Protein AF-A0A8S2RB67-F1 (afdb_monomer)

Structure (mmCIF, N/CA/C/O backbone):
data_AF-A0A8S2RB67-F1
#
_entry.id   AF-A0A8S2RB67-F1
#
loop_
_atom_site.group_PDB
_atom_site.id
_atom_site.type_symbol
_atom_site.label_atom_id
_atom_site.label_alt_id
_atom_site.label_comp_id
_atom_site.label_asym_id
_atom_site.label_entity_id
_atom_site.label_seq_id
_atom_site.pdbx_PDB_ins_code
_atom_site.Cartn_x
_atom_site.Cartn_y
_atom_site.Cartn_z
_atom_site.occupancy
_atom_site.B_iso_or_equiv
_atom_site.auth_seq_id
_atom_site.auth_comp_id
_atom_site.auth_asym_id
_atom_site.auth_atom_id
_atom_site.pdbx_PDB_model_num
ATOM 1 N N . MET A 1 1 ? 11.464 -2.357 -117.710 1.00 31.70 1 MET A N 1
ATOM 2 C CA . MET A 1 1 ? 11.184 -1.605 -118.956 1.00 31.70 1 MET A CA 1
ATOM 3 C C . MET A 1 1 ? 11.336 -0.130 -118.627 1.00 31.70 1 MET A C 1
ATOM 5 O O . MET A 1 1 ? 10.652 0.289 -117.709 1.00 31.70 1 MET A O 1
ATOM 9 N N . PHE A 1 2 ? 12.208 0.683 -119.222 1.00 30.41 2 PHE A N 1
ATOM 10 C CA . PHE A 1 2 ? 13.316 0.507 -120.185 1.00 30.41 2 PHE A CA 1
ATOM 11 C C . PHE A 1 2 ? 14.522 1.262 -119.562 1.00 30.41 2 PHE A C 1
ATOM 13 O O . PHE A 1 2 ? 14.290 2.252 -118.882 1.00 30.41 2 PHE A O 1
ATOM 20 N N . ASN A 1 3 ? 15.787 0.836 -119.548 1.00 23.91 3 ASN A N 1
ATOM 21 C CA . ASN A 1 3 ? 16.669 0.182 -120.520 1.00 23.91 3 ASN A CA 1
ATOM 22 C C . ASN A 1 3 ? 17.126 1.084 -121.692 1.00 23.91 3 ASN A C 1
ATOM 24 O O . ASN A 1 3 ? 16.297 1.525 -122.476 1.00 23.91 3 ASN A O 1
ATOM 28 N N . VAL A 1 4 ? 18.460 1.167 -121.848 1.00 27.50 4 VAL A N 1
ATOM 29 C CA . VAL A 1 4 ? 19.220 1.217 -123.123 1.00 27.50 4 VAL A CA 1
ATOM 30 C C . VAL A 1 4 ? 19.595 2.573 -123.779 1.00 27.50 4 VAL A C 1
ATOM 32 O O . VAL A 1 4 ? 18.775 3.260 -124.368 1.00 27.50 4 VAL A O 1
ATOM 35 N N . MET A 1 5 ? 20.919 2.821 -123.731 1.00 27.09 5 MET A N 1
ATOM 36 C CA . MET A 1 5 ? 21.874 3.219 -124.799 1.00 27.09 5 MET A CA 1
ATOM 37 C C . MET A 1 5 ? 21.747 4.595 -125.499 1.00 27.09 5 MET A C 1
ATOM 39 O O . MET A 1 5 ? 20.723 4.928 -126.069 1.00 27.09 5 MET A O 1
ATOM 43 N N . ILE A 1 6 ? 22.784 5.444 -125.372 1.00 29.19 6 ILE A N 1
ATOM 44 C CA . ILE A 1 6 ? 23.923 5.692 -126.312 1.00 29.19 6 ILE A CA 1
ATOM 45 C C . ILE A 1 6 ? 23.594 6.717 -127.408 1.00 29.19 6 ILE A C 1
ATOM 47 O O . ILE A 1 6 ? 22.618 6.549 -128.122 1.00 29.19 6 ILE A O 1
ATOM 51 N N . ILE A 1 7 ? 24.489 7.704 -127.582 1.00 29.69 7 ILE A N 1
ATOM 52 C CA . ILE A 1 7 ? 25.116 8.127 -128.857 1.00 29.69 7 ILE A CA 1
ATOM 53 C C . ILE A 1 7 ? 26.232 9.148 -128.529 1.00 29.69 7 ILE A C 1
ATOM 55 O O . ILE A 1 7 ? 25.972 10.230 -128.015 1.00 29.69 7 ILE A O 1
ATOM 59 N N . PHE A 1 8 ? 27.485 8.776 -128.813 1.00 27.72 8 PHE A N 1
ATOM 60 C CA . PHE A 1 8 ? 28.576 9.695 -129.198 1.00 27.72 8 PHE A CA 1
ATOM 61 C C . PHE A 1 8 ? 28.420 9.947 -130.712 1.00 27.72 8 PHE A C 1
ATOM 63 O O . PHE A 1 8 ? 27.950 9.012 -131.375 1.00 27.72 8 PHE A O 1
ATOM 70 N N . PRO A 1 9 ? 28.805 11.108 -131.304 1.00 40.84 9 PRO A N 1
ATOM 71 C CA . PRO A 1 9 ? 30.239 11.332 -131.627 1.00 40.84 9 PRO A CA 1
ATOM 72 C C . PRO A 1 9 ? 30.676 12.847 -131.738 1.00 40.84 9 PRO A C 1
ATOM 74 O O . PRO A 1 9 ? 29.836 13.718 -131.916 1.00 40.84 9 PRO A O 1
ATOM 77 N N . PHE A 1 10 ? 31.941 13.223 -131.449 1.00 28.34 10 PHE A N 1
ATOM 78 C CA . PHE A 1 10 ? 33.062 13.598 -132.377 1.00 28.34 10 PHE A CA 1
ATOM 79 C C . PHE A 1 10 ? 33.272 15.101 -132.736 1.00 28.34 10 PHE A C 1
ATOM 81 O O . PHE A 1 10 ? 32.314 15.863 -132.714 1.00 28.34 10 PHE A O 1
ATOM 88 N N . ILE A 1 11 ? 34.509 15.423 -133.201 1.00 33.38 11 ILE A N 1
ATOM 89 C CA . ILE A 1 11 ? 34.978 16.622 -133.976 1.00 33.38 11 ILE A CA 1
ATOM 90 C C . ILE A 1 11 ? 35.171 17.922 -133.148 1.00 33.38 11 ILE A C 1
ATOM 92 O O . ILE A 1 11 ? 34.278 18.271 -132.384 1.00 33.38 11 ILE A O 1
ATOM 96 N N . HIS A 1 12 ? 36.251 18.732 -133.227 1.00 34.56 12 HIS A N 1
ATOM 97 C CA . HIS A 1 12 ? 37.593 18.752 -133.893 1.00 34.56 12 HIS A CA 1
ATOM 98 C C . HIS A 1 12 ? 38.579 19.426 -132.884 1.00 34.56 12 HIS A C 1
ATOM 100 O O . HIS A 1 12 ? 38.122 20.218 -132.062 1.00 34.56 12 HIS A O 1
ATOM 106 N N . ASP A 1 13 ? 39.860 19.064 -132.728 1.00 29.03 13 ASP A N 1
ATOM 107 C CA . ASP A 1 13 ? 41.067 19.245 -133.580 1.00 29.03 13 ASP A CA 1
ATOM 108 C C . ASP A 1 13 ? 41.524 20.695 -133.871 1.00 29.03 13 ASP A C 1
ATOM 110 O O . ASP A 1 13 ? 40.898 21.395 -134.663 1.00 29.03 13 ASP A O 1
ATOM 114 N N . SER A 1 14 ? 42.665 21.077 -133.266 1.00 34.28 14 SER A N 1
ATOM 115 C CA . SER A 1 14 ? 43.804 21.870 -133.808 1.00 34.28 14 SER A CA 1
ATOM 116 C C . SER A 1 14 ? 44.770 22.173 -132.634 1.00 34.28 14 SER A C 1
ATOM 118 O O . SER A 1 14 ? 44.352 22.838 -131.686 1.00 34.28 14 SER A O 1
ATOM 120 N N . GLU A 1 15 ? 45.952 21.554 -132.504 1.00 33.31 15 GLU A N 1
ATOM 121 C CA . GLU A 1 15 ? 47.220 21.868 -133.217 1.00 33.31 15 GLU A CA 1
ATOM 122 C C . GLU A 1 15 ? 47.671 23.345 -133.057 1.00 33.31 15 GLU A C 1
ATOM 124 O O . GLU A 1 15 ? 46.872 24.248 -133.292 1.00 33.31 15 GLU A O 1
ATOM 129 N N . ASP A 1 16 ? 48.923 23.704 -132.731 1.00 31.27 16 ASP A N 1
ATOM 130 C CA . ASP A 1 16 ? 50.054 22.960 -132.133 1.00 31.27 16 ASP A CA 1
ATOM 131 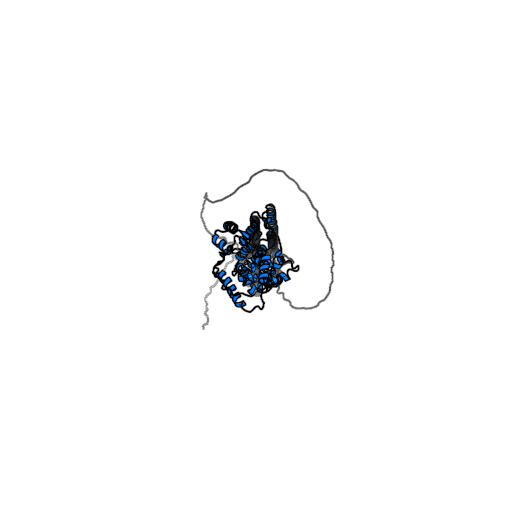C C . ASP A 1 16 ? 51.155 23.955 -131.660 1.00 31.27 16 ASP A C 1
ATOM 133 O O . ASP A 1 16 ? 51.400 24.932 -132.360 1.00 31.27 16 ASP A O 1
ATOM 137 N N . GLU A 1 17 ? 51.822 23.674 -130.523 1.00 27.84 17 GLU A N 1
ATOM 138 C CA . GLU A 1 17 ? 53.170 24.142 -130.065 1.00 27.84 17 GLU A CA 1
ATOM 139 C C . GLU A 1 17 ? 53.623 25.647 -130.145 1.00 27.84 17 GLU A C 1
ATOM 141 O O . GLU A 1 17 ? 52.953 26.499 -130.722 1.00 27.84 17 GLU A O 1
ATOM 146 N N . PRO A 1 18 ? 54.798 26.055 -129.583 1.00 44.41 18 PRO A N 1
ATOM 147 C CA . PRO A 1 18 ? 55.637 25.453 -128.530 1.00 44.41 18 PRO A CA 1
ATOM 148 C C . PRO A 1 18 ? 55.914 26.383 -127.315 1.00 44.41 18 PRO A C 1
ATOM 150 O O . PRO A 1 18 ? 55.760 27.604 -127.345 1.00 44.41 18 PRO A O 1
ATOM 153 N N . THR A 1 19 ? 56.442 25.800 -126.233 1.00 31.42 19 THR A N 1
ATOM 154 C CA . THR A 1 19 ? 56.999 26.507 -125.057 1.00 31.42 19 THR A CA 1
ATOM 155 C C . THR A 1 19 ? 58.304 27.268 -125.335 1.00 31.42 19 THR A C 1
ATOM 157 O O . THR A 1 19 ? 59.099 26.828 -126.167 1.00 31.42 19 THR A O 1
ATOM 160 N N . PRO A 1 20 ? 58.647 28.256 -124.480 1.00 38.00 20 PRO A N 1
ATOM 161 C CA . PRO A 1 20 ? 60.001 28.245 -123.915 1.00 38.00 20 PRO A CA 1
ATOM 162 C C . PRO A 1 20 ? 60.069 28.395 -122.378 1.00 38.00 20 PRO A C 1
ATOM 164 O O . PRO A 1 20 ? 59.795 29.442 -121.803 1.00 38.00 20 PRO A O 1
ATOM 167 N N . THR A 1 21 ? 60.572 27.331 -121.750 1.00 32.97 21 THR A N 1
ATOM 168 C CA . THR A 1 21 ? 61.733 27.365 -120.837 1.00 32.97 21 THR A CA 1
ATOM 169 C C . THR A 1 21 ? 61.678 28.174 -119.522 1.00 32.97 21 THR A C 1
ATOM 171 O O . THR A 1 21 ? 62.122 29.313 -119.440 1.00 32.97 21 THR A O 1
ATOM 174 N N . ILE A 1 22 ? 61.349 27.441 -118.449 1.00 36.72 22 ILE A N 1
ATOM 175 C CA . ILE A 1 22 ? 61.966 27.490 -117.102 1.00 36.72 22 ILE A CA 1
ATOM 176 C C . ILE A 1 22 ? 61.932 28.839 -116.348 1.00 36.72 22 ILE A C 1
ATOM 178 O O . ILE A 1 22 ? 62.907 29.586 -116.298 1.00 36.72 22 ILE A O 1
ATOM 182 N N . GLY A 1 23 ? 60.864 29.020 -115.567 1.00 37.56 23 GLY A N 1
ATOM 183 C CA . GLY A 1 23 ? 60.929 29.662 -114.250 1.00 37.56 23 GLY A CA 1
ATOM 184 C C . GLY A 1 23 ? 60.653 28.612 -113.170 1.00 37.56 23 GLY A C 1
ATOM 185 O O . GLY A 1 23 ? 59.645 27.912 -113.242 1.00 37.56 23 GLY A O 1
ATOM 186 N N . THR A 1 24 ? 61.550 28.449 -112.196 1.00 39.75 24 THR A N 1
ATOM 187 C CA . THR A 1 24 ? 61.399 27.452 -111.121 1.00 39.75 24 THR A CA 1
ATOM 188 C C . THR A 1 24 ? 60.183 27.736 -110.242 1.00 39.75 24 THR A C 1
ATOM 190 O O . THR A 1 24 ? 60.035 28.839 -109.720 1.00 39.75 24 THR A O 1
ATOM 193 N N . VAL A 1 25 ? 59.366 26.702 -110.037 1.00 37.22 25 VAL A N 1
ATOM 194 C CA . VAL A 1 25 ? 58.195 26.675 -109.149 1.00 37.22 25 VAL A CA 1
ATOM 195 C C . VAL A 1 25 ? 58.567 27.138 -107.729 1.00 37.22 25 VAL A C 1
ATOM 197 O O . VAL A 1 25 ? 59.415 26.500 -107.100 1.00 37.22 25 VAL A O 1
ATOM 200 N N . PRO A 1 26 ? 57.920 28.179 -107.169 1.00 48.41 26 PRO A N 1
ATOM 201 C CA . PRO A 1 26 ? 57.776 28.295 -105.723 1.00 48.41 26 PRO A CA 1
ATOM 202 C C . PRO A 1 26 ? 56.832 27.165 -105.289 1.00 48.41 26 PRO A C 1
ATOM 204 O O . PRO A 1 26 ? 55.724 27.101 -105.826 1.00 48.41 26 PRO A O 1
ATOM 207 N N . PRO A 1 27 ? 57.229 26.252 -104.385 1.00 50.00 27 PRO A N 1
ATOM 208 C CA . PRO A 1 27 ? 56.337 25.180 -103.969 1.00 50.00 27 PRO A CA 1
ATOM 209 C C . PRO A 1 27 ? 55.069 25.784 -103.364 1.00 50.00 27 PRO A C 1
ATOM 211 O O . PRO A 1 27 ? 55.153 26.679 -102.516 1.00 50.00 27 PRO A O 1
ATOM 214 N N . GLU A 1 28 ? 53.904 25.284 -103.783 1.00 41.97 28 GLU A N 1
ATOM 215 C CA . GLU A 1 28 ? 52.668 25.525 -103.042 1.00 41.97 28 GLU A CA 1
ATOM 216 C C . GLU A 1 28 ? 52.925 25.181 -101.569 1.00 41.97 28 GLU A C 1
ATOM 218 O O . GLU A 1 28 ? 53.561 24.154 -101.291 1.00 41.97 28 GLU A O 1
ATOM 223 N N . PRO A 1 29 ? 52.473 26.011 -100.612 1.00 42.84 29 PRO A N 1
ATOM 224 C CA . PRO A 1 29 ? 52.587 25.665 -99.211 1.00 42.84 29 PRO A CA 1
ATOM 225 C C . PRO A 1 29 ? 51.744 24.414 -98.975 1.00 42.84 29 PRO A C 1
ATOM 227 O O . PRO A 1 29 ? 50.521 24.489 -98.854 1.00 42.84 29 PRO A O 1
ATOM 230 N N . GLN A 1 30 ? 52.415 23.261 -98.910 1.00 45.59 30 GLN A N 1
ATOM 231 C CA . GLN A 1 30 ? 51.824 22.043 -98.384 1.00 45.59 30 GLN A CA 1
ATOM 232 C C . GLN A 1 30 ? 51.227 22.413 -97.028 1.00 45.59 30 GLN A C 1
ATOM 234 O O . GLN A 1 30 ? 51.946 22.865 -96.131 1.00 45.59 30 GLN A O 1
ATOM 239 N N . GLY A 1 31 ? 49.905 22.267 -96.902 1.00 51.28 31 GLY A N 1
ATOM 240 C CA . GLY A 1 31 ? 49.258 22.344 -95.599 1.00 51.28 31 GLY A CA 1
ATOM 241 C C . GLY A 1 31 ? 49.975 21.393 -94.636 1.00 51.28 31 GLY A C 1
ATOM 242 O O . GLY A 1 31 ? 50.545 20.397 -95.099 1.00 51.28 31 GLY A O 1
ATOM 243 N N . PRO A 1 32 ? 50.000 21.696 -93.324 1.00 51.31 32 PRO A N 1
ATOM 244 C CA . PRO A 1 32 ? 50.697 20.854 -92.360 1.00 51.31 32 PRO A CA 1
ATOM 245 C C . PRO A 1 32 ? 50.290 19.389 -92.574 1.00 51.31 32 PRO A C 1
ATOM 247 O O . PRO A 1 32 ? 49.105 19.129 -92.820 1.00 51.31 32 PRO A O 1
ATOM 250 N N . PRO A 1 33 ? 51.254 18.446 -92.556 1.00 58.56 33 PRO A N 1
ATOM 251 C CA . PRO A 1 33 ? 50.960 17.046 -92.827 1.00 58.56 33 PRO A CA 1
ATOM 252 C C . PRO A 1 33 ? 49.833 16.579 -91.901 1.00 58.56 33 PRO A C 1
ATOM 254 O O . PRO A 1 33 ? 49.784 17.041 -90.756 1.00 58.56 33 PRO A O 1
ATOM 257 N N . PRO A 1 34 ? 48.938 15.680 -92.360 1.00 56.91 34 PRO A N 1
ATOM 258 C CA . PRO A 1 34 ? 47.902 15.146 -91.489 1.00 56.91 34 PRO A CA 1
ATOM 259 C C . PRO A 1 34 ? 48.573 14.637 -90.205 1.00 56.91 34 PRO A C 1
ATOM 261 O O . PRO A 1 34 ? 49.627 13.990 -90.303 1.00 56.91 34 PRO A O 1
ATOM 264 N N . PRO A 1 35 ? 48.033 14.978 -89.017 1.00 51.88 35 PRO A N 1
ATOM 265 C CA . PRO A 1 35 ? 48.687 14.624 -87.771 1.00 51.88 35 PRO A CA 1
ATOM 266 C C . PRO A 1 35 ? 48.913 13.110 -87.711 1.00 51.88 35 PRO A C 1
ATOM 268 O O . PRO A 1 35 ? 48.230 12.335 -88.375 1.00 51.88 35 PRO A O 1
ATOM 271 N N . LYS A 1 36 ? 49.915 12.658 -86.962 1.00 48.44 36 LYS A N 1
ATOM 272 C CA . LYS A 1 36 ? 50.143 11.214 -86.800 1.00 48.44 36 LYS A CA 1
ATOM 273 C C . LYS A 1 36 ? 49.308 10.698 -85.627 1.00 48.44 36 LYS A C 1
ATOM 275 O O . LYS A 1 36 ? 49.151 11.460 -84.662 1.00 48.44 36 LYS A O 1
ATOM 280 N N . PRO A 1 37 ? 48.838 9.435 -85.650 1.00 45.31 37 PRO A N 1
ATOM 281 C CA . PRO A 1 37 ? 48.276 8.790 -84.468 1.00 45.31 37 PRO A CA 1
ATOM 282 C C . PRO A 1 37 ? 49.207 9.003 -83.265 1.00 45.31 37 PRO A C 1
ATOM 284 O O . PRO A 1 37 ? 50.396 8.690 -83.325 1.00 45.31 37 PRO A O 1
ATOM 287 N N . GLY A 1 38 ? 48.683 9.638 -82.215 1.00 52.88 38 GLY A N 1
ATOM 288 C CA . GLY A 1 38 ? 49.421 9.994 -80.996 1.00 52.88 38 GLY A CA 1
ATOM 289 C C . GLY A 1 38 ? 49.965 11.430 -80.910 1.00 52.88 38 GLY A C 1
ATOM 290 O O . GLY A 1 38 ? 50.557 11.772 -79.891 1.00 52.88 38 GLY A O 1
ATOM 291 N N . SER A 1 39 ? 49.778 12.285 -81.921 1.00 47.00 39 SER A N 1
ATOM 292 C CA . SER A 1 39 ? 50.159 13.713 -81.847 1.00 47.00 39 SER A CA 1
ATOM 293 C C . SER A 1 39 ? 49.063 14.594 -81.220 1.00 47.00 39 SER A C 1
ATOM 295 O O . SER A 1 39 ? 47.881 14.284 -81.343 1.00 47.00 39 SER A O 1
ATOM 297 N N . GLU A 1 40 ? 49.437 15.712 -80.575 1.00 48.53 40 GLU A N 1
ATOM 298 C CA . GLU A 1 40 ? 48.502 16.624 -79.868 1.00 48.53 40 GLU A CA 1
ATOM 299 C C . GLU A 1 40 ? 47.403 17.226 -80.773 1.00 48.53 40 GLU A C 1
ATOM 301 O O . GLU A 1 40 ? 46.378 17.698 -80.282 1.00 48.53 40 GLU A O 1
ATOM 306 N N . GLU A 1 41 ? 47.600 17.195 -82.094 1.00 42.16 41 GLU A N 1
ATOM 307 C CA . GLU A 1 41 ? 46.658 17.696 -83.101 1.00 42.16 41 GLU A CA 1
ATOM 308 C C . GLU A 1 41 ? 45.736 16.602 -83.689 1.00 42.16 41 GLU A C 1
ATOM 310 O O . GLU A 1 41 ? 44.844 16.918 -84.479 1.00 42.16 41 GLU A O 1
ATOM 315 N N . TRP A 1 42 ? 45.915 15.323 -83.323 1.00 52.16 42 TRP A N 1
ATOM 316 C CA . TRP A 1 42 ? 45.122 14.206 -83.855 1.00 52.16 42 TRP A CA 1
ATOM 317 C C . TRP A 1 42 ? 43.752 14.089 -83.172 1.00 52.16 42 TRP A C 1
ATOM 319 O O . TRP A 1 42 ? 43.639 14.002 -81.948 1.00 52.16 42 TRP A O 1
ATOM 329 N N . ILE A 1 43 ? 42.689 14.057 -83.978 1.00 49.34 43 ILE A N 1
ATOM 330 C CA . ILE A 1 43 ? 41.303 13.974 -83.509 1.00 49.34 43 ILE A CA 1
ATOM 331 C C . ILE A 1 43 ? 40.830 12.519 -83.628 1.00 49.34 43 ILE A C 1
ATOM 333 O O . ILE A 1 43 ? 40.434 12.085 -84.705 1.00 49.34 43 ILE A O 1
ATOM 337 N N . TYR A 1 44 ? 40.838 11.774 -82.516 1.00 54.12 44 TYR A N 1
ATOM 338 C CA . TYR A 1 44 ? 40.319 10.398 -82.448 1.00 54.12 44 TYR A CA 1
ATOM 339 C C . TYR A 1 44 ? 38.787 10.360 -82.537 1.00 54.12 44 TYR A C 1
ATOM 341 O O . TYR A 1 44 ? 38.083 10.266 -81.531 1.00 54.12 44 TYR A O 1
ATOM 349 N N . ILE A 1 45 ? 38.262 10.460 -83.757 1.00 51.53 45 ILE A N 1
ATOM 350 C CA . ILE A 1 45 ? 36.844 10.288 -84.077 1.00 51.53 45 ILE A CA 1
ATOM 351 C C . ILE A 1 45 ? 36.783 9.511 -85.407 1.00 51.53 45 ILE A C 1
ATOM 353 O O . ILE A 1 45 ? 37.123 10.083 -86.434 1.00 51.53 45 ILE A O 1
ATOM 357 N N . GLN A 1 46 ? 36.306 8.251 -85.374 1.00 53.44 46 GLN A N 1
ATOM 358 C CA . GLN A 1 46 ? 36.077 7.312 -86.510 1.00 53.44 46 GLN A CA 1
ATOM 359 C C . GLN A 1 46 ? 37.161 6.264 -86.874 1.00 53.44 46 GLN A C 1
ATOM 361 O O . GLN A 1 46 ? 37.117 5.738 -87.984 1.00 53.44 46 GLN A O 1
ATOM 366 N N . GLU A 1 47 ? 38.056 5.851 -85.970 1.00 58.81 47 GLU A N 1
ATOM 367 C CA . GLU A 1 47 ? 38.771 4.570 -86.174 1.00 58.81 47 GLU A CA 1
ATOM 368 C C . GLU A 1 47 ? 37.918 3.376 -85.707 1.00 58.81 47 GLU A C 1
ATOM 370 O O . GLU A 1 47 ? 37.192 3.464 -84.712 1.00 58.81 47 GLU A O 1
ATOM 375 N N . VAL A 1 48 ? 37.954 2.274 -86.466 1.00 61.72 48 VAL A N 1
ATOM 376 C CA . VAL A 1 48 ? 37.149 1.071 -86.204 1.00 61.72 48 VAL A CA 1
ATOM 377 C C . VAL A 1 48 ? 37.834 0.245 -85.121 1.00 61.72 48 VAL A C 1
ATOM 379 O O . VAL A 1 48 ? 38.877 -0.355 -85.366 1.00 61.72 48 VAL A O 1
ATOM 382 N N . ILE A 1 49 ? 37.236 0.206 -83.930 1.00 69.81 49 ILE A N 1
ATOM 383 C CA . ILE A 1 49 ? 37.647 -0.716 -82.865 1.00 69.81 49 ILE A CA 1
ATOM 384 C C . ILE A 1 49 ? 37.301 -2.144 -83.299 1.00 69.81 49 ILE A C 1
ATOM 386 O O . ILE A 1 49 ? 36.243 -2.373 -83.891 1.00 69.81 49 ILE A O 1
ATOM 390 N N . ASP A 1 50 ? 38.172 -3.097 -82.972 1.00 79.88 50 ASP A N 1
ATOM 391 C CA . ASP A 1 50 ? 37.889 -4.522 -83.126 1.00 79.88 50 ASP A CA 1
ATOM 392 C C . ASP A 1 50 ? 36.574 -4.897 -82.417 1.00 79.88 50 ASP A C 1
ATOM 394 O O . ASP A 1 50 ? 36.327 -4.515 -81.267 1.00 79.88 50 ASP A O 1
ATOM 398 N N . LEU A 1 51 ? 35.721 -5.657 -83.105 1.00 81.75 51 LEU A N 1
ATOM 399 C CA . LEU A 1 51 ? 34.432 -6.091 -82.583 1.00 81.75 51 LEU A CA 1
ATOM 400 C C . LEU A 1 51 ? 34.596 -6.959 -81.324 1.00 81.75 51 LEU A C 1
ATOM 402 O O . LEU A 1 51 ? 33.746 -6.904 -80.436 1.00 81.75 51 LEU A O 1
ATOM 406 N N . GLU A 1 52 ? 35.700 -7.707 -81.215 1.00 81.00 52 GLU A N 1
ATOM 407 C CA . GLU A 1 52 ? 36.022 -8.505 -80.027 1.00 81.00 52 GLU A CA 1
ATOM 408 C C . GLU A 1 52 ? 36.347 -7.608 -78.821 1.00 81.00 52 GLU A C 1
ATOM 410 O O . GLU A 1 52 ? 35.780 -7.787 -77.740 1.00 81.00 52 GLU A O 1
ATOM 415 N N . ILE A 1 53 ? 37.175 -6.573 -79.012 1.00 80.50 53 ILE A N 1
ATOM 416 C CA . ILE A 1 53 ? 37.509 -5.595 -77.962 1.00 80.50 53 ILE A CA 1
ATOM 417 C C . ILE A 1 53 ? 36.260 -4.804 -77.545 1.00 80.50 53 ILE A C 1
ATOM 419 O O . ILE A 1 53 ? 36.026 -4.595 -76.353 1.00 80.50 53 ILE A O 1
ATOM 423 N N . ALA A 1 54 ? 35.416 -4.408 -78.501 1.00 82.75 54 ALA A N 1
ATOM 424 C CA . ALA A 1 54 ? 34.154 -3.729 -78.217 1.00 82.75 54 ALA A CA 1
ATOM 425 C C . ALA A 1 54 ? 33.190 -4.610 -77.395 1.00 82.75 54 ALA A C 1
ATOM 427 O O . ALA A 1 54 ? 32.574 -4.121 -76.445 1.00 82.75 54 ALA A O 1
ATOM 428 N N . ALA A 1 55 ? 33.098 -5.910 -77.701 1.00 85.50 55 ALA A N 1
ATOM 429 C CA . ALA A 1 55 ? 32.300 -6.862 -76.928 1.00 85.50 55 ALA A CA 1
ATOM 430 C C . ALA A 1 55 ? 32.845 -7.053 -75.500 1.00 85.50 55 ALA A C 1
ATOM 432 O O . ALA A 1 55 ? 32.068 -7.048 -74.543 1.00 85.50 55 ALA A O 1
ATOM 433 N N . ILE A 1 56 ? 34.170 -7.150 -75.333 1.00 86.00 56 ILE A N 1
ATOM 434 C CA . ILE A 1 56 ? 34.824 -7.228 -74.016 1.00 86.00 56 ILE A CA 1
ATOM 435 C C . ILE A 1 56 ? 34.519 -5.976 -73.177 1.00 86.00 56 ILE A C 1
ATOM 437 O O . ILE A 1 56 ? 34.106 -6.100 -72.024 1.00 86.00 56 ILE A O 1
ATOM 441 N N . LEU A 1 57 ? 34.662 -4.774 -73.750 1.00 84.19 57 LEU A N 1
ATOM 442 C CA . LEU A 1 57 ? 34.387 -3.512 -73.050 1.00 84.19 57 LEU A CA 1
ATOM 443 C C . LEU A 1 57 ? 32.898 -3.332 -72.706 1.00 84.19 57 LEU A C 1
ATOM 445 O O . LEU A 1 57 ? 32.591 -2.786 -71.645 1.00 84.19 57 LEU A O 1
ATOM 449 N N . SER A 1 58 ? 31.978 -3.817 -73.550 1.00 87.19 58 SER A N 1
ATOM 450 C CA . SER A 1 58 ? 30.539 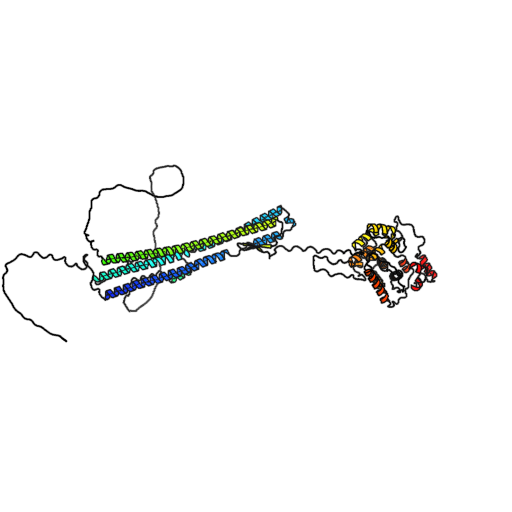-3.825 -73.246 1.00 87.19 58 SER A CA 1
ATOM 451 C C . SER A 1 58 ? 30.231 -4.742 -72.062 1.00 87.19 58 SER A C 1
ATOM 453 O O . SER A 1 58 ? 29.667 -4.286 -71.072 1.00 87.19 58 SER A O 1
ATOM 455 N N . ASN A 1 59 ? 30.690 -5.998 -72.111 1.00 88.50 59 ASN A N 1
ATOM 456 C CA . ASN A 1 59 ? 30.488 -6.967 -71.031 1.00 88.50 59 ASN A CA 1
ATOM 457 C C . ASN A 1 59 ? 31.119 -6.495 -69.706 1.00 88.50 59 ASN A C 1
ATOM 459 O O . ASN A 1 59 ? 30.545 -6.697 -68.637 1.00 88.50 59 ASN A O 1
ATOM 463 N N . TYR A 1 60 ? 32.280 -5.829 -69.767 1.00 86.25 60 TYR A N 1
ATOM 464 C CA . TYR A 1 60 ? 32.902 -5.183 -68.607 1.00 86.25 60 TYR A CA 1
ATOM 465 C C . TYR A 1 60 ? 32.001 -4.092 -68.019 1.00 86.25 60 TYR A C 1
ATOM 467 O O . TYR A 1 60 ? 31.809 -4.039 -66.805 1.00 86.25 60 TYR A O 1
ATOM 475 N N . TYR A 1 61 ? 31.430 -3.225 -68.860 1.00 88.62 61 TYR A N 1
ATOM 476 C CA . TYR A 1 61 ? 30.559 -2.147 -68.398 1.00 88.62 61 TYR A CA 1
ATOM 477 C C . TYR A 1 61 ? 29.253 -2.673 -67.782 1.00 88.62 61 TYR A C 1
ATOM 479 O O . TYR A 1 61 ? 28.862 -2.208 -66.709 1.00 88.62 61 TYR A O 1
ATOM 487 N N . ASP A 1 62 ? 28.635 -3.687 -68.393 1.00 90.81 62 ASP A N 1
ATOM 488 C CA . ASP A 1 62 ? 27.441 -4.348 -67.854 1.00 90.81 62 ASP A CA 1
ATOM 489 C C . ASP A 1 62 ? 27.727 -5.015 -66.495 1.00 90.81 62 ASP A C 1
ATOM 491 O O . ASP A 1 62 ? 26.938 -4.879 -65.556 1.00 90.81 62 ASP A O 1
ATOM 495 N N . ALA A 1 63 ? 28.891 -5.661 -66.344 1.00 89.44 63 ALA A N 1
ATOM 496 C CA . ALA A 1 63 ? 29.332 -6.218 -65.066 1.00 89.44 63 ALA A CA 1
ATOM 497 C C . ALA A 1 63 ? 29.534 -5.128 -63.996 1.00 89.44 63 ALA A C 1
ATOM 499 O O . ALA A 1 63 ? 29.043 -5.272 -62.879 1.00 89.44 63 ALA A O 1
ATOM 500 N N . VAL A 1 64 ? 30.198 -4.014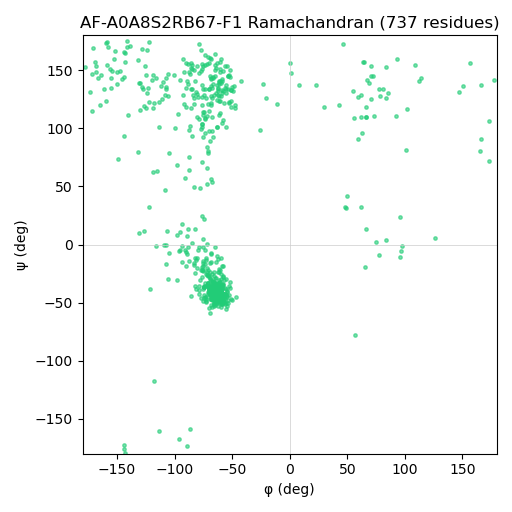 -64.328 1.00 87.81 64 VAL A N 1
ATOM 501 C CA . VAL A 1 64 ? 30.415 -2.878 -63.407 1.00 87.81 64 VAL A CA 1
ATOM 502 C C . VAL A 1 64 ? 29.091 -2.266 -62.939 1.00 87.81 64 VAL A C 1
ATOM 504 O O . VAL A 1 64 ? 28.920 -1.999 -61.748 1.00 87.81 64 VAL A O 1
ATOM 507 N N . GLU A 1 65 ? 28.134 -2.062 -63.846 1.00 92.19 65 GLU A N 1
ATOM 508 C CA . GLU A 1 65 ? 26.815 -1.525 -63.496 1.00 92.19 65 GLU A CA 1
ATOM 509 C C . GLU A 1 65 ? 25.988 -2.522 -62.664 1.00 92.19 65 GLU A C 1
ATOM 511 O O . GLU A 1 65 ? 25.380 -2.106 -61.675 1.00 92.19 65 GLU A O 1
ATOM 516 N N . SER A 1 66 ? 26.013 -3.827 -62.974 1.00 92.44 66 SER A N 1
ATOM 517 C CA . SER A 1 66 ? 25.344 -4.847 -62.147 1.00 92.44 66 SER A CA 1
ATOM 518 C C . SER A 1 66 ? 25.947 -4.920 -60.743 1.00 92.44 66 SER A C 1
ATOM 520 O O . SER A 1 66 ? 25.212 -4.845 -59.760 1.00 92.44 66 SER A O 1
ATOM 522 N N . ASN A 1 67 ? 27.280 -4.970 -60.635 1.00 87.94 67 ASN A N 1
ATOM 523 C CA . ASN A 1 67 ? 27.999 -5.023 -59.360 1.00 87.94 67 ASN A CA 1
ATOM 524 C C . ASN A 1 67 ? 27.670 -3.812 -58.477 1.00 87.94 67 ASN A C 1
ATOM 526 O O . ASN A 1 67 ? 27.387 -3.969 -57.289 1.00 87.94 67 ASN A O 1
ATOM 530 N N . TYR A 1 68 ? 27.645 -2.607 -59.058 1.00 91.88 68 TYR A N 1
ATOM 531 C CA . TYR A 1 68 ? 27.226 -1.390 -58.360 1.00 91.88 68 TYR A CA 1
ATOM 532 C C . TYR A 1 68 ? 25.764 -1.470 -57.889 1.00 91.88 68 TYR A C 1
ATOM 534 O O . TYR A 1 68 ? 25.471 -1.174 -56.730 1.00 91.88 68 TYR A O 1
ATOM 542 N N . ILE A 1 69 ? 24.839 -1.888 -58.761 1.00 93.81 69 ILE A N 1
ATOM 543 C CA . ILE A 1 69 ? 23.413 -2.007 -58.426 1.00 93.81 69 ILE A CA 1
ATOM 544 C C . ILE A 1 69 ? 23.204 -3.007 -57.281 1.00 93.81 69 ILE A C 1
ATOM 546 O O . ILE A 1 69 ? 22.442 -2.725 -56.353 1.00 93.81 69 ILE A O 1
ATOM 550 N N . ASP A 1 70 ? 23.867 -4.160 -57.325 1.00 90.50 70 ASP A N 1
ATOM 551 C CA . ASP A 1 70 ? 23.704 -5.219 -56.331 1.00 90.50 70 ASP A CA 1
ATOM 552 C C . ASP A 1 70 ? 24.388 -4.876 -55.000 1.00 90.50 70 ASP A C 1
ATOM 554 O O . ASP A 1 70 ? 23.789 -5.093 -53.942 1.00 90.50 70 ASP A O 1
ATOM 558 N N . ALA A 1 71 ? 25.544 -4.200 -55.026 1.00 88.38 71 ALA A N 1
ATOM 559 C CA . ALA A 1 71 ? 26.148 -3.598 -53.836 1.00 88.38 71 ALA A CA 1
ATOM 560 C C . ALA A 1 71 ? 25.213 -2.563 -53.181 1.00 88.38 71 ALA A C 1
ATOM 562 O O . ALA A 1 71 ? 24.973 -2.618 -51.972 1.00 88.38 71 ALA A O 1
ATOM 563 N N . CYS A 1 72 ? 24.597 -1.666 -53.964 1.00 93.00 72 CYS A N 1
ATOM 564 C CA . CYS A 1 72 ? 23.606 -0.720 -53.445 1.00 93.00 72 CYS A CA 1
ATOM 565 C C . CYS A 1 72 ? 22.382 -1.431 -52.841 1.00 93.00 72 CYS A C 1
ATOM 567 O O . CYS A 1 72 ? 21.952 -1.069 -51.745 1.00 93.00 72 CYS A O 1
ATOM 569 N N . LYS A 1 73 ? 21.821 -2.454 -53.508 1.00 93.88 73 LYS A N 1
ATOM 570 C CA . LYS A 1 73 ? 20.689 -3.243 -52.977 1.00 93.88 73 LYS A CA 1
ATOM 571 C C . LYS A 1 73 ? 21.032 -3.897 -51.636 1.00 93.88 73 LYS A C 1
ATOM 573 O O . LYS A 1 73 ? 20.209 -3.831 -50.720 1.00 93.88 73 LYS A O 1
ATOM 578 N N . LEU A 1 74 ? 22.219 -4.500 -51.525 1.00 89.25 74 LEU A N 1
ATOM 579 C CA . LEU A 1 74 ? 22.710 -5.148 -50.307 1.00 89.25 74 LEU A CA 1
ATOM 580 C C . LEU A 1 74 ? 22.851 -4.132 -49.167 1.00 89.25 74 LEU A C 1
ATOM 582 O O . LEU A 1 74 ? 22.219 -4.283 -48.125 1.00 89.25 74 LEU A O 1
ATOM 586 N N . VAL A 1 75 ? 23.566 -3.028 -49.393 1.00 92.31 75 VAL A N 1
ATOM 587 C CA . VAL A 1 75 ? 23.733 -1.968 -48.386 1.00 92.31 75 VAL A CA 1
ATOM 588 C C . VAL A 1 75 ? 22.382 -1.368 -47.965 1.00 92.31 75 VAL A C 1
ATOM 590 O O . VAL A 1 75 ? 22.136 -1.161 -46.777 1.00 92.31 75 VAL A O 1
ATOM 593 N N . PHE A 1 76 ? 21.447 -1.150 -48.897 1.00 95.25 76 PHE A N 1
ATOM 594 C CA . PHE A 1 76 ? 20.098 -0.671 -48.567 1.00 95.25 76 PHE A CA 1
ATOM 595 C C . PHE A 1 76 ? 19.221 -1.708 -47.852 1.00 95.25 76 PHE A C 1
ATOM 597 O O . PHE A 1 76 ? 18.230 -1.315 -47.227 1.00 95.25 76 PHE A O 1
ATOM 604 N N . ARG A 1 77 ? 19.509 -3.012 -47.966 1.00 93.06 77 ARG A N 1
ATOM 605 C CA . ARG A 1 77 ? 18.887 -4.064 -47.144 1.00 93.06 77 ARG A CA 1
ATOM 606 C C . ARG A 1 77 ? 19.440 -3.991 -45.725 1.00 93.06 77 ARG A C 1
ATOM 608 O O . ARG A 1 77 ? 18.643 -3.890 -44.798 1.00 93.06 77 ARG A O 1
ATOM 615 N N . ASN A 1 78 ? 20.757 -3.911 -45.568 1.00 88.56 78 ASN A N 1
ATOM 616 C CA . ASN A 1 78 ? 21.406 -3.886 -44.258 1.00 88.56 78 ASN A CA 1
ATOM 617 C C . ASN A 1 78 ? 21.017 -2.622 -43.468 1.00 88.56 78 ASN A C 1
ATOM 619 O O . ASN A 1 78 ? 20.524 -2.733 -42.353 1.00 88.56 78 ASN A O 1
ATOM 623 N N . ILE A 1 79 ? 21.019 -1.434 -44.092 1.00 92.75 79 ILE A N 1
ATOM 624 C CA . ILE A 1 79 ? 20.508 -0.187 -43.475 1.00 92.75 79 ILE A CA 1
ATOM 625 C C . ILE A 1 79 ? 19.029 -0.300 -43.035 1.00 92.75 79 ILE A C 1
ATOM 627 O O . ILE A 1 79 ? 18.609 0.391 -42.106 1.00 92.75 79 ILE A O 1
ATOM 631 N N . ARG A 1 80 ? 18.208 -1.142 -43.681 1.00 94.12 80 ARG A N 1
ATOM 632 C CA . ARG A 1 80 ? 16.823 -1.404 -43.243 1.00 94.12 80 ARG A CA 1
ATOM 633 C C . ARG A 1 80 ? 16.750 -2.374 -42.065 1.00 94.12 80 ARG A C 1
ATOM 635 O O . ARG A 1 80 ? 15.929 -2.134 -41.186 1.00 94.12 80 ARG A O 1
ATOM 642 N N . LEU A 1 81 ? 17.585 -3.412 -42.043 1.00 89.25 81 LEU A N 1
ATOM 643 C CA . LEU A 1 81 ? 17.684 -4.353 -40.921 1.00 89.25 81 LEU A CA 1
ATOM 644 C C . LEU A 1 81 ? 18.162 -3.631 -39.656 1.00 89.25 81 LEU A C 1
ATOM 646 O O . LEU A 1 81 ? 17.463 -3.659 -38.648 1.00 89.25 81 LEU A O 1
ATOM 650 N N . GLU A 1 82 ? 19.246 -2.859 -39.765 1.00 89.88 82 GLU A N 1
ATOM 651 C CA . GLU A 1 82 ? 19.757 -1.984 -38.703 1.00 89.88 82 GLU A CA 1
ATOM 652 C C . GLU A 1 82 ? 18.653 -1.087 -38.126 1.00 89.88 82 GLU A C 1
ATOM 654 O O . GLU A 1 82 ? 18.442 -1.043 -36.919 1.00 89.88 82 GLU A O 1
ATOM 659 N N . ARG A 1 83 ? 17.856 -0.425 -38.976 1.00 91.19 83 ARG A N 1
ATOM 660 C CA . ARG A 1 83 ? 16.724 0.398 -38.509 1.00 91.19 83 ARG A CA 1
ATOM 661 C C . ARG A 1 83 ? 15.671 -0.385 -37.722 1.00 91.19 83 ARG A C 1
ATOM 663 O O . ARG A 1 83 ? 15.067 0.220 -36.842 1.00 91.19 83 ARG A O 1
ATOM 670 N N . SER A 1 84 ? 15.440 -1.663 -38.029 1.00 90.75 84 SER A N 1
ATOM 671 C CA . SER A 1 84 ? 14.528 -2.510 -37.247 1.00 90.75 84 SER A CA 1
ATOM 672 C C . SER A 1 84 ? 15.130 -2.806 -35.877 1.00 90.75 84 SER A C 1
ATOM 674 O O . SER A 1 84 ? 14.540 -2.422 -34.871 1.00 90.75 84 SER A O 1
ATOM 676 N N . TYR A 1 85 ? 16.358 -3.341 -35.840 1.00 89.38 85 TYR A N 1
ATOM 677 C CA . TYR A 1 85 ? 17.063 -3.654 -34.592 1.00 89.38 85 TYR A CA 1
ATOM 678 C C . TYR A 1 85 ? 17.162 -2.439 -33.654 1.00 89.38 85 TYR A C 1
ATOM 680 O O . TYR A 1 85 ? 16.916 -2.562 -32.457 1.00 89.38 85 TYR A O 1
ATOM 688 N N . LEU A 1 86 ? 17.430 -1.245 -34.195 1.00 92.69 86 LEU A N 1
ATOM 689 C CA . LEU A 1 86 ? 17.436 0.018 -33.447 1.00 92.69 86 LEU A CA 1
ATOM 690 C C . LEU A 1 86 ? 16.065 0.379 -32.851 1.00 92.69 86 LEU A C 1
ATOM 692 O O . LEU A 1 86 ? 15.997 0.907 -31.743 1.00 92.69 86 LEU A O 1
ATOM 696 N N . ILE A 1 87 ? 14.961 0.143 -33.567 1.00 92.81 87 ILE A N 1
ATOM 697 C CA . ILE A 1 87 ? 13.611 0.413 -33.048 1.00 92.81 87 ILE A CA 1
ATOM 698 C C . ILE A 1 87 ? 13.283 -0.550 -31.904 1.00 92.81 87 ILE A C 1
ATOM 700 O O . ILE A 1 87 ? 12.846 -0.091 -30.845 1.00 92.81 87 ILE A O 1
ATOM 704 N N . ASP A 1 88 ? 13.544 -1.839 -32.110 1.00 93.44 88 ASP A N 1
ATOM 705 C CA . ASP A 1 88 ? 13.215 -2.903 -31.164 1.00 93.44 88 ASP A CA 1
ATOM 706 C C . ASP A 1 88 ? 14.068 -2.797 -29.890 1.00 93.44 88 ASP A C 1
ATOM 708 O O . ASP A 1 88 ? 13.529 -2.819 -28.783 1.00 93.44 88 ASP A O 1
ATOM 712 N N . HIS A 1 89 ? 15.379 -2.555 -30.016 1.00 93.44 89 HIS A N 1
ATOM 713 C CA . HIS A 1 89 ? 16.276 -2.338 -28.875 1.00 93.44 89 HIS A CA 1
ATOM 714 C C . HIS A 1 89 ? 15.845 -1.138 -28.022 1.00 93.44 89 HIS A C 1
ATOM 716 O O . HIS A 1 89 ? 15.612 -1.299 -26.825 1.00 93.44 89 HIS A O 1
ATOM 722 N N . PHE A 1 90 ? 15.660 0.057 -28.605 1.00 95.75 90 PHE A N 1
ATOM 723 C CA . PHE A 1 90 ? 15.254 1.223 -27.807 1.00 95.75 90 PHE A CA 1
ATOM 724 C C . PHE A 1 90 ? 13.852 1.067 -27.205 1.00 95.75 90 PHE A C 1
ATOM 726 O O . PHE A 1 90 ? 13.567 1.671 -26.171 1.00 95.75 90 PHE A O 1
ATOM 733 N N . TYR A 1 91 ? 12.955 0.293 -27.822 1.00 95.38 91 TYR A N 1
ATOM 734 C CA . TYR A 1 91 ? 11.684 -0.072 -27.197 1.00 95.38 91 TYR A CA 1
ATOM 735 C C . TYR A 1 91 ? 11.912 -0.970 -25.972 1.00 95.38 91 TYR A C 1
ATOM 737 O O . TYR A 1 91 ? 11.482 -0.606 -24.876 1.00 95.38 91 TYR A O 1
ATOM 745 N N . ASN A 1 92 ? 12.651 -2.069 -26.140 1.00 95.25 92 ASN A N 1
ATOM 746 C CA . ASN A 1 92 ? 12.928 -3.046 -25.088 1.00 95.25 92 ASN A CA 1
ATOM 747 C C . ASN A 1 92 ? 13.680 -2.429 -23.902 1.00 95.25 92 ASN A C 1
ATOM 749 O O . ASN A 1 92 ? 13.253 -2.617 -22.770 1.00 95.25 92 ASN A O 1
ATOM 753 N N . VAL A 1 93 ? 14.712 -1.609 -24.138 1.00 95.75 93 VAL A N 1
ATOM 754 C CA . VAL A 1 93 ? 15.430 -0.867 -23.081 1.00 95.75 93 VAL A CA 1
ATOM 755 C C . VAL A 1 93 ? 14.466 -0.043 -22.224 1.00 95.75 93 VAL A C 1
ATOM 757 O O . VAL A 1 93 ? 14.493 -0.127 -20.999 1.00 95.75 93 VAL A O 1
ATOM 760 N N . LYS A 1 94 ? 13.551 0.711 -22.849 1.00 95.75 94 LYS A N 1
ATOM 761 C CA . LYS A 1 94 ? 12.567 1.526 -22.116 1.00 95.75 94 LYS A CA 1
ATOM 762 C C . LYS A 1 94 ? 11.551 0.690 -21.339 1.00 95.75 94 LYS A C 1
ATOM 764 O O . LYS A 1 94 ? 11.106 1.134 -20.285 1.00 95.75 94 LYS A O 1
ATOM 769 N N . VAL A 1 95 ? 11.135 -0.459 -21.871 1.00 96.38 95 VAL A N 1
ATOM 770 C CA . VAL A 1 95 ? 10.173 -1.350 -21.204 1.00 96.38 95 VAL A CA 1
ATOM 771 C C . VAL A 1 95 ? 10.839 -2.064 -20.031 1.00 96.38 95 VAL A C 1
ATOM 773 O O . VAL A 1 95 ? 10.332 -1.985 -18.917 1.00 96.38 95 VAL A O 1
ATOM 776 N N . ASN A 1 96 ? 12.007 -2.667 -20.251 1.00 95.25 96 ASN A N 1
ATOM 777 C CA . ASN A 1 96 ? 12.771 -3.374 -19.227 1.00 95.25 96 ASN A CA 1
ATOM 778 C C . ASN A 1 96 ? 13.157 -2.439 -18.076 1.00 95.25 96 ASN A C 1
ATOM 780 O O . ASN A 1 96 ? 12.952 -2.793 -16.921 1.00 95.25 96 ASN A O 1
ATOM 784 N N . PHE A 1 97 ? 13.614 -1.217 -18.373 1.00 95.94 97 PHE A N 1
ATOM 785 C CA . PHE A 1 97 ? 13.946 -0.241 -17.334 1.00 95.94 97 PHE A CA 1
ATOM 786 C C . PHE A 1 97 ? 12.718 0.194 -16.519 1.00 95.94 97 PHE A C 1
ATOM 788 O O . PHE A 1 97 ? 12.815 0.353 -15.309 1.00 95.94 97 PHE A O 1
ATOM 795 N N . LYS A 1 98 ? 11.531 0.323 -17.131 1.00 94.19 98 LYS A N 1
ATOM 796 C CA . LYS A 1 98 ? 10.292 0.567 -16.366 1.00 94.19 98 LYS A CA 1
ATOM 797 C C . LYS A 1 98 ? 9.933 -0.605 -15.454 1.00 94.19 98 LYS A C 1
ATOM 799 O O . LYS A 1 98 ? 9.653 -0.383 -14.285 1.00 94.19 98 LYS A O 1
ATOM 804 N N . ILE A 1 99 ? 10.000 -1.834 -15.969 1.00 93.75 99 ILE A N 1
ATOM 805 C CA . ILE A 1 99 ? 9.755 -3.052 -15.180 1.00 93.75 99 ILE A CA 1
ATOM 806 C C . ILE A 1 99 ? 10.744 -3.148 -14.007 1.00 93.75 99 ILE A C 1
ATOM 808 O O . ILE A 1 99 ? 10.351 -3.537 -12.912 1.00 93.75 99 ILE A O 1
ATOM 812 N N . PHE A 1 100 ? 12.003 -2.750 -14.214 1.00 93.25 100 PHE A N 1
ATOM 813 C CA . PHE A 1 100 ? 13.017 -2.659 -13.163 1.00 93.25 100 PHE A CA 1
ATOM 814 C C . PHE A 1 100 ? 12.637 -1.633 -12.078 1.00 93.25 100 PHE A C 1
ATOM 816 O O . PHE A 1 100 ? 12.663 -1.962 -10.896 1.00 93.25 100 PHE A O 1
ATOM 823 N N . LEU A 1 101 ? 12.201 -0.424 -12.457 1.00 91.94 101 LEU A N 1
ATOM 824 C CA . LEU A 1 101 ? 11.749 0.602 -11.500 1.00 91.94 101 LEU A CA 1
ATOM 825 C C . LEU A 1 101 ? 10.486 0.201 -10.707 1.00 91.94 101 LEU A C 1
ATOM 827 O O . LEU A 1 101 ? 10.306 0.648 -9.570 1.00 91.94 101 LEU A O 1
ATOM 831 N N . ASP A 1 102 ? 9.614 -0.629 -11.284 1.00 89.25 102 ASP A N 1
ATOM 832 C CA . ASP A 1 102 ? 8.344 -1.055 -10.675 1.00 89.25 102 ASP A CA 1
ATOM 833 C C . ASP A 1 102 ? 8.467 -2.328 -9.797 1.00 89.25 102 ASP A C 1
ATOM 835 O O . ASP A 1 102 ? 7.444 -2.846 -9.329 1.00 89.25 102 ASP A O 1
ATOM 839 N N . GLN A 1 103 ? 9.692 -2.818 -9.544 1.00 88.19 103 GLN A N 1
ATOM 840 C CA . GLN A 1 103 ? 9.981 -3.934 -8.625 1.00 88.19 103 GLN A CA 1
ATOM 841 C C . GLN A 1 103 ? 9.481 -3.666 -7.187 1.00 88.19 103 GLN A C 1
ATOM 843 O O . GLN A 1 103 ? 9.460 -2.507 -6.763 1.00 88.19 103 GLN A O 1
ATOM 848 N N . PRO A 1 104 ? 9.087 -4.715 -6.432 1.00 87.38 104 PRO A N 1
ATOM 849 C CA . PRO A 1 104 ? 8.648 -4.585 -5.043 1.00 87.38 104 PRO A CA 1
ATOM 850 C C . PRO A 1 104 ? 9.805 -4.217 -4.104 1.00 87.38 104 PRO A C 1
ATOM 852 O O . PRO A 1 104 ? 10.974 -4.434 -4.420 1.00 87.38 104 PRO A O 1
ATOM 855 N N . ASP A 1 105 ? 9.462 -3.697 -2.928 1.00 89.31 105 ASP A N 1
ATOM 856 C CA . ASP A 1 105 ? 10.402 -3.307 -1.879 1.00 89.31 105 ASP A CA 1
ATOM 857 C C . ASP A 1 105 ? 9.863 -3.664 -0.479 1.00 89.31 105 ASP A C 1
ATOM 859 O O . ASP A 1 105 ? 8.741 -4.149 -0.343 1.00 89.31 105 ASP A O 1
ATOM 863 N N . ILE A 1 106 ? 10.685 -3.450 0.553 1.00 92.38 106 ILE A N 1
ATOM 864 C CA . ILE A 1 106 ? 10.393 -3.807 1.954 1.00 92.38 106 ILE A CA 1
ATOM 865 C C . ILE A 1 106 ? 9.872 -2.630 2.800 1.00 92.38 106 ILE A C 1
ATOM 867 O O . ILE A 1 106 ? 9.748 -2.758 4.016 1.00 92.38 106 ILE A O 1
ATOM 871 N N . LYS A 1 107 ? 9.560 -1.467 2.201 1.00 93.25 107 LYS A N 1
ATOM 872 C CA . LYS A 1 107 ? 9.137 -0.271 2.956 1.00 93.25 107 LYS A CA 1
ATOM 873 C C . LYS A 1 107 ? 7.868 -0.520 3.773 1.00 93.25 107 LYS A C 1
ATOM 875 O O . LYS A 1 107 ? 7.777 -0.064 4.913 1.00 93.25 107 LYS A O 1
ATOM 880 N N . GLN A 1 108 ? 6.916 -1.269 3.213 1.00 94.50 108 GLN A N 1
ATOM 881 C CA . GLN A 1 108 ? 5.655 -1.580 3.887 1.00 94.50 108 GLN A CA 1
ATOM 882 C C . GLN A 1 108 ? 5.865 -2.367 5.187 1.00 94.50 108 GLN A C 1
ATOM 884 O O . GLN A 1 108 ? 5.214 -2.066 6.181 1.00 94.50 108 GLN A O 1
ATOM 889 N N . GLU A 1 109 ? 6.810 -3.314 5.219 1.00 94.56 109 GLU A N 1
ATOM 890 C CA . GLU A 1 109 ? 7.066 -4.150 6.402 1.00 94.56 109 GLU A CA 1
ATOM 891 C C . GLU A 1 109 ? 7.511 -3.309 7.612 1.00 94.56 109 GLU A C 1
ATOM 893 O O . GLU A 1 109 ? 7.107 -3.577 8.745 1.00 94.56 109 GLU A O 1
ATOM 898 N N . HIS A 1 110 ? 8.289 -2.247 7.373 1.00 95.69 110 HIS A N 1
ATOM 899 C CA . HIS A 1 110 ? 8.701 -1.300 8.410 1.00 95.69 110 HIS A CA 1
ATOM 900 C C . HIS A 1 110 ? 7.540 -0.423 8.908 1.00 95.69 110 HIS A C 1
ATOM 902 O O . HIS A 1 110 ? 7.445 -0.172 10.111 1.00 95.69 110 HIS A O 1
ATOM 908 N N . VAL A 1 111 ? 6.640 0.012 8.016 1.00 94.94 111 VAL A N 1
ATOM 909 C CA . VAL A 1 111 ? 5.437 0.777 8.397 1.00 94.94 111 VAL A CA 1
ATOM 910 C C . VAL A 1 111 ? 4.462 -0.097 9.187 1.00 94.94 111 VAL A C 1
ATOM 912 O O . VAL A 1 111 ? 4.026 0.312 10.260 1.00 94.94 111 VAL A O 1
ATOM 915 N N . ASP A 1 112 ? 4.173 -1.313 8.719 1.00 93.38 112 ASP A N 1
ATOM 916 C CA . ASP A 1 112 ? 3.292 -2.263 9.410 1.00 93.38 112 ASP A CA 1
ATOM 917 C C . ASP A 1 112 ? 3.831 -2.608 10.809 1.00 93.38 112 ASP A C 1
ATOM 919 O O . ASP A 1 112 ? 3.066 -2.659 11.776 1.00 93.38 112 ASP A O 1
ATOM 923 N N . LEU A 1 113 ? 5.152 -2.799 10.947 1.00 94.06 113 LEU A N 1
ATOM 924 C CA . LEU A 1 113 ? 5.794 -3.029 12.243 1.00 94.06 113 LEU A CA 1
ATOM 925 C C . LEU A 1 113 ? 5.642 -1.823 13.178 1.00 94.06 113 LEU A C 1
ATOM 927 O O . LEU A 1 113 ? 5.241 -2.004 14.329 1.00 94.06 113 LEU A O 1
ATOM 931 N N . PHE A 1 114 ? 5.908 -0.606 12.690 1.00 95.38 114 PHE A N 1
ATOM 932 C CA . PHE A 1 114 ? 5.743 0.612 13.483 1.00 95.38 114 PHE A CA 1
ATOM 933 C C . PHE A 1 114 ? 4.289 0.794 13.936 1.00 95.38 114 PHE A C 1
ATOM 935 O O . PHE A 1 114 ? 4.041 1.004 15.121 1.00 95.38 114 PHE A O 1
ATOM 942 N N . VAL A 1 115 ? 3.319 0.692 13.019 1.00 94.00 115 VAL A N 1
ATOM 943 C CA . VAL A 1 115 ? 1.890 0.882 13.324 1.00 94.00 115 VAL A CA 1
ATOM 944 C C . VAL A 1 115 ? 1.416 -0.155 14.343 1.00 94.00 115 VAL A C 1
ATOM 946 O O . VAL A 1 115 ? 0.703 0.185 15.287 1.00 94.00 115 VAL A O 1
ATOM 949 N N . LYS A 1 116 ? 1.874 -1.405 14.215 1.00 92.38 116 LYS A N 1
ATOM 950 C CA . LYS A 1 116 ? 1.606 -2.470 15.184 1.00 92.38 116 LYS A CA 1
ATOM 951 C C . LYS A 1 116 ? 2.188 -2.168 16.566 1.00 92.38 116 LYS A C 1
ATOM 953 O O . LYS A 1 116 ? 1.487 -2.365 17.557 1.00 92.38 116 LYS A O 1
ATOM 958 N N . GLU A 1 117 ? 3.437 -1.706 16.653 1.00 92.69 117 GLU A N 1
ATOM 959 C CA . GLU A 1 117 ? 4.037 -1.298 17.930 1.00 92.69 117 GLU A CA 1
ATOM 960 C C . GLU A 1 117 ? 3.295 -0.104 18.539 1.00 92.69 117 GLU A C 1
ATOM 962 O O . GLU A 1 117 ? 2.923 -0.163 19.707 1.00 92.69 117 GLU A O 1
ATOM 967 N N . PHE A 1 118 ? 3.007 0.935 17.749 1.00 92.56 118 PHE A N 1
ATOM 968 C CA . PHE A 1 118 ? 2.294 2.137 18.188 1.00 92.56 118 PHE A CA 1
ATOM 969 C C . PHE A 1 118 ? 0.879 1.832 18.701 1.00 92.56 118 PHE A C 1
ATOM 971 O O . PHE A 1 118 ? 0.481 2.330 19.755 1.00 92.56 118 PHE A O 1
ATOM 978 N N . ASN A 1 119 ? 0.118 0.981 18.008 1.00 92.19 119 ASN A N 1
ATOM 979 C CA . ASN A 1 119 ? -1.235 0.600 18.424 1.00 92.19 119 ASN A CA 1
ATOM 980 C C . ASN A 1 119 ? -1.251 -0.301 19.671 1.00 92.19 119 ASN A C 1
ATOM 982 O O . ASN A 1 119 ? -2.223 -0.263 20.427 1.00 92.19 119 ASN A O 1
ATOM 986 N N . ALA A 1 120 ? -0.188 -1.078 19.914 1.00 90.12 120 ALA A N 1
ATOM 987 C CA . ALA A 1 120 ? -0.065 -1.954 21.082 1.00 90.12 120 ALA A CA 1
ATOM 988 C C . ALA A 1 120 ? 0.193 -1.205 22.406 1.00 90.12 120 ALA A C 1
ATOM 990 O O . ALA A 1 120 ? 0.103 -1.809 23.476 1.00 90.12 120 ALA A O 1
ATOM 991 N N . LEU A 1 121 ? 0.508 0.092 22.352 1.00 89.25 121 LEU A N 1
ATOM 992 C CA . LEU A 1 121 ? 0.765 0.911 23.539 1.00 89.25 121 LEU A CA 1
ATOM 993 C C . LEU A 1 121 ? -0.525 1.123 24.361 1.00 89.25 121 LEU A C 1
ATOM 995 O O . LEU A 1 121 ? -1.595 1.288 23.759 1.00 89.25 121 LEU A O 1
ATOM 999 N N . PRO A 1 122 ? -0.460 1.148 25.708 1.00 86.25 122 PRO A N 1
ATOM 1000 C CA . PRO A 1 122 ? -1.595 1.506 26.562 1.00 86.25 122 PRO A CA 1
ATOM 1001 C C . PRO A 1 122 ? -2.092 2.930 26.299 1.00 86.25 122 PRO A C 1
ATOM 1003 O O . PRO A 1 122 ? -1.306 3.799 25.926 1.00 86.25 122 PRO A O 1
ATOM 1006 N N . ASP A 1 123 ? -3.383 3.180 26.519 1.00 84.06 123 ASP A N 1
ATOM 1007 C CA . ASP A 1 123 ? -3.977 4.506 26.294 1.00 84.06 123 ASP A CA 1
ATOM 1008 C C . ASP A 1 123 ? -3.419 5.551 27.274 1.00 84.06 123 ASP A C 1
ATOM 1010 O O . ASP A 1 123 ? -2.985 6.609 26.829 1.00 84.06 123 ASP A O 1
ATOM 1014 N N . ASP A 1 124 ? -3.256 5.192 28.552 1.00 85.31 124 ASP A N 1
ATOM 1015 C CA . ASP A 1 124 ? -2.637 6.038 29.589 1.00 85.31 124 ASP A CA 1
ATOM 1016 C C . ASP A 1 124 ? -1.220 6.527 29.223 1.00 85.31 124 ASP A C 1
ATOM 1018 O O . ASP A 1 124 ? -0.793 7.598 29.649 1.00 85.31 124 ASP A O 1
ATOM 1022 N N . ALA A 1 125 ? -0.470 5.753 28.427 1.00 84.69 125 ALA A N 1
ATOM 1023 C CA . ALA A 1 125 ? 0.879 6.125 28.002 1.00 84.69 125 ALA A CA 1
ATOM 1024 C C . ALA A 1 125 ? 0.874 7.207 26.908 1.00 84.69 125 ALA A C 1
ATOM 1026 O O . ALA A 1 125 ? 1.851 7.937 26.770 1.00 84.69 125 ALA A O 1
ATOM 1027 N N . ARG A 1 126 ? -0.219 7.354 26.142 1.00 85.12 126 ARG A N 1
ATOM 1028 C CA . ARG A 1 126 ? -0.342 8.378 25.084 1.00 85.12 126 ARG A CA 1
ATOM 1029 C C . ARG A 1 126 ? -0.528 9.793 25.644 1.00 85.12 126 ARG A C 1
ATOM 1031 O O . ARG A 1 126 ? -0.402 10.764 24.899 1.00 85.12 126 ARG A O 1
ATOM 1038 N N . ASP A 1 127 ? -0.822 9.919 26.938 1.00 85.44 127 ASP A N 1
ATOM 1039 C CA . ASP A 1 127 ? -0.948 11.204 27.623 1.00 85.44 127 ASP A CA 1
ATOM 1040 C C . ASP A 1 127 ? 0.389 11.811 28.085 1.00 85.44 127 ASP A C 1
ATOM 1042 O O . ASP A 1 127 ? 0.417 13.011 28.362 1.00 85.44 127 ASP A O 1
ATOM 1046 N N . ASP A 1 128 ? 1.476 11.031 28.139 1.00 91.06 128 ASP A N 1
ATOM 1047 C CA . ASP A 1 128 ? 2.789 11.481 28.620 1.00 91.06 128 ASP A CA 1
ATOM 1048 C C . ASP A 1 128 ? 3.620 12.207 27.541 1.00 91.06 128 ASP A C 1
ATOM 1050 O O . ASP A 1 128 ? 3.889 11.676 26.461 1.00 91.06 128 ASP A O 1
ATOM 1054 N N . ASP A 1 129 ? 4.078 13.421 27.861 1.00 90.44 129 ASP A N 1
ATOM 1055 C CA . ASP A 1 129 ? 4.867 14.277 26.967 1.00 90.44 129 ASP A CA 1
ATOM 1056 C C . ASP A 1 129 ? 6.306 13.769 26.746 1.00 90.44 129 ASP A C 1
ATOM 1058 O O . ASP A 1 129 ? 6.904 14.082 25.711 1.00 90.44 129 ASP A O 1
ATOM 1062 N N . GLU A 1 130 ? 6.890 13.012 27.686 1.00 90.44 130 GLU A N 1
ATOM 1063 C CA . GLU A 1 130 ? 8.230 12.422 27.516 1.00 90.44 130 GLU A CA 1
ATOM 1064 C C . GLU A 1 130 ? 8.161 11.225 26.558 1.00 90.44 130 GLU A C 1
ATOM 1066 O O . GLU A 1 130 ? 8.868 11.187 25.546 1.00 90.44 130 GLU A O 1
ATOM 1071 N N . PHE A 1 131 ? 7.214 10.312 26.782 1.00 89.25 131 PHE A N 1
ATOM 1072 C CA . PHE A 1 131 ? 6.948 9.201 25.871 1.00 89.25 131 PHE A CA 1
ATOM 1073 C C . PHE A 1 131 ? 6.510 9.655 24.465 1.00 89.25 131 PHE A C 1
ATOM 1075 O O . PHE A 1 131 ? 6.931 9.093 23.452 1.00 89.25 131 PHE A O 1
ATOM 1082 N N . LYS A 1 132 ? 5.739 10.742 24.363 1.00 92.12 132 LYS A N 1
ATOM 1083 C CA . LYS A 1 132 ? 5.377 11.363 23.080 1.00 92.12 132 LYS A CA 1
ATOM 1084 C C . LYS A 1 132 ? 6.596 11.862 22.289 1.00 92.12 132 LYS A C 1
ATOM 1086 O O . LYS A 1 132 ? 6.611 11.758 21.061 1.00 92.12 132 LYS A O 1
ATOM 1091 N N . GLN A 1 133 ? 7.635 12.362 22.963 1.00 92.31 133 GLN A N 1
ATOM 1092 C CA . GLN A 1 133 ? 8.903 12.729 22.317 1.00 92.31 133 GLN A CA 1
ATOM 1093 C C . GLN A 1 133 ? 9.674 11.496 21.822 1.00 92.31 133 GLN A C 1
ATOM 1095 O O . GLN A 1 133 ? 10.222 11.539 20.720 1.00 92.31 133 GLN A O 1
ATOM 1100 N N . GLU A 1 134 ? 9.661 10.384 22.569 1.00 94.25 134 GLU A N 1
ATOM 1101 C CA . GLU A 1 134 ? 10.217 9.104 22.100 1.00 94.25 134 GLU A CA 1
ATOM 1102 C C . GLU A 1 134 ? 9.518 8.635 20.814 1.00 94.25 134 GLU A C 1
ATOM 1104 O O . GLU A 1 134 ? 10.179 8.255 19.847 1.00 94.25 134 GLU A O 1
ATOM 1109 N N . LEU A 1 135 ? 8.185 8.720 20.756 1.00 94.44 135 LEU A N 1
ATOM 1110 C CA . LEU A 1 135 ? 7.419 8.342 19.566 1.00 94.44 135 LEU A CA 1
ATOM 1111 C C . LEU A 1 135 ? 7.746 9.219 18.351 1.00 94.44 135 LEU A C 1
ATOM 1113 O O . LEU A 1 135 ? 7.905 8.684 17.254 1.00 94.44 135 LEU A O 1
ATOM 1117 N N . HIS A 1 136 ? 7.917 10.533 18.524 1.00 95.38 136 HIS A N 1
ATOM 1118 C CA . HIS A 1 136 ? 8.382 11.408 17.439 1.00 95.38 136 HIS A CA 1
ATOM 1119 C C . HIS A 1 136 ? 9.785 11.035 16.947 1.00 95.38 136 HIS A C 1
ATOM 1121 O O . HIS A 1 136 ? 10.002 11.005 15.735 1.00 95.38 136 HIS A O 1
ATOM 1127 N N . GLN A 1 137 ? 10.710 10.681 17.847 1.00 96.19 137 GLN A N 1
ATOM 1128 C CA . GLN A 1 137 ? 12.034 10.187 17.455 1.00 96.19 137 GLN A CA 1
ATOM 1129 C C . GLN A 1 137 ? 11.932 8.860 16.688 1.00 96.19 137 GLN A C 1
ATOM 1131 O O . GLN A 1 137 ? 12.523 8.736 15.621 1.00 96.19 137 GLN A O 1
ATOM 1136 N N . ARG A 1 138 ? 11.107 7.908 17.147 1.00 96.00 138 ARG A N 1
ATOM 1137 C CA . ARG A 1 138 ? 10.861 6.635 16.442 1.00 96.00 138 ARG A CA 1
ATOM 1138 C C . ARG A 1 138 ? 10.268 6.842 15.034 1.00 96.00 138 ARG A C 1
ATOM 1140 O O . ARG A 1 138 ? 10.528 6.031 14.148 1.00 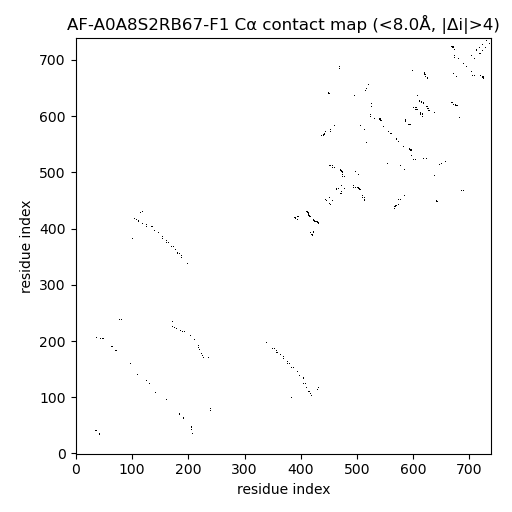96.00 138 ARG A O 1
ATOM 1147 N N . VAL A 1 139 ? 9.499 7.913 14.797 1.00 96.62 139 VAL A N 1
ATOM 1148 C CA . VAL A 1 139 ? 9.016 8.284 13.446 1.00 96.62 139 VAL A CA 1
ATOM 1149 C C . VAL A 1 139 ? 10.119 8.893 12.581 1.00 96.62 139 VAL A C 1
ATOM 1151 O O . VAL A 1 139 ? 10.136 8.648 11.374 1.00 96.62 139 VAL A O 1
ATOM 1154 N N . GLU A 1 140 ? 11.031 9.680 13.154 1.00 96.69 140 GLU A N 1
ATOM 1155 C CA . GLU A 1 140 ? 12.214 10.169 12.433 1.00 96.69 140 GLU A CA 1
ATOM 1156 C C . GLU A 1 140 ? 13.115 8.985 12.036 1.00 96.69 140 GLU A C 1
ATOM 1158 O O . GLU A 1 140 ? 13.422 8.830 10.857 1.00 96.69 140 GLU A O 1
ATOM 1163 N N . ASP A 1 141 ? 13.400 8.070 12.970 1.00 97.25 141 ASP A N 1
ATOM 1164 C CA . ASP A 1 141 ? 14.182 6.848 12.733 1.00 97.25 141 ASP A CA 1
ATOM 1165 C C . ASP A 1 141 ? 13.546 5.959 11.640 1.00 97.25 141 ASP A C 1
ATOM 1167 O O . ASP A 1 141 ? 14.238 5.451 10.754 1.00 97.25 141 ASP A O 1
ATOM 1171 N N . LEU A 1 142 ? 12.213 5.797 11.655 1.00 96.88 142 LEU A N 1
ATOM 1172 C CA . LEU A 1 142 ? 11.468 5.121 10.584 1.00 96.88 142 LEU A CA 1
ATOM 1173 C C . LEU A 1 142 ? 11.638 5.846 9.241 1.00 96.88 142 LEU A C 1
ATOM 1175 O O . LEU A 1 142 ? 11.872 5.201 8.220 1.00 96.88 142 LEU A O 1
ATOM 1179 N N . SER A 1 143 ? 11.523 7.176 9.230 1.00 96.25 143 SER A N 1
ATOM 1180 C CA . SER A 1 143 ? 11.653 7.983 8.010 1.00 96.25 143 SER A CA 1
ATOM 1181 C C . SER A 1 143 ? 13.054 7.841 7.408 1.00 96.25 143 SER A C 1
ATOM 1183 O O . SER A 1 143 ? 13.177 7.619 6.204 1.00 96.25 143 SER A O 1
ATOM 1185 N N . ASP A 1 144 ? 14.098 7.855 8.239 1.00 97.31 144 ASP A N 1
ATOM 1186 C CA . ASP A 1 144 ? 15.483 7.608 7.832 1.00 97.31 144 ASP A CA 1
ATOM 1187 C C . ASP A 1 144 ? 15.671 6.203 7.240 1.00 97.31 144 ASP A C 1
ATOM 1189 O O . ASP A 1 144 ? 16.295 6.057 6.186 1.00 97.31 144 ASP A O 1
ATOM 1193 N N . ILE A 1 145 ? 15.109 5.152 7.850 1.00 96.56 145 ILE A N 1
ATOM 1194 C CA . ILE A 1 145 ? 15.152 3.785 7.294 1.00 96.56 145 ILE A CA 1
ATOM 1195 C C . ILE A 1 145 ? 14.511 3.746 5.897 1.00 96.56 145 ILE A C 1
ATOM 1197 O O . ILE A 1 145 ? 15.101 3.211 4.955 1.00 96.56 145 ILE A O 1
ATOM 1201 N N . LEU A 1 146 ? 13.335 4.355 5.736 1.00 96.12 146 LEU A N 1
ATOM 1202 C CA . LEU A 1 146 ? 12.610 4.379 4.464 1.00 96.12 146 LEU A CA 1
ATOM 1203 C C . LEU A 1 146 ? 13.334 5.207 3.389 1.00 96.12 146 LEU A C 1
ATOM 1205 O O . LEU A 1 146 ? 13.399 4.784 2.232 1.00 96.12 146 LEU A O 1
ATOM 1209 N N . HIS A 1 147 ? 13.932 6.343 3.757 1.00 96.19 147 HIS A N 1
ATOM 1210 C CA . HIS A 1 147 ? 14.758 7.142 2.850 1.00 96.19 147 HIS A CA 1
ATOM 1211 C C . HIS A 1 147 ? 16.056 6.425 2.456 1.00 96.19 147 HIS A C 1
ATOM 1213 O O . HIS A 1 147 ? 16.471 6.527 1.301 1.00 96.19 147 HIS A O 1
ATOM 1219 N N . ASN A 1 148 ? 16.669 5.650 3.357 1.00 96.12 148 ASN A N 1
ATOM 1220 C CA . ASN A 1 148 ? 17.827 4.816 3.031 1.00 96.12 148 ASN A CA 1
ATOM 1221 C C . ASN A 1 148 ? 17.468 3.729 2.003 1.00 96.12 148 ASN A C 1
ATOM 1223 O O . ASN A 1 148 ? 18.175 3.598 1.005 1.00 96.12 148 ASN A O 1
ATOM 1227 N N . ILE A 1 149 ? 16.339 3.027 2.177 1.00 94.38 149 ILE A N 1
ATOM 1228 C CA . ILE A 1 149 ? 15.833 2.039 1.202 1.00 94.38 149 ILE A CA 1
ATOM 1229 C C . ILE A 1 149 ? 15.591 2.698 -0.167 1.00 94.38 149 ILE A C 1
ATOM 1231 O O . ILE A 1 149 ? 16.066 2.200 -1.189 1.00 94.38 149 ILE A O 1
ATOM 1235 N N . ALA A 1 150 ? 14.908 3.848 -0.199 1.00 93.31 150 ALA A N 1
ATOM 1236 C CA . ALA A 1 150 ? 14.653 4.591 -1.436 1.00 93.31 150 ALA A CA 1
ATOM 1237 C C . ALA A 1 150 ? 15.955 5.067 -2.119 1.00 93.31 150 ALA A C 1
ATOM 1239 O O . ALA A 1 150 ? 16.076 5.027 -3.346 1.00 93.31 150 ALA A O 1
ATOM 1240 N N . SER A 1 151 ? 16.948 5.498 -1.333 1.00 94.00 151 SER A N 1
ATOM 1241 C CA . SER A 1 151 ? 18.258 5.947 -1.821 1.00 94.00 151 SER A CA 1
ATOM 1242 C C . SER A 1 151 ? 19.093 4.793 -2.387 1.00 94.00 151 SER A C 1
ATOM 1244 O O . SER A 1 151 ? 19.658 4.924 -3.473 1.00 94.00 151 SER A O 1
ATOM 1246 N N . GLU A 1 152 ? 19.116 3.633 -1.723 1.00 94.19 152 GLU A N 1
ATOM 1247 C CA . GLU A 1 152 ? 19.805 2.443 -2.235 1.00 94.19 152 GLU A CA 1
ATOM 1248 C C . GLU A 1 152 ? 19.163 1.957 -3.544 1.00 94.19 152 GLU A C 1
ATOM 1250 O O . GLU A 1 152 ? 19.859 1.710 -4.532 1.00 94.19 152 GLU A O 1
ATOM 1255 N N . ARG A 1 153 ? 17.825 1.906 -3.602 1.00 92.19 153 ARG A N 1
ATOM 1256 C CA . ARG A 1 153 ? 17.071 1.521 -4.807 1.00 92.19 153 ARG A CA 1
ATOM 1257 C C . ARG A 1 153 ? 17.309 2.491 -5.969 1.00 92.19 153 ARG A C 1
ATOM 1259 O O . ARG A 1 153 ? 17.416 2.073 -7.127 1.00 92.19 153 ARG A O 1
ATOM 1266 N N . LYS A 1 154 ? 17.465 3.785 -5.669 1.00 93.81 154 LYS A N 1
ATOM 1267 C CA . LYS A 1 154 ? 17.905 4.794 -6.638 1.00 93.81 154 LYS A CA 1
ATOM 1268 C C . LYS A 1 154 ? 19.327 4.513 -7.130 1.00 93.81 154 LYS A C 1
ATOM 1270 O O . LYS A 1 154 ? 19.520 4.485 -8.340 1.00 93.81 154 LYS A O 1
ATOM 1275 N N . GLU A 1 155 ? 20.297 4.259 -6.250 1.00 95.00 155 GLU A N 1
ATOM 1276 C CA . GLU A 1 155 ? 21.684 3.952 -6.645 1.00 95.00 155 GLU A CA 1
ATOM 1277 C C . GLU A 1 155 ? 21.761 2.689 -7.525 1.00 95.00 155 GLU A C 1
ATOM 1279 O O . GLU A 1 155 ? 22.456 2.673 -8.542 1.00 95.00 155 GLU A O 1
ATOM 1284 N N . GLN A 1 156 ? 21.002 1.642 -7.187 1.00 93.56 156 GLN A N 1
ATOM 1285 C CA . GLN A 1 156 ? 20.869 0.430 -8.005 1.00 93.56 156 GLN A CA 1
ATOM 1286 C C . GLN A 1 156 ? 20.289 0.742 -9.399 1.00 93.56 156 GLN A C 1
ATOM 1288 O O . GLN A 1 156 ? 20.789 0.243 -10.406 1.00 93.56 156 GLN A O 1
ATOM 1293 N N . SER A 1 157 ? 19.291 1.627 -9.477 1.00 93.69 157 SER A N 1
ATOM 1294 C CA . SER A 1 157 ? 18.694 2.075 -10.744 1.00 93.69 157 SER A CA 1
ATOM 1295 C C . SER A 1 157 ? 19.619 2.983 -11.567 1.00 93.69 157 SER A C 1
ATOM 1297 O O . SER A 1 157 ? 19.596 2.939 -12.799 1.00 93.69 157 SER A O 1
ATOM 1299 N N . GLU A 1 158 ? 20.453 3.802 -10.917 1.00 95.50 158 GLU A N 1
ATOM 1300 C CA . GLU A 1 158 ? 21.493 4.597 -11.582 1.00 95.50 158 GLU A CA 1
ATOM 1301 C C . GLU A 1 158 ? 22.578 3.689 -12.180 1.00 95.50 158 GLU A C 1
ATOM 1303 O O . GLU A 1 158 ? 22.962 3.906 -13.331 1.00 95.50 158 GLU A O 1
ATOM 1308 N N . LYS A 1 159 ? 22.987 2.634 -11.458 1.00 94.62 159 LYS A N 1
ATOM 1309 C CA . LYS A 1 159 ? 23.921 1.597 -11.935 1.00 94.62 159 LYS A CA 1
ATOM 1310 C C . LYS A 1 159 ? 23.372 0.810 -13.123 1.00 94.62 159 LYS A C 1
ATOM 1312 O O . LYS A 1 159 ? 24.068 0.693 -14.125 1.00 94.62 159 LYS A O 1
ATOM 1317 N N . GLU A 1 160 ? 22.128 0.331 -13.062 1.00 94.00 160 GLU A N 1
ATOM 1318 C CA . GLU A 1 160 ? 21.479 -0.356 -14.194 1.00 94.00 160 GLU A CA 1
ATOM 1319 C C . GLU A 1 160 ? 21.424 0.557 -15.431 1.00 94.00 160 GLU A C 1
ATOM 1321 O O . GLU A 1 160 ? 21.763 0.152 -16.545 1.00 94.00 160 GLU A O 1
ATOM 1326 N N . ARG A 1 161 ? 21.084 1.841 -15.241 1.00 94.88 161 ARG A N 1
ATOM 1327 C CA . ARG A 1 161 ? 21.100 2.831 -16.325 1.00 94.88 161 ARG A CA 1
ATOM 1328 C C . ARG A 1 161 ? 22.510 3.035 -16.895 1.00 94.88 161 ARG A C 1
ATOM 1330 O O . ARG A 1 161 ? 22.647 3.156 -18.109 1.00 94.88 161 ARG A O 1
ATOM 1337 N N . GLU A 1 162 ? 23.543 3.091 -16.055 1.00 94.25 162 GLU A N 1
ATOM 1338 C CA . GLU A 1 162 ? 24.942 3.218 -16.486 1.00 94.25 162 GLU A CA 1
ATOM 1339 C C . GLU A 1 162 ? 25.428 1.970 -17.238 1.00 94.25 162 GLU A C 1
ATOM 1341 O O . GLU A 1 162 ? 26.058 2.105 -18.288 1.00 94.25 162 GLU A O 1
ATOM 1346 N N . MET A 1 163 ? 25.061 0.767 -16.785 1.00 92.50 163 MET A N 1
ATOM 1347 C CA . MET A 1 163 ? 25.341 -0.490 -17.487 1.00 92.50 163 MET A CA 1
ATOM 1348 C C . MET A 1 163 ? 24.735 -0.485 -18.897 1.00 92.50 163 MET A C 1
ATOM 1350 O O . MET A 1 163 ? 25.449 -0.720 -19.867 1.00 92.50 163 MET A O 1
ATOM 1354 N N . VAL A 1 164 ? 23.465 -0.095 -19.046 1.00 91.81 164 VAL A N 1
ATOM 1355 C CA . VAL A 1 164 ? 22.796 0.023 -20.360 1.00 91.81 164 VAL A CA 1
ATOM 1356 C C . VAL A 1 164 ? 23.394 1.127 -21.256 1.00 91.81 164 VAL A C 1
ATOM 1358 O O . VAL A 1 164 ? 23.265 1.071 -22.478 1.00 91.81 164 VAL A O 1
ATOM 1361 N N . MET A 1 165 ? 24.061 2.144 -20.698 1.00 90.50 165 MET A N 1
ATOM 1362 C CA . MET A 1 165 ? 24.803 3.132 -21.504 1.00 90.50 165 MET A CA 1
ATOM 1363 C C . MET A 1 165 ? 26.202 2.666 -21.915 1.00 90.50 165 MET A C 1
ATOM 1365 O O . MET A 1 165 ? 26.761 3.190 -22.880 1.00 90.50 165 MET A O 1
ATOM 1369 N N . THR A 1 166 ? 26.793 1.741 -21.159 1.00 89.94 166 THR A N 1
ATOM 1370 C CA . THR A 1 166 ? 28.192 1.311 -21.305 1.00 89.94 166 THR A CA 1
ATOM 1371 C C . THR A 1 166 ? 28.343 -0.087 -21.911 1.00 89.94 166 THR A C 1
ATOM 1373 O O . THR A 1 166 ? 29.469 -0.502 -22.175 1.00 89.94 166 THR A O 1
ATOM 1376 N N . ASP A 1 167 ? 27.231 -0.757 -22.234 1.00 86.94 167 ASP A N 1
ATOM 1377 C CA . ASP A 1 167 ? 27.156 -2.080 -22.880 1.00 86.94 167 ASP A CA 1
ATOM 1378 C C . ASP A 1 167 ? 27.819 -2.169 -24.272 1.00 86.94 167 ASP A C 1
ATOM 1380 O O . ASP A 1 167 ? 27.996 -3.256 -24.818 1.00 86.94 167 ASP A O 1
ATOM 1384 N N . GLY A 1 168 ? 28.179 -1.027 -24.863 1.00 86.56 168 GLY A N 1
ATOM 1385 C CA . GLY A 1 168 ? 28.803 -0.921 -26.181 1.00 86.56 168 GLY A CA 1
ATOM 1386 C C . GLY A 1 168 ? 27.840 -1.080 -27.364 1.00 86.56 168 GLY A C 1
ATOM 1387 O O . GLY A 1 168 ? 28.224 -0.755 -28.489 1.00 86.56 168 GLY A O 1
ATOM 1388 N N . TRP A 1 169 ? 26.582 -1.476 -27.144 1.00 91.00 169 TRP A N 1
ATOM 1389 C CA . TRP A 1 169 ? 25.620 -1.832 -28.194 1.00 91.00 169 TRP A CA 1
ATOM 1390 C C . TRP A 1 169 ? 25.376 -0.673 -29.166 1.00 91.00 169 TRP A C 1
ATOM 1392 O O . TRP A 1 169 ? 25.487 -0.822 -30.386 1.00 91.00 169 TRP A O 1
ATOM 1402 N N . VAL A 1 170 ? 25.123 0.529 -28.635 1.00 92.00 170 VAL A N 1
ATOM 1403 C CA . VAL A 1 170 ? 24.925 1.737 -29.457 1.00 92.00 170 VAL A CA 1
ATOM 1404 C C . VAL A 1 170 ? 26.205 2.125 -30.209 1.00 92.00 170 VAL A C 1
ATOM 1406 O O . VAL A 1 170 ? 26.121 2.615 -31.336 1.00 92.00 170 VAL A O 1
ATOM 1409 N N . SER A 1 171 ? 27.385 1.885 -29.629 1.00 90.38 171 SER A N 1
ATOM 1410 C CA . SER A 1 171 ? 28.679 2.171 -30.266 1.00 90.38 171 SER A CA 1
ATOM 1411 C C . SER A 1 171 ? 28.924 1.255 -31.470 1.00 90.38 171 SER A C 1
ATOM 1413 O O . SER A 1 171 ? 29.252 1.738 -32.557 1.00 90.38 171 SER A O 1
ATOM 1415 N N . ASP A 1 172 ? 28.675 -0.047 -31.316 1.00 88.75 172 ASP A N 1
ATOM 1416 C CA . ASP A 1 172 ? 28.801 -1.030 -32.396 1.00 88.75 172 ASP A CA 1
ATOM 1417 C C . ASP A 1 172 ? 27.818 -0.741 -33.541 1.00 88.75 172 ASP A C 1
ATOM 1419 O O . ASP A 1 172 ? 28.221 -0.707 -34.707 1.00 88.75 172 ASP A O 1
ATOM 1423 N N . HIS A 1 173 ? 26.553 -0.433 -33.237 1.00 90.94 173 HIS A N 1
ATOM 1424 C CA . HIS A 1 173 ? 25.558 -0.082 -34.258 1.00 90.94 173 HIS A CA 1
ATOM 1425 C C . HIS A 1 173 ? 25.833 1.281 -34.939 1.00 90.94 173 HIS A C 1
ATOM 1427 O O . HIS A 1 173 ? 25.560 1.442 -36.133 1.00 90.94 173 HIS A O 1
ATOM 1433 N N . LEU A 1 174 ? 26.456 2.253 -34.254 1.00 92.44 174 LEU A N 1
ATOM 1434 C CA . LEU A 1 174 ? 26.991 3.468 -34.895 1.00 92.44 174 LEU A CA 1
ATOM 1435 C C . LEU A 1 174 ? 28.145 3.140 -35.863 1.00 92.44 174 LEU A C 1
ATOM 1437 O O . LEU A 1 174 ? 28.214 3.713 -36.958 1.00 92.44 174 LEU A O 1
ATOM 1441 N N . GLY A 1 175 ? 29.024 2.204 -35.493 1.00 89.25 175 GLY A N 1
ATOM 1442 C CA . GLY A 1 175 ? 30.107 1.701 -36.342 1.00 89.25 175 GLY A CA 1
ATOM 1443 C C . GLY A 1 175 ? 29.596 0.957 -37.582 1.00 89.25 175 GLY A C 1
ATOM 1444 O O . GLY A 1 175 ? 30.016 1.266 -38.699 1.00 89.25 175 GLY A O 1
ATOM 1445 N N . LEU A 1 176 ? 28.633 0.041 -37.416 1.00 89.19 176 LEU A N 1
ATOM 1446 C CA . LEU A 1 176 ? 27.971 -0.687 -38.509 1.00 89.19 176 LEU A CA 1
ATOM 1447 C C . LEU A 1 176 ? 27.320 0.273 -39.507 1.00 89.19 176 LEU A C 1
ATOM 1449 O O . LEU A 1 176 ? 27.585 0.203 -40.710 1.00 89.19 176 LEU A O 1
ATOM 1453 N N . LEU A 1 177 ? 26.534 1.232 -39.010 1.00 92.56 177 LEU A N 1
ATOM 1454 C CA . LEU A 1 177 ? 25.876 2.230 -39.846 1.00 92.56 177 LEU A CA 1
ATOM 1455 C C . LEU A 1 177 ? 26.894 3.089 -40.614 1.00 92.56 177 LEU A C 1
ATOM 1457 O O . LEU A 1 177 ? 26.713 3.340 -41.807 1.00 92.56 177 LEU A O 1
ATOM 1461 N N . THR A 1 178 ? 27.993 3.485 -39.964 1.00 92.25 178 THR A N 1
ATOM 1462 C CA . THR A 1 178 ? 29.113 4.190 -40.610 1.00 92.25 178 THR A CA 1
ATOM 1463 C C . THR A 1 178 ? 29.714 3.348 -41.736 1.00 92.25 178 THR A C 1
ATOM 1465 O O . THR A 1 178 ? 29.833 3.827 -42.865 1.00 92.25 178 THR A O 1
ATOM 1468 N N . ASN A 1 179 ? 30.002 2.073 -41.473 1.00 91.38 179 ASN A N 1
ATOM 1469 C CA . ASN A 1 179 ? 30.560 1.131 -42.443 1.00 91.38 179 ASN A CA 1
ATOM 1470 C C . ASN A 1 179 ? 29.644 0.891 -43.649 1.00 91.38 179 ASN A C 1
ATOM 1472 O O . ASN A 1 179 ? 30.123 0.837 -44.783 1.00 91.38 179 ASN A O 1
ATOM 1476 N N . HIS A 1 180 ? 28.326 0.833 -43.451 1.00 91.38 180 HIS A N 1
ATOM 1477 C CA . HIS A 1 180 ? 27.362 0.746 -44.548 1.00 91.38 180 HIS A CA 1
ATOM 1478 C C . HIS A 1 180 ? 27.412 1.979 -45.467 1.00 91.38 180 HIS A C 1
ATOM 1480 O O . HIS A 1 180 ? 27.461 1.835 -46.690 1.00 91.38 180 HIS A O 1
ATOM 1486 N N . TYR A 1 181 ? 27.463 3.196 -44.911 1.00 94.19 181 TYR A N 1
ATOM 1487 C CA . TYR A 1 181 ? 27.572 4.411 -45.728 1.00 94.19 181 TYR A CA 1
ATOM 1488 C C . TYR A 1 181 ? 28.950 4.565 -46.392 1.00 94.19 181 TYR A C 1
ATOM 1490 O O . TYR A 1 181 ? 29.006 4.979 -47.550 1.00 94.19 181 TYR A O 1
ATOM 1498 N N . VAL A 1 182 ? 30.042 4.159 -45.733 1.00 90.50 182 VAL A N 1
ATOM 1499 C CA . VAL A 1 182 ? 31.382 4.096 -46.352 1.00 90.50 182 VAL A CA 1
ATOM 1500 C C . VAL A 1 182 ? 31.411 3.085 -47.503 1.00 90.50 182 VAL A C 1
ATOM 1502 O O . VAL A 1 182 ? 31.947 3.397 -48.561 1.00 90.50 182 VAL A O 1
ATOM 1505 N N . THR A 1 183 ? 30.762 1.926 -47.364 1.00 90.44 183 THR A N 1
ATOM 1506 C CA . THR A 1 183 ? 30.638 0.924 -48.442 1.00 90.44 183 THR A CA 1
ATOM 1507 C C . THR A 1 183 ? 29.851 1.468 -49.639 1.00 90.44 183 THR A C 1
ATOM 1509 O O . THR A 1 183 ? 30.213 1.228 -50.793 1.00 90.44 183 THR A O 1
ATOM 1512 N N . LEU A 1 184 ? 28.812 2.275 -49.398 1.00 93.19 184 LEU A N 1
ATOM 1513 C CA . LEU A 1 184 ? 28.073 2.949 -50.468 1.00 93.19 184 LEU A CA 1
ATOM 1514 C C . LEU A 1 184 ? 28.923 4.024 -51.171 1.00 93.19 184 LEU A C 1
ATOM 1516 O O . LEU A 1 184 ? 28.869 4.146 -52.393 1.00 93.19 184 LEU A O 1
ATOM 1520 N N . MET A 1 185 ? 29.749 4.766 -50.423 1.00 91.88 185 MET A N 1
ATOM 1521 C CA . MET A 1 185 ? 30.730 5.698 -50.997 1.00 91.88 185 MET A CA 1
ATOM 1522 C C . MET A 1 185 ? 31.803 4.968 -51.814 1.00 91.88 185 MET A C 1
ATOM 1524 O O . MET A 1 185 ? 32.123 5.398 -52.920 1.00 91.88 185 MET A O 1
ATOM 1528 N N . GLN A 1 186 ? 32.316 3.846 -51.309 1.00 90.00 186 GLN A N 1
ATOM 1529 C CA . GLN A 1 186 ? 33.271 2.994 -52.013 1.00 90.00 186 GLN A CA 1
ATOM 1530 C C . GLN A 1 186 ? 32.684 2.492 -53.342 1.00 90.00 186 GLN A C 1
ATOM 1532 O O . GLN A 1 186 ? 33.341 2.595 -54.371 1.00 90.00 186 GLN A O 1
ATOM 1537 N N . SER A 1 187 ? 31.409 2.091 -53.351 1.00 90.19 187 SER A N 1
ATOM 1538 C CA . SER A 1 187 ? 30.701 1.645 -54.562 1.00 90.19 187 SER A CA 1
ATOM 1539 C C . SER A 1 187 ? 30.606 2.734 -55.652 1.00 90.19 187 SER A C 1
ATOM 1541 O O . SER A 1 187 ? 30.724 2.429 -56.837 1.00 90.19 187 SER A O 1
ATOM 1543 N N . GLU A 1 188 ? 30.428 4.014 -55.289 1.00 92.12 188 GLU A N 1
ATOM 1544 C CA . GLU A 1 188 ? 30.493 5.133 -56.254 1.00 92.12 188 GLU A CA 1
ATOM 1545 C C . GLU A 1 188 ? 31.925 5.411 -56.742 1.00 92.12 188 GLU A C 1
ATOM 1547 O O . GLU A 1 188 ? 32.117 5.780 -57.904 1.00 92.12 188 GLU A O 1
ATOM 1552 N N . ILE A 1 189 ? 32.929 5.242 -55.872 1.00 88.38 189 ILE A N 1
ATOM 1553 C CA . ILE A 1 189 ? 34.347 5.390 -56.230 1.00 88.38 189 ILE A CA 1
ATOM 1554 C C . ILE A 1 189 ? 34.746 4.302 -57.227 1.00 88.38 189 ILE A C 1
ATOM 1556 O O . ILE A 1 189 ? 35.263 4.643 -58.287 1.00 88.38 189 ILE A O 1
ATOM 1560 N N . ASP A 1 190 ? 34.449 3.035 -56.939 1.00 87.62 190 ASP A N 1
ATOM 1561 C CA . ASP A 1 190 ? 34.751 1.901 -57.818 1.00 87.62 190 ASP A CA 1
ATOM 1562 C C . ASP A 1 190 ? 34.081 2.071 -59.181 1.00 87.62 190 ASP A C 1
ATOM 1564 O O . ASP A 1 190 ? 34.768 2.119 -60.201 1.00 87.62 190 ASP A O 1
ATOM 1568 N N . ARG A 1 191 ? 32.767 2.338 -59.208 1.00 89.69 191 ARG A N 1
ATOM 1569 C CA . ARG A 1 191 ? 32.044 2.628 -60.455 1.00 89.69 191 ARG A CA 1
ATOM 1570 C C . ARG A 1 191 ? 32.669 3.782 -61.243 1.00 89.69 191 ARG A C 1
ATOM 1572 O O . ARG A 1 191 ? 32.707 3.730 -62.470 1.00 89.69 191 ARG A O 1
ATOM 1579 N N . TYR A 1 192 ? 33.153 4.833 -60.579 1.00 88.06 192 TYR A N 1
ATOM 1580 C CA . TYR A 1 192 ? 33.850 5.933 -61.249 1.00 88.06 192 TYR A CA 1
ATOM 1581 C C . TYR A 1 192 ? 35.220 5.507 -61.796 1.00 88.06 192 TYR A C 1
ATOM 1583 O O . TYR A 1 192 ? 35.521 5.805 -62.953 1.00 88.06 192 TYR A O 1
ATOM 1591 N N . GLN A 1 193 ? 36.035 4.801 -61.007 1.00 85.62 193 GLN A N 1
ATOM 1592 C CA . GLN A 1 193 ? 37.363 4.350 -61.425 1.00 85.62 193 GLN A CA 1
ATOM 1593 C C . GLN A 1 193 ? 37.279 3.338 -62.579 1.00 85.62 193 GLN A C 1
ATOM 1595 O O . GLN A 1 193 ? 38.022 3.465 -63.553 1.00 85.62 193 GLN A O 1
ATOM 1600 N N . ASP A 1 194 ? 36.317 2.418 -62.541 1.00 85.81 194 ASP A N 1
ATOM 1601 C CA . ASP A 1 194 ? 36.047 1.468 -63.620 1.00 85.81 194 ASP A CA 1
ATOM 1602 C C . ASP A 1 194 ? 35.454 2.137 -64.864 1.00 85.81 194 ASP A C 1
ATOM 1604 O O . ASP A 1 194 ? 35.846 1.823 -65.988 1.00 85.81 194 ASP A O 1
ATOM 1608 N N . ALA A 1 195 ? 34.573 3.127 -64.697 1.00 85.25 195 ALA A N 1
ATOM 1609 C CA . ALA A 1 195 ? 34.036 3.893 -65.818 1.00 85.25 195 ALA A CA 1
ATOM 1610 C C . ALA A 1 195 ? 35.063 4.850 -66.456 1.00 85.25 195 ALA A C 1
ATOM 1612 O O . ALA A 1 195 ? 34.839 5.275 -67.594 1.00 85.25 195 ALA A O 1
ATOM 1613 N N . LEU A 1 196 ? 36.140 5.221 -65.753 1.00 82.12 196 LEU A N 1
ATOM 1614 C CA . LEU A 1 196 ? 37.319 5.878 -66.333 1.00 82.12 196 LEU A CA 1
ATOM 1615 C C . LEU A 1 196 ? 38.225 4.874 -67.043 1.00 82.12 196 LEU A C 1
ATOM 1617 O O . LEU A 1 196 ? 38.719 5.160 -68.131 1.00 82.12 196 LEU A O 1
ATOM 1621 N N . ARG A 1 197 ? 38.444 3.704 -66.436 1.00 81.19 197 ARG A N 1
ATOM 1622 C CA . ARG A 1 197 ? 39.252 2.635 -67.020 1.00 81.19 197 ARG A CA 1
ATOM 1623 C C . ARG A 1 197 ? 38.669 2.167 -68.351 1.00 81.19 197 ARG A C 1
ATOM 1625 O O . ARG A 1 197 ? 39.376 2.211 -69.346 1.00 81.19 197 ARG A O 1
ATOM 1632 N N . MET A 1 198 ? 37.372 1.862 -68.401 1.00 83.44 198 MET A N 1
ATOM 1633 C CA . MET A 1 198 ? 36.683 1.492 -69.641 1.00 83.44 198 MET A CA 1
ATOM 1634 C C . MET A 1 198 ? 36.834 2.574 -70.725 1.00 83.44 198 MET A C 1
ATOM 1636 O O . MET A 1 198 ? 37.139 2.245 -71.866 1.00 83.44 198 MET A O 1
ATOM 1640 N N . LEU A 1 199 ? 36.715 3.866 -70.378 1.00 80.44 199 LEU A N 1
ATOM 1641 C CA . LEU A 1 199 ? 36.964 4.957 -71.333 1.00 80.44 199 LEU A CA 1
ATOM 1642 C C . LEU A 1 199 ? 38.423 4.996 -71.807 1.00 80.44 199 LEU A C 1
ATOM 1644 O O . LEU A 1 199 ? 38.675 5.194 -72.993 1.00 80.44 199 LEU A O 1
ATOM 1648 N N . ARG A 1 200 ? 39.389 4.824 -70.900 1.00 78.62 200 ARG A N 1
ATOM 1649 C CA . ARG A 1 200 ? 40.816 4.799 -71.238 1.00 78.62 200 ARG A CA 1
ATOM 1650 C C . ARG A 1 200 ? 41.135 3.638 -72.175 1.00 78.62 200 ARG A C 1
ATOM 1652 O O . ARG A 1 200 ? 41.818 3.856 -73.169 1.00 78.62 200 ARG A O 1
ATOM 1659 N N . ASP A 1 201 ? 40.635 2.449 -71.872 1.00 79.75 201 ASP A N 1
ATOM 1660 C CA . ASP A 1 201 ? 40.899 1.228 -72.631 1.00 79.75 201 ASP A CA 1
ATOM 1661 C C . ASP A 1 201 ? 40.192 1.289 -74.003 1.00 79.75 201 ASP A C 1
ATOM 1663 O O . ASP A 1 201 ? 40.801 0.964 -75.021 1.00 79.75 201 ASP A O 1
ATOM 1667 N N . TYR A 1 202 ? 38.984 1.870 -74.069 1.00 81.06 202 TYR A N 1
ATOM 1668 C CA . TYR A 1 202 ? 38.299 2.242 -75.316 1.00 81.06 202 TYR A CA 1
ATOM 1669 C C . TYR A 1 202 ? 39.159 3.164 -76.199 1.00 81.06 202 TYR A C 1
ATOM 1671 O O . TYR A 1 202 ? 39.459 2.814 -77.339 1.00 81.06 202 TYR A O 1
ATOM 1679 N N . TYR A 1 203 ? 39.627 4.310 -75.688 1.00 76.69 203 TYR A N 1
ATOM 1680 C CA . TYR A 1 203 ? 40.446 5.232 -76.490 1.00 76.69 203 TYR A CA 1
ATOM 1681 C C . TYR A 1 203 ? 41.852 4.689 -76.795 1.00 76.69 203 TYR A C 1
ATOM 1683 O O . TYR A 1 203 ? 42.416 5.048 -77.825 1.00 76.69 203 TYR A O 1
ATOM 1691 N N . LYS A 1 204 ? 42.420 3.819 -75.948 1.00 73.94 204 LYS A N 1
ATOM 1692 C CA . LYS A 1 204 ? 43.703 3.142 -76.214 1.00 73.94 204 LYS A CA 1
ATOM 1693 C C . LYS A 1 204 ? 43.597 2.051 -77.270 1.00 73.94 204 LYS A C 1
ATOM 1695 O O . LYS A 1 204 ? 44.542 1.900 -78.037 1.00 73.94 204 LYS A O 1
ATOM 1700 N N . SER A 1 205 ? 42.464 1.354 -77.367 1.00 73.38 205 SER A N 1
ATOM 1701 C CA . SER A 1 205 ? 42.235 0.358 -78.426 1.00 73.38 205 SER A CA 1
ATOM 1702 C C . SER A 1 205 ? 42.276 0.961 -79.840 1.00 73.38 205 SER A C 1
ATOM 1704 O O . SER A 1 205 ? 42.635 0.275 -80.789 1.00 73.38 205 SER A O 1
ATOM 1706 N N . MET A 1 206 ? 42.017 2.272 -79.969 1.00 72.00 206 MET A N 1
ATOM 1707 C CA . MET A 1 206 ? 42.214 3.052 -81.204 1.00 72.00 206 MET A CA 1
ATOM 1708 C C . MET A 1 206 ? 43.682 3.446 -81.472 1.00 72.00 206 MET A C 1
ATOM 1710 O O . MET A 1 206 ? 43.960 4.141 -82.442 1.00 72.00 206 MET A O 1
ATOM 1714 N N . GLN A 1 207 ? 44.622 3.100 -80.587 1.00 67.31 207 GLN A N 1
ATOM 1715 C CA . GLN A 1 207 ? 46.039 3.493 -80.676 1.00 67.31 207 GLN A CA 1
ATOM 1716 C C . GLN A 1 207 ? 46.971 2.283 -80.723 1.00 67.31 207 GLN A C 1
ATOM 1718 O O . GLN A 1 207 ? 47.978 2.310 -81.429 1.00 67.31 207 GLN A O 1
ATOM 1723 N N . GLN A 1 208 ? 46.657 1.234 -79.957 1.00 62.69 208 GLN A N 1
ATOM 1724 C CA . GLN A 1 208 ? 47.395 -0.027 -79.909 1.00 62.69 208 GLN A CA 1
ATOM 1725 C C . GLN A 1 208 ? 46.421 -1.198 -79.678 1.00 62.69 208 GLN A C 1
ATOM 1727 O O . GLN A 1 208 ? 45.481 -1.055 -78.897 1.00 62.69 208 GLN A O 1
ATOM 1732 N N . PRO A 1 209 ? 46.645 -2.373 -80.300 1.00 57.91 209 PRO A N 1
ATOM 1733 C CA . PRO A 1 209 ? 45.714 -3.505 -80.230 1.00 57.91 209 PRO A CA 1
ATOM 1734 C C . PRO A 1 209 ? 45.734 -4.282 -78.899 1.00 57.91 209 PRO A C 1
ATOM 1736 O O . PRO A 1 209 ? 44.976 -5.235 -78.749 1.00 57.91 209 PRO A O 1
ATOM 1739 N N . ILE A 1 210 ? 46.600 -3.925 -77.943 1.00 57.25 210 ILE A N 1
ATOM 1740 C CA . ILE A 1 210 ? 46.776 -4.645 -76.672 1.00 57.25 210 ILE A CA 1
ATOM 1741 C C . ILE A 1 210 ? 46.578 -3.655 -75.508 1.00 57.25 210 ILE A C 1
ATOM 1743 O O . ILE A 1 210 ? 47.348 -2.697 -75.409 1.00 57.25 210 ILE A O 1
ATOM 1747 N N . PRO A 1 211 ? 45.573 -3.850 -74.631 1.00 57.88 211 PRO A N 1
ATOM 1748 C CA . PRO A 1 211 ? 45.424 -3.076 -73.396 1.00 57.88 211 PRO A CA 1
ATOM 1749 C C . PRO A 1 211 ? 46.583 -3.299 -72.406 1.00 57.88 211 PRO A C 1
ATOM 1751 O O . PRO A 1 211 ? 47.171 -4.378 -72.364 1.00 57.88 211 PRO A O 1
ATOM 1754 N N . ASP A 1 212 ? 46.883 -2.296 -71.574 1.00 57.94 212 ASP A N 1
ATOM 1755 C CA . ASP A 1 212 ? 47.910 -2.405 -70.522 1.00 57.94 212 ASP A CA 1
ATOM 1756 C C . ASP A 1 212 ? 47.537 -3.436 -69.435 1.00 57.94 212 ASP A C 1
ATOM 1758 O O . ASP A 1 212 ? 46.361 -3.653 -69.133 1.00 57.94 212 ASP A O 1
ATOM 1762 N N . GLU A 1 213 ? 48.552 -3.994 -68.762 1.00 56.38 213 GLU A N 1
ATOM 1763 C CA . GLU A 1 213 ? 48.374 -4.832 -67.567 1.00 56.38 213 GLU A CA 1
ATOM 1764 C C . GLU A 1 213 ? 47.544 -4.135 -66.470 1.00 56.38 213 GLU A C 1
ATOM 1766 O O . GLU A 1 213 ? 47.651 -2.925 -66.232 1.00 56.38 213 GLU A O 1
ATOM 1771 N N . MET A 1 214 ? 46.743 -4.923 -65.741 1.00 54.34 214 MET A N 1
ATOM 1772 C CA . MET A 1 214 ? 45.865 -4.428 -64.677 1.00 54.34 214 MET A CA 1
ATOM 1773 C C . MET A 1 214 ? 46.652 -3.885 -63.474 1.00 54.34 214 MET A C 1
ATOM 1775 O O . MET A 1 214 ? 46.938 -4.611 -62.522 1.00 54.34 214 MET A O 1
ATOM 1779 N N . LYS A 1 215 ? 46.940 -2.582 -63.452 1.00 56.69 215 LYS A N 1
ATOM 1780 C CA . LYS A 1 215 ? 47.427 -1.916 -62.234 1.00 56.69 215 LYS A CA 1
ATOM 1781 C C . LYS A 1 215 ? 46.284 -1.751 -61.233 1.00 56.69 215 LYS A C 1
ATOM 1783 O O . LYS A 1 215 ? 45.399 -0.924 -61.431 1.00 56.69 215 LYS A O 1
ATOM 1788 N N . GLN A 1 216 ? 46.329 -2.532 -60.154 1.00 56.59 216 GLN A N 1
ATOM 1789 C CA . GLN A 1 216 ? 45.314 -2.600 -59.092 1.00 56.59 216 GLN A CA 1
ATOM 1790 C C . GLN A 1 216 ? 45.337 -1.408 -58.106 1.00 56.59 216 GLN A C 1
ATOM 1792 O O . GLN A 1 216 ? 44.852 -1.527 -56.983 1.00 56.59 216 GLN A O 1
ATOM 1797 N N . ASP A 1 217 ? 45.851 -0.244 -58.515 1.00 62.41 217 ASP A N 1
ATOM 1798 C CA . ASP A 1 217 ? 45.967 0.965 -57.681 1.00 62.41 217 ASP A CA 1
ATOM 1799 C C . ASP A 1 217 ? 44.616 1.712 -57.546 1.00 62.41 217 ASP A C 1
ATOM 1801 O O . ASP A 1 217 ? 44.506 2.922 -57.772 1.00 62.41 217 ASP A O 1
ATOM 1805 N N . TYR A 1 218 ? 43.547 0.982 -57.215 1.00 77.56 218 TYR A N 1
ATOM 1806 C CA . TYR A 1 218 ? 42.229 1.553 -56.940 1.00 77.56 218 TYR A CA 1
ATOM 1807 C C . TYR A 1 218 ? 42.181 2.204 -55.551 1.00 77.56 218 TYR A C 1
ATOM 1809 O O . TYR A 1 218 ? 42.873 1.806 -54.613 1.00 77.56 218 TYR A O 1
ATOM 1817 N N . ALA A 1 219 ? 41.337 3.225 -55.399 1.00 77.06 219 ALA A N 1
ATOM 1818 C CA . ALA A 1 219 ? 41.195 3.938 -54.140 1.00 77.06 219 ALA A CA 1
ATOM 1819 C C . ALA A 1 219 ? 40.283 3.136 -53.205 1.00 77.06 219 ALA A C 1
ATOM 1821 O O . ALA A 1 219 ? 39.185 2.728 -53.590 1.00 77.06 219 ALA A O 1
ATOM 1822 N N . ARG A 1 220 ? 40.732 2.904 -51.971 1.00 82.50 220 ARG A N 1
ATOM 1823 C CA . ARG A 1 220 ? 39.980 2.168 -50.949 1.00 82.50 220 ARG A CA 1
ATOM 1824 C C . ARG A 1 220 ? 39.789 3.051 -49.723 1.00 82.50 220 ARG A C 1
ATOM 1826 O O . ARG A 1 220 ? 40.760 3.560 -49.167 1.00 82.50 220 ARG A O 1
ATOM 1833 N N . LEU A 1 221 ? 38.536 3.262 -49.335 1.00 81.38 221 LEU A N 1
ATOM 1834 C CA . LEU A 1 221 ? 38.181 3.944 -48.096 1.00 81.38 221 LEU A CA 1
ATOM 1835 C C . LEU A 1 221 ? 38.399 2.994 -46.906 1.00 81.38 221 LEU A C 1
ATOM 1837 O O . LEU A 1 221 ? 38.020 1.825 -46.999 1.00 81.38 221 LEU A O 1
ATOM 1841 N N . PRO A 1 222 ? 38.978 3.464 -45.787 1.00 82.81 222 PRO A N 1
ATOM 1842 C CA . PRO A 1 222 ? 39.076 2.659 -44.578 1.00 82.81 222 PRO A CA 1
ATOM 1843 C C . PRO A 1 222 ? 37.682 2.440 -43.981 1.00 82.81 222 PRO A C 1
ATOM 1845 O O . PRO A 1 222 ? 36.888 3.378 -43.878 1.00 82.81 222 PRO A O 1
ATOM 1848 N N . LEU A 1 223 ? 37.402 1.207 -43.563 1.00 81.44 223 LEU A N 1
ATOM 1849 C CA . LEU A 1 223 ? 36.253 0.899 -42.715 1.00 81.44 223 LEU A CA 1
ATOM 1850 C C . LEU A 1 223 ? 36.581 1.239 -41.254 1.00 81.44 223 LEU A C 1
ATOM 1852 O O . LEU A 1 223 ? 37.739 1.233 -40.841 1.00 81.44 223 LEU A O 1
ATOM 1856 N N . PHE A 1 224 ? 35.547 1.539 -40.479 1.00 77.25 224 PHE A N 1
ATOM 1857 C CA . PHE A 1 224 ? 35.613 1.690 -39.034 1.00 77.25 224 PHE A CA 1
ATOM 1858 C C . PHE A 1 224 ? 35.784 0.313 -38.378 1.00 77.25 224 PHE A C 1
ATOM 1860 O O . PHE A 1 224 ? 34.986 -0.598 -38.620 1.00 77.25 224 PHE A O 1
ATOM 1867 N N . GLU A 1 225 ? 36.813 0.168 -37.546 1.00 76.19 225 GLU A N 1
ATOM 1868 C CA . GLU A 1 225 ? 37.054 -1.042 -36.757 1.00 76.19 225 GLU A CA 1
ATOM 1869 C C . GLU A 1 225 ? 35.991 -1.157 -35.651 1.00 76.19 225 GLU A C 1
ATOM 1871 O O . GLU A 1 225 ? 35.907 -0.314 -34.760 1.00 76.19 225 GLU A O 1
ATOM 1876 N N . LEU A 1 226 ? 35.152 -2.193 -35.732 1.00 73.75 226 LEU A N 1
ATOM 1877 C CA . LEU A 1 226 ? 34.213 -2.560 -34.667 1.00 73.75 226 LEU A CA 1
ATOM 1878 C C . LEU A 1 226 ? 34.977 -3.248 -33.531 1.00 73.75 226 LEU A C 1
ATOM 1880 O O . LEU A 1 226 ? 35.995 -3.894 -33.787 1.00 73.75 226 LEU A O 1
ATOM 1884 N N . MET A 1 227 ? 34.474 -3.185 -32.295 1.00 60.41 227 MET A N 1
ATOM 1885 C CA . MET A 1 227 ? 35.144 -3.870 -31.189 1.00 60.41 227 MET A CA 1
ATOM 1886 C C . MET A 1 227 ? 35.185 -5.392 -31.414 1.00 60.41 227 MET A C 1
ATOM 1888 O O . MET A 1 227 ? 34.188 -6.033 -31.767 1.00 60.41 227 MET A O 1
ATOM 1892 N N . GLU A 1 228 ? 36.354 -5.995 -31.197 1.00 52.94 228 GLU A N 1
ATOM 1893 C CA . GLU A 1 228 ? 36.510 -7.445 -31.077 1.00 52.94 228 GLU A CA 1
ATOM 1894 C C . GLU A 1 228 ? 36.514 -7.825 -29.594 1.00 52.94 228 GLU A C 1
ATOM 1896 O O . GLU A 1 228 ? 37.432 -7.488 -28.848 1.00 52.94 228 GLU A O 1
ATOM 1901 N N . GLY A 1 229 ? 35.465 -8.524 -29.160 1.00 45.19 229 GLY A N 1
ATOM 1902 C CA . GLY A 1 229 ? 35.268 -8.941 -27.775 1.00 45.19 229 GLY A CA 1
ATOM 1903 C C . GLY A 1 229 ? 34.311 -10.127 -27.687 1.00 45.19 229 GLY A C 1
ATOM 1904 O O . GLY A 1 229 ? 33.485 -10.338 -28.575 1.00 45.19 229 GLY A O 1
ATOM 1905 N N . ALA A 1 230 ? 34.436 -10.920 -26.620 1.00 40.78 230 ALA A N 1
ATOM 1906 C CA . ALA A 1 230 ? 33.720 -12.189 -26.451 1.00 40.78 230 ALA A CA 1
ATOM 1907 C C . ALA A 1 230 ? 32.227 -12.044 -26.074 1.00 40.78 230 ALA A C 1
ATOM 1909 O O . ALA A 1 230 ? 31.560 -13.047 -25.839 1.00 40.78 230 ALA A O 1
ATOM 1910 N N . GLU A 1 231 ? 31.710 -10.814 -26.036 1.00 45.09 231 GLU A N 1
ATOM 1911 C CA . GLU A 1 231 ? 30.361 -10.457 -25.574 1.00 45.09 231 GLU A CA 1
ATOM 1912 C C . GLU A 1 231 ? 29.558 -9.721 -26.663 1.00 45.09 231 GLU A C 1
ATOM 1914 O O . GLU A 1 231 ? 28.735 -8.859 -26.371 1.00 45.09 231 GLU A O 1
ATOM 1919 N N . ARG A 1 232 ? 29.780 -10.042 -27.950 1.00 53.41 232 ARG A N 1
ATOM 1920 C CA . ARG A 1 232 ? 28.955 -9.468 -29.028 1.00 53.41 232 ARG A CA 1
ATOM 1921 C C . ARG A 1 232 ? 27.484 -9.884 -28.858 1.00 53.41 232 ARG A C 1
ATOM 1923 O O . ARG A 1 232 ? 27.203 -11.086 -28.866 1.00 53.41 232 ARG A O 1
ATOM 1930 N N . PRO A 1 233 ? 26.537 -8.932 -28.778 1.00 51.12 233 PRO A N 1
ATOM 1931 C CA . PRO A 1 233 ? 25.121 -9.251 -28.673 1.00 51.12 233 PRO A CA 1
ATOM 1932 C C . PRO A 1 233 ? 24.631 -9.944 -29.950 1.00 51.12 233 PRO A C 1
ATOM 1934 O O . PRO A 1 233 ? 25.073 -9.635 -31.059 1.00 51.12 233 PRO A O 1
ATOM 1937 N N . ALA A 1 234 ? 23.695 -10.886 -29.802 1.00 52.16 234 ALA A N 1
ATOM 1938 C CA . ALA A 1 234 ? 23.265 -11.755 -30.900 1.00 52.16 234 ALA A CA 1
ATOM 1939 C C . ALA A 1 234 ? 22.731 -10.985 -32.126 1.00 52.16 234 ALA A C 1
ATOM 1941 O O . ALA A 1 234 ? 22.954 -11.431 -33.245 1.00 52.16 234 ALA A O 1
ATOM 1942 N N . SER A 1 235 ? 22.125 -9.803 -31.945 1.00 50.16 235 SER A N 1
ATOM 1943 C CA . SER A 1 235 ? 21.678 -8.931 -33.047 1.00 50.16 235 SER A CA 1
ATOM 1944 C C . SER A 1 235 ? 22.832 -8.402 -33.907 1.00 50.16 235 SER A C 1
ATOM 1946 O O . SER A 1 235 ? 22.711 -8.324 -35.128 1.00 50.16 235 SER A O 1
ATOM 1948 N N . VAL A 1 236 ? 23.972 -8.072 -33.286 1.00 51.22 236 VAL A N 1
ATOM 1949 C CA . VAL A 1 236 ? 25.196 -7.658 -33.989 1.00 51.22 236 VAL A CA 1
ATOM 1950 C C . VAL A 1 236 ? 25.793 -8.857 -34.717 1.00 51.22 236 VAL A C 1
ATOM 1952 O O . VAL A 1 236 ? 26.172 -8.735 -35.877 1.00 51.22 236 VAL A O 1
ATOM 1955 N N . ALA A 1 237 ? 25.819 -10.035 -34.086 1.00 52.34 237 ALA A N 1
ATOM 1956 C CA . ALA A 1 237 ? 26.262 -11.261 -34.746 1.00 52.34 237 ALA A CA 1
ATOM 1957 C C . ALA A 1 237 ? 25.381 -11.617 -35.960 1.00 52.34 237 ALA A C 1
ATOM 1959 O O . ALA A 1 237 ? 25.923 -11.938 -37.011 1.00 52.34 237 ALA A O 1
ATOM 1960 N N . GLU A 1 238 ? 24.054 -11.499 -35.842 1.00 51.84 238 GLU A N 1
ATOM 1961 C CA . GLU A 1 238 ? 23.074 -11.783 -36.898 1.00 51.84 238 GLU A CA 1
ATOM 1962 C C . GLU A 1 238 ? 23.170 -10.783 -38.067 1.00 51.84 238 GLU A C 1
ATOM 1964 O O . GLU A 1 238 ? 23.189 -11.196 -39.227 1.00 51.84 238 GLU A O 1
ATOM 1969 N N . SER A 1 239 ? 23.350 -9.486 -37.778 1.00 48.00 239 SER A N 1
ATOM 1970 C CA . SER A 1 239 ? 23.669 -8.455 -38.785 1.00 48.00 239 SER A CA 1
ATOM 1971 C C . SER A 1 239 ? 25.022 -8.719 -39.475 1.00 48.00 239 SER A C 1
ATOM 1973 O O . SER A 1 239 ? 25.165 -8.523 -40.684 1.00 48.00 239 SER A O 1
ATOM 1975 N N . LEU A 1 240 ? 26.006 -9.256 -38.738 1.00 48.44 240 LEU A N 1
ATOM 1976 C CA . LEU A 1 240 ? 27.322 -9.624 -39.268 1.00 48.44 240 LEU A CA 1
ATOM 1977 C C . LEU A 1 240 ? 27.341 -10.919 -40.107 1.00 48.44 240 LEU A C 1
ATOM 1979 O O . LEU A 1 240 ? 28.266 -11.074 -40.903 1.00 48.44 240 LEU A O 1
ATOM 1983 N N . VAL A 1 241 ? 26.349 -11.820 -40.022 1.00 50.00 241 VAL A N 1
ATOM 1984 C CA . VAL A 1 241 ? 26.306 -13.023 -40.894 1.00 50.00 241 VAL A CA 1
ATOM 1985 C C . VAL A 1 241 ? 26.104 -12.643 -42.369 1.00 50.00 241 VAL A C 1
ATOM 1987 O O . VAL A 1 241 ? 26.655 -13.293 -43.255 1.00 50.00 241 VAL A O 1
ATOM 1990 N N . ASP A 1 242 ? 25.371 -11.555 -42.632 1.00 42.12 242 ASP A N 1
ATOM 1991 C CA . ASP A 1 242 ? 25.223 -10.937 -43.962 1.00 42.12 242 ASP A CA 1
ATOM 1992 C C . ASP A 1 242 ? 26.323 -9.883 -44.262 1.00 42.12 242 ASP A C 1
ATOM 1994 O O . ASP A 1 242 ? 26.353 -9.313 -45.356 1.00 42.12 242 ASP A O 1
ATOM 1998 N N . TYR A 1 243 ? 27.237 -9.611 -43.318 1.00 42.31 243 TYR A N 1
ATOM 1999 C CA . TYR A 1 243 ? 28.324 -8.626 -43.441 1.00 42.31 243 TYR A CA 1
ATOM 2000 C C . TYR A 1 243 ? 29.709 -9.281 -43.325 1.00 42.31 243 TYR A C 1
ATOM 2002 O O . TYR A 1 243 ? 30.516 -8.987 -42.441 1.00 42.31 243 TYR A O 1
ATOM 2010 N N . ASP A 1 244 ? 30.009 -10.168 -44.271 1.00 40.28 244 ASP A N 1
ATOM 2011 C CA . ASP A 1 244 ? 31.355 -10.710 -44.438 1.00 40.28 244 ASP A CA 1
ATOM 2012 C C . ASP A 1 244 ? 32.303 -9.617 -44.966 1.00 40.28 244 ASP A C 1
ATOM 2014 O O . ASP A 1 244 ? 32.377 -9.353 -46.166 1.00 40.28 244 ASP A O 1
ATOM 2018 N N . ALA A 1 245 ? 33.054 -8.984 -44.061 1.00 38.62 245 ALA A N 1
ATOM 2019 C CA . ALA A 1 245 ? 34.030 -7.947 -44.401 1.00 38.62 245 ALA A CA 1
ATOM 2020 C C . ALA A 1 245 ? 35.154 -8.446 -45.338 1.00 38.62 245 ALA A C 1
ATOM 2022 O O . ALA A 1 245 ? 35.753 -7.645 -46.059 1.00 38.62 245 ALA A O 1
ATOM 2023 N N . THR A 1 246 ? 35.411 -9.762 -45.383 1.00 34.28 246 THR A N 1
ATOM 2024 C CA . THR A 1 246 ? 36.357 -10.375 -46.336 1.00 34.28 246 THR A CA 1
ATOM 2025 C C . THR A 1 246 ? 35.743 -10.595 -47.722 1.00 34.28 246 THR A C 1
ATOM 2027 O O . THR A 1 246 ? 36.474 -10.774 -48.694 1.00 34.28 246 THR A O 1
ATOM 2030 N N . LYS A 1 247 ? 34.412 -10.480 -47.836 1.00 37.41 247 LYS A N 1
ATOM 2031 C CA . LYS A 1 247 ? 33.653 -10.337 -49.086 1.00 37.41 247 LYS A CA 1
ATOM 2032 C C . LYS A 1 247 ? 33.085 -8.925 -49.247 1.00 37.41 247 LYS A C 1
ATOM 2034 O O . LYS A 1 247 ? 31.955 -8.740 -49.701 1.00 37.41 247 LYS A O 1
ATOM 2039 N N . THR A 1 248 ? 33.916 -7.907 -49.017 1.00 31.12 248 THR A N 1
ATOM 2040 C CA . THR A 1 248 ? 33.804 -6.748 -49.912 1.00 31.12 248 THR A CA 1
ATOM 2041 C C . THR A 1 248 ? 33.960 -7.274 -51.343 1.00 31.12 248 THR A C 1
ATOM 2043 O O . THR A 1 248 ? 34.888 -8.050 -51.596 1.00 31.12 248 THR A O 1
ATOM 2046 N N . PRO A 1 249 ? 33.068 -6.936 -52.292 1.00 32.97 249 PRO A N 1
ATOM 2047 C CA . PRO A 1 249 ? 33.254 -7.345 -53.669 1.00 32.97 249 PRO A CA 1
ATOM 2048 C C . PRO A 1 249 ? 34.444 -6.575 -54.243 1.00 32.97 249 PRO A C 1
ATOM 2050 O O . PRO A 1 249 ? 34.294 -5.531 -54.872 1.00 32.97 249 PRO A O 1
ATOM 2053 N N . ALA A 1 250 ? 35.638 -7.148 -54.093 1.00 32.03 250 ALA A N 1
ATOM 2054 C CA . ALA A 1 250 ? 36.773 -6.918 -54.975 1.00 32.03 250 ALA A CA 1
ATOM 2055 C C . ALA A 1 250 ? 36.469 -7.519 -56.363 1.00 32.03 250 ALA A C 1
ATOM 2057 O O . ALA A 1 250 ? 37.229 -8.312 -56.907 1.00 32.03 250 ALA A O 1
ATOM 2058 N N . LEU A 1 251 ? 35.330 -7.126 -56.941 1.00 35.31 251 LEU A N 1
ATOM 2059 C CA . LEU A 1 251 ? 34.926 -7.429 -58.306 1.00 35.31 251 LEU A CA 1
ATOM 2060 C C . LEU A 1 251 ? 35.578 -6.427 -59.262 1.00 35.31 251 LEU A C 1
ATOM 2062 O O . LEU A 1 251 ? 34.930 -5.867 -60.144 1.00 35.31 251 LEU A O 1
ATOM 2066 N N . SER A 1 252 ? 36.895 -6.249 -59.118 1.00 34.00 252 SER A N 1
ATOM 2067 C CA . SER A 1 252 ? 37.712 -5.947 -60.284 1.00 34.00 252 SER A CA 1
ATOM 2068 C C . SER A 1 252 ? 37.554 -7.137 -61.224 1.00 34.00 252 SER A C 1
ATOM 2070 O O . SER A 1 252 ? 37.965 -8.245 -60.875 1.00 34.00 252 SER A O 1
ATOM 2072 N N . VAL A 1 253 ? 36.922 -6.931 -62.381 1.00 33.47 253 VAL A N 1
ATOM 2073 C CA . VAL A 1 253 ? 36.767 -7.976 -63.401 1.00 33.47 253 VAL A CA 1
ATOM 2074 C C . VAL A 1 253 ? 38.166 -8.459 -63.784 1.00 33.47 253 VAL A C 1
ATOM 2076 O O . VAL A 1 253 ? 38.927 -7.722 -64.404 1.00 33.47 253 VAL A O 1
ATOM 2079 N N . GLY A 1 254 ? 38.523 -9.662 -63.337 1.00 31.89 254 GLY A N 1
ATOM 2080 C CA . GLY A 1 254 ? 39.908 -10.122 -63.325 1.00 31.89 254 GLY A CA 1
ATOM 2081 C C . GLY A 1 254 ? 40.056 -11.458 -62.608 1.00 31.89 254 GLY A C 1
ATOM 2082 O O . GLY A 1 254 ? 40.520 -11.492 -61.473 1.00 31.89 254 GLY A O 1
ATOM 2083 N N . ASN A 1 255 ? 39.568 -12.519 -63.260 1.00 28.38 255 ASN A N 1
ATOM 2084 C CA . ASN A 1 255 ? 40.145 -13.872 -63.317 1.00 28.38 255 ASN A CA 1
ATOM 2085 C C . ASN A 1 255 ? 39.093 -14.842 -63.875 1.00 28.38 255 ASN A C 1
ATOM 2087 O O . ASN A 1 255 ? 38.305 -15.434 -63.140 1.00 28.38 255 ASN A O 1
ATOM 2091 N N . ALA A 1 256 ? 39.109 -15.007 -65.195 1.00 25.42 256 ALA A N 1
ATOM 2092 C CA . ALA A 1 256 ? 38.511 -16.149 -65.877 1.00 25.42 256 ALA A CA 1
ATOM 2093 C C . ALA A 1 256 ? 39.650 -16.927 -66.546 1.00 25.42 256 ALA A C 1
ATOM 2095 O O . ALA A 1 256 ? 39.735 -16.988 -67.770 1.00 25.42 256 ALA A O 1
ATOM 2096 N N . ASP A 1 257 ? 40.564 -17.454 -65.726 1.00 26.98 257 ASP A N 1
ATOM 2097 C CA . ASP A 1 257 ? 41.704 -18.210 -66.234 1.00 26.98 257 ASP A CA 1
ATOM 2098 C C . ASP A 1 257 ? 41.276 -19.609 -66.674 1.00 26.98 257 ASP A C 1
ATOM 2100 O O . ASP A 1 257 ? 40.751 -20.434 -65.922 1.00 26.98 257 ASP A O 1
ATOM 2104 N N . PHE A 1 258 ? 41.519 -19.828 -67.955 1.00 26.84 258 PHE A N 1
ATOM 2105 C CA . PHE A 1 258 ? 41.383 -21.068 -68.681 1.00 26.84 258 PHE A CA 1
ATOM 2106 C C . PHE A 1 258 ? 42.550 -21.991 -68.311 1.00 26.84 258 PHE A C 1
ATOM 2108 O O . PHE A 1 258 ? 43.674 -21.713 -68.709 1.00 26.84 258 PHE A O 1
ATOM 2115 N N . ASP A 1 259 ? 42.296 -23.091 -67.595 1.00 26.78 259 ASP A N 1
ATOM 2116 C CA . ASP A 1 259 ? 42.873 -24.387 -67.983 1.00 26.78 259 ASP A CA 1
ATOM 2117 C C . ASP A 1 259 ? 42.271 -25.584 -67.234 1.00 26.78 259 ASP A C 1
ATOM 2119 O O . ASP A 1 259 ? 41.864 -25.508 -66.074 1.00 26.78 259 ASP A O 1
ATOM 2123 N N . SER A 1 260 ? 42.222 -26.726 -67.922 1.00 25.38 260 SER A N 1
ATOM 2124 C CA . SER A 1 260 ? 41.722 -27.995 -67.385 1.00 25.38 260 SER A CA 1
ATOM 2125 C C . SER A 1 260 ? 42.803 -29.071 -67.317 1.00 25.38 260 SER A C 1
ATOM 2127 O O . SER A 1 260 ? 43.572 -29.265 -68.248 1.00 25.38 260 SER A O 1
ATOM 2129 N N . ALA A 1 261 ? 42.711 -29.875 -66.254 1.00 25.47 261 ALA A N 1
ATOM 2130 C CA . ALA A 1 261 ? 43.247 -31.230 -66.123 1.00 25.47 261 ALA A CA 1
ATOM 2131 C C . ALA A 1 261 ? 44.781 -31.436 -66.113 1.00 25.47 261 ALA A C 1
ATOM 2133 O O . ALA A 1 261 ? 45.439 -31.575 -67.138 1.00 25.47 261 ALA A O 1
ATOM 2134 N N . SER A 1 262 ? 45.302 -31.800 -64.938 1.00 28.03 262 SER A N 1
ATOM 2135 C CA . SER A 1 262 ? 45.757 -33.190 -64.728 1.00 28.03 262 SER A CA 1
ATOM 2136 C C . SER A 1 262 ? 45.941 -33.522 -63.241 1.00 28.03 262 SER A C 1
ATOM 2138 O O . SER A 1 262 ? 46.287 -32.676 -62.422 1.00 28.03 262 SER A O 1
ATOM 2140 N N . GLN A 1 263 ? 45.650 -34.772 -62.873 1.00 26.77 263 GLN A N 1
ATOM 2141 C CA . GLN A 1 263 ? 45.878 -35.310 -61.527 1.00 26.77 263 GLN A CA 1
ATOM 2142 C C . GLN A 1 263 ? 47.317 -35.831 -61.385 1.00 26.77 263 GLN A C 1
ATOM 2144 O O . GLN A 1 263 ? 47.879 -36.287 -62.376 1.00 26.77 263 GLN A O 1
ATOM 2149 N N . ILE A 1 264 ? 47.840 -35.900 -60.147 1.00 26.14 264 ILE A N 1
ATOM 2150 C CA . ILE A 1 264 ? 48.327 -37.133 -59.467 1.00 26.14 264 ILE A CA 1
ATOM 2151 C C . ILE A 1 264 ? 49.166 -36.782 -58.212 1.00 26.14 264 ILE A C 1
ATOM 2153 O O . ILE A 1 264 ? 50.067 -35.955 -58.269 1.00 26.14 264 ILE A O 1
ATOM 2157 N N . GLY A 1 265 ? 48.952 -37.513 -57.105 1.00 24.16 265 GLY A N 1
ATOM 2158 C CA . GLY A 1 265 ? 50.068 -37.939 -56.234 1.00 24.16 265 GLY A CA 1
ATOM 2159 C C . GLY A 1 265 ? 50.368 -37.189 -54.922 1.00 24.16 265 GLY A C 1
ATOM 2160 O O . GLY A 1 265 ? 51.360 -36.481 -54.808 1.00 24.16 265 GLY A O 1
ATOM 2161 N N . THR A 1 266 ? 49.631 -37.501 -53.850 1.00 23.69 266 THR A N 1
ATOM 2162 C CA . THR A 1 266 ? 50.145 -37.467 -52.448 1.00 23.69 266 THR A CA 1
ATOM 2163 C C . THR A 1 266 ? 51.257 -38.539 -52.248 1.00 23.69 266 THR A C 1
ATOM 2165 O O . THR A 1 266 ? 51.202 -39.485 -53.040 1.00 23.69 266 THR A O 1
ATOM 2168 N N . PRO A 1 267 ? 52.148 -38.570 -51.200 1.00 30.44 267 PRO A N 1
ATOM 2169 C CA . PRO A 1 267 ? 51.840 -38.174 -49.800 1.00 30.44 267 PRO A CA 1
ATOM 2170 C C . PRO A 1 267 ? 52.974 -37.784 -48.775 1.00 30.44 267 PRO A C 1
ATOM 2172 O O . PRO A 1 267 ? 54.139 -38.135 -48.908 1.00 30.44 267 PRO A O 1
ATOM 2175 N N . LYS A 1 268 ? 52.517 -37.306 -47.591 1.00 23.83 268 LYS A N 1
ATOM 2176 C CA . LYS A 1 268 ? 52.991 -37.598 -46.194 1.00 23.83 268 LYS A CA 1
ATOM 2177 C C . LYS A 1 268 ? 54.228 -36.916 -45.530 1.00 23.83 268 LYS A C 1
ATOM 2179 O O . LYS A 1 268 ? 55.355 -37.074 -45.969 1.00 23.83 268 LYS A O 1
ATOM 2184 N N . LYS A 1 269 ? 53.977 -36.493 -44.263 1.00 22.55 269 LYS A N 1
ATOM 2185 C CA . LYS A 1 269 ? 54.883 -36.240 -43.091 1.00 22.55 269 LYS A CA 1
ATOM 2186 C C . LYS A 1 269 ? 55.823 -35.010 -43.178 1.00 22.55 269 LYS A C 1
ATOM 2188 O O . LYS A 1 269 ? 56.363 -34.741 -44.231 1.00 22.55 269 LYS A O 1
ATOM 2193 N N . GLY A 1 270 ? 56.135 -34.268 -42.099 1.00 22.09 270 GLY A N 1
ATOM 2194 C CA . GLY A 1 270 ? 55.593 -34.233 -40.725 1.00 22.09 270 GLY A CA 1
ATOM 2195 C C . GLY A 1 270 ? 56.577 -33.671 -39.661 1.00 22.09 270 GLY A C 1
ATOM 2196 O O . GLY A 1 270 ? 57.778 -33.836 -39.812 1.00 22.09 270 GLY A O 1
ATOM 2197 N N . LYS A 1 271 ? 56.037 -33.150 -38.537 1.00 22.88 271 LYS A N 1
ATOM 2198 C CA . LYS A 1 271 ? 56.676 -32.808 -37.225 1.00 22.88 271 LYS A CA 1
ATOM 2199 C C . LYS A 1 271 ? 57.515 -31.510 -37.032 1.00 22.88 271 LYS A C 1
ATOM 2201 O O . LYS A 1 271 ? 58.586 -31.355 -37.591 1.00 22.88 271 LYS A O 1
ATOM 2206 N N . ARG A 1 272 ? 57.106 -30.790 -35.964 1.00 21.52 272 ARG A N 1
ATOM 2207 C CA . ARG A 1 272 ? 57.887 -30.142 -34.868 1.00 21.52 272 ARG A CA 1
ATOM 2208 C C . ARG A 1 272 ? 58.718 -28.855 -35.097 1.00 21.52 272 ARG A C 1
ATOM 2210 O O . ARG A 1 272 ? 59.826 -28.887 -35.604 1.00 21.52 272 ARG A O 1
ATOM 2217 N N . ALA A 1 273 ? 58.202 -27.782 -34.488 1.00 22.58 273 ALA A N 1
ATOM 2218 C CA . ALA A 1 273 ? 58.839 -26.816 -33.569 1.00 22.58 273 ALA A CA 1
ATOM 2219 C C . ALA A 1 273 ? 60.368 -26.836 -33.313 1.00 22.58 273 ALA A C 1
ATOM 2221 O O . ALA A 1 273 ? 60.886 -27.863 -32.880 1.00 22.58 273 ALA A O 1
ATOM 2222 N N . SER A 1 274 ? 60.987 -25.638 -33.290 1.00 21.48 274 SER A N 1
ATOM 2223 C CA . SER A 1 274 ? 61.647 -25.084 -32.078 1.00 21.48 274 SER A CA 1
ATOM 2224 C C . SER A 1 274 ? 62.163 -23.631 -32.222 1.00 21.48 274 SER A C 1
ATOM 2226 O O . SER A 1 274 ? 62.890 -23.320 -33.155 1.00 21.48 274 SER A O 1
ATOM 2228 N N . SER A 1 275 ? 61.821 -22.802 -31.228 1.00 21.28 275 SER A N 1
ATOM 2229 C CA . SER A 1 275 ? 62.528 -21.653 -30.603 1.00 21.28 275 SER A CA 1
ATOM 2230 C C . SER A 1 275 ? 63.932 -21.164 -31.047 1.00 21.28 275 SER A C 1
ATOM 2232 O O . SER A 1 275 ? 64.795 -21.984 -31.344 1.00 21.28 275 SER A O 1
ATOM 2234 N N . ALA A 1 276 ? 64.184 -19.866 -30.748 1.00 22.33 276 ALA A N 1
ATOM 2235 C CA . ALA A 1 276 ? 65.460 -19.146 -30.462 1.00 22.33 276 ALA A CA 1
ATOM 2236 C C . ALA A 1 276 ? 65.910 -18.103 -31.525 1.00 22.33 276 ALA A C 1
ATOM 2238 O O . ALA A 1 276 ? 65.810 -18.373 -32.710 1.00 22.33 276 ALA A O 1
ATOM 2239 N N . SER A 1 277 ? 66.472 -16.918 -31.196 1.00 21.69 277 SER A N 1
ATOM 2240 C CA . SER A 1 277 ? 66.565 -16.166 -29.917 1.00 21.69 277 SER A CA 1
ATOM 2241 C C . SER A 1 277 ? 67.123 -14.726 -30.108 1.00 21.69 277 SER A C 1
ATOM 2243 O O . SER A 1 277 ? 67.735 -14.452 -31.131 1.00 21.69 277 SER A O 1
ATOM 2245 N N . LYS A 1 278 ? 67.031 -13.883 -29.053 1.00 23.94 278 LYS A N 1
ATOM 2246 C CA . LYS A 1 278 ? 67.913 -12.725 -28.700 1.00 23.94 278 LYS A CA 1
ATOM 2247 C C . LYS A 1 278 ? 67.938 -11.478 -29.623 1.00 23.94 278 LYS A C 1
ATOM 2249 O O . LYS A 1 278 ? 68.616 -11.454 -30.636 1.00 23.94 278 LYS A O 1
ATOM 2254 N N . SER A 1 279 ? 67.377 -10.344 -29.172 1.00 22.00 279 SER A N 1
ATOM 2255 C CA . SER A 1 279 ? 68.085 -9.234 -28.456 1.00 22.00 279 SER A CA 1
ATOM 2256 C C . SER A 1 279 ? 68.211 -7.969 -29.350 1.00 22.00 279 SER A C 1
ATOM 2258 O O . SER A 1 279 ? 68.152 -8.120 -30.558 1.00 22.00 279 SER A O 1
ATOM 2260 N N . SER A 1 280 ? 68.328 -6.709 -28.892 1.00 25.70 280 SER A N 1
ATOM 2261 C CA . SER A 1 280 ? 68.618 -6.156 -27.555 1.00 25.70 280 SER A CA 1
ATOM 2262 C C . SER A 1 280 ? 68.077 -4.717 -27.324 1.00 25.70 280 SER A C 1
ATOM 2264 O O . SER A 1 280 ? 68.334 -3.824 -28.123 1.00 25.70 280 SER A O 1
ATOM 2266 N N . LYS A 1 281 ? 67.452 -4.484 -26.159 1.00 24.11 281 LYS A N 1
ATOM 2267 C CA . LYS A 1 281 ? 67.694 -3.392 -25.175 1.00 24.11 281 LYS A CA 1
ATOM 2268 C C . LYS A 1 281 ? 68.218 -2.013 -25.667 1.00 24.11 281 LYS A C 1
ATOM 2270 O O . LYS A 1 281 ? 69.397 -1.916 -26.005 1.00 24.11 281 LYS A O 1
ATOM 2275 N N . ARG A 1 282 ? 67.450 -0.916 -25.467 1.00 25.45 282 ARG A N 1
ATOM 2276 C CA . ARG A 1 282 ? 68.019 0.428 -25.160 1.00 25.45 282 ARG A CA 1
ATOM 2277 C C . ARG A 1 282 ? 67.045 1.500 -24.609 1.00 25.45 282 ARG A C 1
ATOM 2279 O O . ARG A 1 282 ? 66.152 1.962 -25.302 1.00 25.45 282 ARG A O 1
ATOM 2286 N N . THR A 1 283 ? 67.353 1.971 -23.402 1.00 27.44 283 THR A N 1
ATOM 2287 C CA . THR A 1 283 ? 67.184 3.337 -22.838 1.00 27.44 283 THR A CA 1
ATOM 2288 C C . THR A 1 283 ? 68.557 3.672 -22.180 1.00 27.44 283 THR A C 1
ATOM 2290 O O . THR A 1 283 ? 69.311 2.708 -21.979 1.00 27.44 283 THR A O 1
ATOM 2293 N N . PRO A 1 284 ? 68.999 4.935 -21.914 1.00 31.78 284 PRO A N 1
ATOM 2294 C CA . PRO A 1 284 ? 68.251 6.042 -21.286 1.00 31.78 284 PRO A CA 1
ATOM 2295 C C . PRO A 1 284 ? 68.540 7.481 -21.822 1.00 31.78 284 PRO A C 1
ATOM 2297 O O . PRO A 1 284 ? 69.231 7.677 -22.817 1.00 31.78 284 PRO A O 1
ATOM 2300 N N . SER A 1 285 ? 67.969 8.480 -21.136 1.00 25.19 285 SER A N 1
ATOM 2301 C CA . SER A 1 285 ? 68.000 9.954 -21.324 1.00 25.19 285 SER A CA 1
ATOM 2302 C C . SER A 1 285 ? 69.071 10.670 -20.450 1.00 25.19 285 SER A C 1
ATOM 2304 O O . SER A 1 285 ? 69.792 9.956 -19.752 1.00 25.19 285 SER A O 1
ATOM 2306 N N . PRO A 1 286 ? 69.116 12.026 -20.274 1.00 40.66 286 PRO A N 1
ATOM 2307 C CA . PRO A 1 286 ? 68.730 13.208 -21.090 1.00 40.66 286 PRO A CA 1
ATOM 2308 C C . PRO A 1 286 ? 70.001 14.089 -21.393 1.00 40.66 286 PRO A C 1
ATOM 2310 O O . PRO A 1 286 ? 70.951 13.511 -21.911 1.00 40.66 286 PRO A O 1
ATOM 2313 N N . PRO A 1 287 ? 70.188 15.380 -20.980 1.00 39.47 287 PRO A N 1
ATOM 2314 C CA . PRO A 1 287 ? 69.441 16.655 -21.168 1.00 39.47 287 PRO A CA 1
ATOM 2315 C C . PRO A 1 287 ? 70.272 17.813 -21.823 1.00 39.47 287 PRO A C 1
ATOM 2317 O O . PRO A 1 287 ? 71.496 17.713 -21.894 1.00 39.47 287 PRO A O 1
ATOM 2320 N N . LYS A 1 288 ? 69.650 18.978 -22.146 1.00 27.77 288 LYS A N 1
ATOM 2321 C CA . LYS A 1 288 ? 70.135 20.360 -21.799 1.00 27.77 288 LYS A CA 1
ATOM 2322 C C . LYS A 1 288 ? 69.271 21.536 -22.330 1.00 27.77 288 LYS A C 1
ATOM 2324 O O . LYS A 1 288 ? 68.827 21.539 -23.469 1.00 27.77 288 LYS A O 1
ATOM 2329 N N . SER A 1 289 ? 69.142 22.569 -21.491 1.00 25.39 289 SER A N 1
ATOM 2330 C CA . SER A 1 289 ? 68.774 23.987 -21.761 1.00 25.39 289 SER A CA 1
ATOM 2331 C C . SER A 1 289 ? 70.026 24.875 -21.449 1.00 25.39 289 SER A C 1
ATOM 2333 O O . SER A 1 289 ? 71.099 24.260 -21.384 1.00 25.39 289 SER A O 1
ATOM 2335 N N . PRO A 1 290 ? 70.039 26.224 -21.199 1.00 39.44 290 PRO A N 1
ATOM 2336 C CA . PRO A 1 290 ? 68.992 27.282 -21.182 1.00 39.44 290 PRO A CA 1
ATOM 2337 C C . PRO A 1 290 ? 69.404 28.703 -21.714 1.00 39.44 290 PRO A C 1
ATOM 2339 O O . PRO A 1 290 ? 70.568 28.940 -22.031 1.00 39.44 290 PRO A O 1
ATOM 2342 N N . LYS A 1 291 ? 68.458 29.676 -21.686 1.00 24.75 291 LYS A N 1
ATOM 2343 C CA . LYS A 1 291 ? 68.544 31.122 -21.259 1.00 24.75 291 LYS A CA 1
ATOM 2344 C C . LYS A 1 291 ? 67.518 31.983 -22.042 1.00 24.75 291 LYS A C 1
ATOM 2346 O O . LYS A 1 291 ? 67.444 31.831 -23.249 1.00 24.75 291 LYS A O 1
ATOM 2351 N N . GLY A 1 292 ? 66.738 32.925 -21.487 1.00 23.52 292 GLY A N 1
ATOM 2352 C CA . GLY A 1 292 ? 66.439 33.304 -20.090 1.00 23.52 292 GLY A CA 1
ATOM 2353 C C . GLY A 1 292 ? 66.188 34.824 -19.917 1.00 23.52 292 GLY A C 1
ATOM 2354 O O . GLY A 1 292 ? 67.029 35.597 -20.358 1.00 23.52 292 GLY A O 1
ATOM 2355 N N . GLY A 1 293 ? 65.107 35.273 -19.237 1.00 25.41 293 GLY A N 1
ATOM 2356 C CA . GLY A 1 293 ? 64.940 36.713 -18.900 1.00 25.41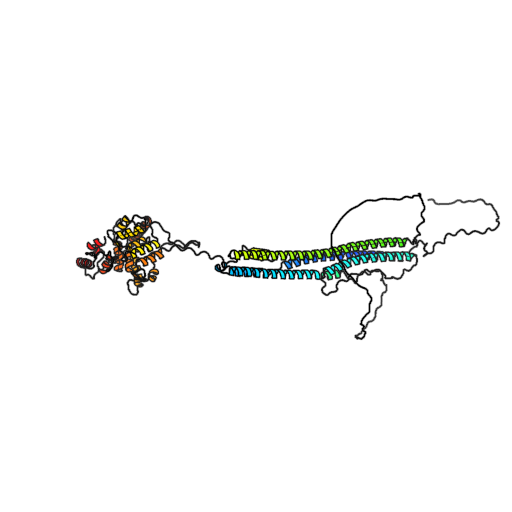 293 GLY A CA 1
ATOM 2357 C C . GLY A 1 293 ? 63.566 37.266 -18.433 1.00 25.41 293 GLY A C 1
ATOM 2358 O O . GLY A 1 293 ? 62.901 37.913 -19.221 1.00 25.41 293 GLY A O 1
ATOM 2359 N N . ARG A 1 294 ? 63.215 37.089 -17.139 1.00 27.66 294 ARG A N 1
ATOM 2360 C CA . ARG A 1 294 ? 62.462 37.999 -16.200 1.00 27.66 294 ARG A CA 1
ATOM 2361 C C . ARG A 1 294 ? 61.191 38.781 -16.669 1.00 27.66 294 ARG A C 1
ATOM 2363 O O . ARG A 1 294 ? 61.266 39.592 -17.572 1.00 27.66 294 ARG A O 1
ATOM 2370 N N . LYS A 1 295 ? 60.011 38.558 -16.041 1.00 26.58 295 LYS A N 1
ATOM 2371 C CA . LYS A 1 295 ? 59.381 39.288 -14.877 1.00 26.58 295 LYS A CA 1
ATOM 2372 C C . LYS A 1 295 ? 58.905 40.743 -15.174 1.00 26.58 295 LYS A C 1
ATOM 2374 O O . LYS A 1 295 ? 59.684 41.488 -15.737 1.00 26.58 295 LYS A O 1
ATOM 2379 N N . ALA A 1 296 ? 57.745 41.257 -14.712 1.00 26.28 296 ALA A N 1
ATOM 2380 C CA . ALA A 1 296 ? 56.597 40.682 -13.973 1.00 26.28 296 ALA A CA 1
ATOM 2381 C C . ALA A 1 296 ? 55.358 41.637 -13.900 1.00 26.28 296 ALA A C 1
ATOM 2383 O O . ALA A 1 296 ? 55.529 42.846 -13.908 1.00 26.28 296 ALA A O 1
ATOM 2384 N N . ALA A 1 297 ? 54.167 41.044 -13.691 1.00 24.86 297 ALA A N 1
ATOM 2385 C CA . ALA A 1 297 ? 53.004 41.480 -12.874 1.00 24.86 297 ALA A CA 1
ATOM 2386 C C . ALA A 1 297 ? 52.210 42.807 -13.091 1.00 24.86 297 ALA A C 1
ATOM 2388 O O . ALA A 1 297 ? 52.715 43.901 -12.866 1.00 24.86 297 ALA A O 1
ATOM 2389 N N . GLY A 1 298 ? 50.875 42.642 -13.222 1.00 24.62 298 GLY A N 1
ATOM 2390 C CA . GLY A 1 298 ? 49.813 43.546 -12.717 1.00 24.62 298 GLY A CA 1
ATOM 2391 C C . GLY A 1 298 ? 48.959 44.271 -13.780 1.00 24.62 298 GLY A C 1
ATOM 2392 O O . GLY A 1 298 ? 49.504 44.687 -14.790 1.00 24.62 298 GLY A O 1
ATOM 2393 N N . LYS A 1 299 ? 47.640 44.505 -13.611 1.00 26.45 299 LYS A N 1
ATOM 2394 C CA . LYS A 1 299 ? 46.613 43.977 -12.670 1.00 26.45 299 LYS A CA 1
ATOM 2395 C C . LYS A 1 299 ? 45.213 44.500 -13.115 1.00 26.45 299 LYS A C 1
ATOM 2397 O O . LYS A 1 299 ? 45.166 45.669 -13.468 1.00 26.45 299 LYS A O 1
ATOM 2402 N N . LYS A 1 300 ? 44.113 43.727 -12.935 1.00 24.19 300 LYS A N 1
ATOM 2403 C CA . LYS A 1 300 ? 42.673 44.168 -12.960 1.00 24.19 300 LYS A CA 1
ATOM 2404 C C . LYS A 1 300 ? 42.128 44.719 -14.317 1.00 24.19 300 LYS A C 1
ATOM 2406 O O . LYS A 1 300 ? 42.917 45.139 -15.146 1.00 24.19 300 LYS A O 1
ATOM 2411 N N . GLU A 1 301 ? 40.823 44.735 -14.644 1.00 24.83 301 GLU A N 1
ATOM 2412 C CA . GLU A 1 301 ? 39.608 44.116 -14.060 1.00 24.83 301 GLU A CA 1
ATOM 2413 C C . GLU A 1 301 ? 38.481 43.927 -15.115 1.00 24.83 301 GLU A C 1
ATOM 2415 O O . GLU A 1 301 ? 38.319 44.765 -15.992 1.00 24.83 301 GLU A O 1
ATOM 2420 N N . LYS A 1 302 ? 37.739 42.813 -14.984 1.00 23.92 302 LYS A N 1
ATOM 2421 C CA . LYS A 1 302 ? 36.281 42.577 -15.168 1.00 23.92 302 LYS A CA 1
ATOM 2422 C C . LYS A 1 302 ? 35.370 43.492 -16.038 1.00 23.92 302 LYS A C 1
ATOM 2424 O O . LYS A 1 302 ? 35.282 44.682 -15.783 1.00 23.92 302 LYS A O 1
ATOM 2429 N N . GLU A 1 303 ? 34.497 42.804 -16.807 1.00 22.69 303 GLU A N 1
ATOM 2430 C CA . GLU A 1 303 ? 33.025 43.038 -16.955 1.00 22.69 303 GLU A CA 1
ATOM 2431 C C . GLU A 1 303 ? 32.554 44.294 -17.756 1.00 22.69 303 GLU A C 1
ATOM 2433 O O . GLU A 1 303 ? 33.197 45.329 -17.712 1.00 22.69 303 GLU A O 1
ATOM 2438 N N . THR A 1 304 ? 31.448 44.315 -18.532 1.00 22.75 304 THR A N 1
ATOM 2439 C CA . THR A 1 304 ? 30.390 43.316 -18.833 1.00 22.75 304 THR A CA 1
ATOM 2440 C C . THR A 1 304 ? 29.491 43.758 -20.026 1.00 22.75 304 THR A C 1
ATOM 2442 O O . THR A 1 304 ? 29.328 44.955 -20.218 1.00 22.75 304 THR A O 1
ATOM 2445 N N . GLN A 1 305 ? 28.876 42.795 -20.753 1.00 25.41 305 GLN A N 1
ATOM 2446 C CA . GLN A 1 305 ? 27.664 42.883 -21.634 1.00 25.41 305 GLN A CA 1
ATOM 2447 C C . GLN A 1 305 ? 27.661 43.811 -22.894 1.00 25.41 305 GLN A C 1
ATOM 2449 O O . GLN A 1 305 ? 28.199 44.905 -22.884 1.00 25.41 305 GLN A O 1
ATOM 2454 N N . GLN A 1 306 ? 27.291 43.279 -24.082 1.00 25.34 306 GLN A N 1
ATOM 2455 C CA . GLN A 1 306 ? 25.992 43.415 -24.817 1.00 25.34 306 GLN A CA 1
ATOM 2456 C C . GLN A 1 306 ? 25.686 44.844 -25.344 1.00 25.34 306 GLN A C 1
ATOM 2458 O O . GLN A 1 306 ? 25.946 45.811 -24.650 1.00 25.34 306 GLN A O 1
ATOM 2463 N N . SER A 1 307 ? 25.099 45.089 -26.528 1.00 24.19 307 SER A N 1
ATOM 2464 C CA . SER A 1 307 ? 24.605 44.248 -27.647 1.00 24.19 307 SER A CA 1
ATOM 2465 C C . SER A 1 307 ? 24.068 45.154 -28.780 1.00 24.19 307 SER A C 1
ATOM 2467 O O . SER A 1 307 ? 23.485 46.171 -28.422 1.00 24.19 307 SER A O 1
ATOM 2469 N N . LEU A 1 308 ? 24.086 44.709 -30.059 1.00 24.03 308 LEU A N 1
ATOM 2470 C CA . LEU A 1 308 ? 23.188 45.169 -31.167 1.00 24.03 308 LEU A CA 1
ATOM 2471 C C . LEU A 1 308 ? 23.332 46.679 -31.582 1.00 24.03 308 LEU A C 1
ATOM 2473 O O . LEU A 1 308 ? 23.826 47.483 -30.807 1.00 24.03 308 LEU A O 1
ATOM 2477 N N . ASP A 1 309 ? 22.991 47.200 -32.774 1.00 24.19 309 ASP A N 1
ATOM 2478 C CA . ASP A 1 309 ? 22.616 46.652 -34.093 1.00 24.19 309 ASP A CA 1
ATOM 2479 C C . ASP A 1 309 ? 22.871 47.696 -35.231 1.00 24.19 309 ASP A C 1
ATOM 2481 O O . ASP A 1 309 ? 23.051 48.879 -34.958 1.00 24.19 309 ASP A O 1
ATOM 2485 N N . ASN A 1 310 ? 22.776 47.267 -36.498 1.00 25.06 310 ASN A N 1
ATOM 2486 C CA . ASN A 1 310 ? 22.302 48.016 -37.692 1.00 25.06 310 ASN A CA 1
ATOM 2487 C C . ASN A 1 310 ? 22.886 49.390 -38.196 1.00 25.06 310 ASN A C 1
ATOM 2489 O O . ASN A 1 310 ? 22.477 50.466 -37.777 1.00 25.06 310 ASN A O 1
ATOM 2493 N N . THR A 1 311 ? 23.603 49.315 -39.340 1.00 24.97 311 THR A N 1
ATOM 2494 C CA . THR A 1 311 ? 23.160 49.796 -40.694 1.00 24.97 311 THR A CA 1
ATOM 2495 C C . THR A 1 311 ? 23.291 51.278 -41.183 1.00 24.97 311 THR A C 1
ATOM 2497 O O . THR A 1 311 ? 22.637 52.189 -40.690 1.00 24.97 311 THR A O 1
ATOM 2500 N N . SER A 1 312 ? 23.942 51.440 -42.365 1.00 25.80 312 SER A N 1
ATOM 2501 C CA . SER A 1 312 ? 23.991 52.607 -43.317 1.00 25.80 312 SER A CA 1
ATOM 2502 C C . SER A 1 312 ? 25.004 53.753 -43.026 1.00 25.80 312 SER A C 1
ATOM 2504 O O . SER A 1 312 ? 25.349 53.952 -41.873 1.00 25.80 312 SER A O 1
ATOM 2506 N N . GLN A 1 313 ? 25.555 54.563 -43.963 1.00 24.41 313 GLN A N 1
ATOM 2507 C CA . GLN A 1 313 ? 25.364 54.819 -45.420 1.00 24.41 313 GLN A CA 1
ATOM 2508 C C . GLN A 1 313 ? 26.714 55.070 -46.172 1.00 24.41 313 GLN A C 1
ATOM 2510 O O . GLN A 1 313 ? 27.761 55.245 -45.556 1.00 24.41 313 GLN A O 1
ATOM 2515 N N . SER A 1 314 ? 26.674 55.108 -47.515 1.00 24.66 314 SER A N 1
ATOM 2516 C CA . SER A 1 314 ? 27.744 55.510 -48.477 1.00 24.66 314 SER A CA 1
ATOM 2517 C C . SER A 1 314 ? 27.735 57.052 -48.738 1.00 24.66 314 SER A C 1
ATOM 2519 O O . SER A 1 314 ? 27.085 57.732 -47.946 1.00 24.66 314 SER A O 1
ATOM 2521 N N . PRO A 1 315 ? 28.285 57.667 -49.832 1.00 37.28 315 PRO A N 1
ATOM 2522 C CA . PRO A 1 315 ? 29.273 57.249 -50.859 1.00 37.28 315 PRO A CA 1
ATOM 2523 C C . PRO A 1 315 ? 30.345 58.316 -51.286 1.00 37.28 315 PRO A C 1
ATOM 2525 O O . PRO A 1 315 ? 30.175 59.512 -51.087 1.00 37.28 315 PRO A O 1
ATOM 2528 N N . GLY A 1 316 ? 31.353 57.891 -52.073 1.00 23.67 316 GLY A N 1
ATOM 2529 C CA . GLY A 1 316 ? 31.677 58.535 -53.371 1.00 23.67 316 GLY A CA 1
ATOM 2530 C C . GLY A 1 316 ? 32.855 59.525 -53.531 1.00 23.67 316 GLY A C 1
ATOM 2531 O O . GLY A 1 316 ? 32.762 60.677 -53.119 1.00 23.67 316 GLY A O 1
ATOM 2532 N N . HIS A 1 317 ? 33.852 59.148 -54.354 1.00 27.88 317 HIS A N 1
ATOM 2533 C CA . HIS A 1 317 ? 34.276 59.962 -55.515 1.00 27.88 317 HIS A CA 1
ATOM 2534 C C . HIS A 1 317 ? 35.088 59.156 -56.556 1.00 27.88 317 HIS A C 1
ATOM 2536 O O . HIS A 1 317 ? 36.025 58.447 -56.207 1.00 27.88 317 HIS A O 1
ATOM 2542 N N . ASP A 1 318 ? 34.733 59.320 -57.830 1.00 31.48 318 ASP A N 1
ATOM 2543 C CA . ASP A 1 318 ? 35.465 58.952 -59.058 1.00 31.48 318 ASP A CA 1
ATOM 2544 C C . ASP A 1 318 ? 35.022 59.992 -60.111 1.00 31.48 318 ASP A C 1
ATOM 2546 O O . ASP A 1 318 ? 33.845 60.380 -60.082 1.00 31.48 318 ASP A O 1
ATOM 2550 N N . PRO A 1 319 ? 35.909 60.548 -60.963 1.00 41.50 319 PRO A N 1
ATOM 2551 C CA . PRO A 1 319 ? 35.924 60.035 -62.342 1.00 41.50 319 PRO A CA 1
ATOM 2552 C C . PRO A 1 319 ? 37.254 60.177 -63.117 1.00 41.50 319 PRO A C 1
ATOM 2554 O O . PRO A 1 319 ? 37.899 61.230 -63.106 1.00 41.50 319 PRO A O 1
ATOM 2557 N N . SER A 1 320 ? 37.517 59.234 -64.031 1.00 27.77 320 SER A N 1
ATOM 2558 C CA . SER A 1 320 ? 37.806 59.594 -65.438 1.00 27.77 320 SER A CA 1
ATOM 2559 C C . SER A 1 320 ? 37.601 58.449 -66.439 1.00 27.77 320 SER A C 1
ATOM 2561 O O . SER A 1 320 ? 38.232 57.400 -66.373 1.00 27.77 320 SER A O 1
ATOM 2563 N N . LEU A 1 321 ? 36.743 58.702 -67.434 1.00 31.66 321 LEU A N 1
ATOM 2564 C CA . LEU A 1 321 ? 36.302 57.768 -68.478 1.00 31.66 321 LEU A CA 1
ATOM 2565 C C . LEU A 1 321 ? 36.860 58.127 -69.864 1.00 31.66 321 LEU A C 1
ATOM 2567 O O . LEU A 1 321 ? 36.757 59.283 -70.272 1.00 31.66 321 LEU A O 1
ATOM 2571 N N . LYS A 1 322 ? 37.268 57.117 -70.655 1.00 33.69 322 LYS A N 1
ATOM 2572 C CA . LYS A 1 322 ? 37.221 57.143 -72.138 1.00 33.69 322 LYS A CA 1
ATOM 2573 C C . LYS A 1 322 ? 36.882 55.762 -72.751 1.00 33.69 322 LYS A C 1
ATOM 2575 O O . LYS A 1 322 ? 37.756 54.938 -72.975 1.00 33.69 322 LYS A O 1
ATOM 2580 N N . ASN A 1 323 ? 35.582 55.548 -72.993 1.00 31.27 323 ASN A N 1
ATOM 2581 C CA . ASN A 1 323 ? 34.910 54.983 -74.196 1.00 31.27 323 ASN A CA 1
ATOM 2582 C C . ASN A 1 323 ? 35.801 54.535 -75.401 1.00 31.27 323 ASN A C 1
ATOM 2584 O O . ASN A 1 323 ? 36.767 55.231 -75.687 1.00 31.27 323 ASN A O 1
ATOM 2588 N N . LEU A 1 324 ? 35.529 53.503 -76.241 1.00 28.36 324 LEU A N 1
ATOM 2589 C CA . LEU A 1 324 ? 34.345 52.651 -76.573 1.00 28.36 324 LEU A CA 1
ATOM 2590 C C . LEU A 1 324 ? 34.778 51.286 -77.242 1.00 28.36 324 LEU A C 1
ATOM 2592 O O . LEU A 1 324 ? 35.957 51.084 -77.506 1.00 28.36 324 LEU A O 1
ATOM 2596 N N . LYS A 1 325 ? 33.837 50.344 -77.497 1.00 30.67 325 LYS A N 1
ATOM 2597 C CA . LYS A 1 325 ? 33.994 48.908 -77.950 1.00 30.67 325 LYS A CA 1
ATOM 2598 C C . LYS A 1 325 ? 34.023 48.740 -79.516 1.00 30.67 325 LYS A C 1
ATOM 2600 O O . LYS A 1 325 ? 33.896 49.792 -80.139 1.00 30.67 325 LYS A O 1
ATOM 2605 N N . PRO A 1 326 ? 34.026 47.540 -80.207 1.00 38.94 326 PRO A N 1
ATOM 2606 C CA . PRO A 1 326 ? 34.084 46.093 -79.809 1.00 38.94 326 PRO A CA 1
ATOM 2607 C C . PRO A 1 326 ? 34.901 45.083 -80.729 1.00 38.94 326 PRO A C 1
ATOM 2609 O O . PRO A 1 326 ? 35.369 45.461 -81.795 1.00 38.94 326 PRO A O 1
ATOM 2612 N N . LYS A 1 327 ? 34.880 43.758 -80.400 1.00 26.48 327 LYS A N 1
ATOM 2613 C CA . LYS A 1 327 ? 35.259 42.531 -81.207 1.00 26.48 327 LYS A CA 1
ATOM 2614 C C . LYS A 1 327 ? 36.771 42.306 -81.509 1.00 26.48 327 LYS A C 1
ATOM 2616 O O . LYS A 1 327 ? 37.518 43.268 -81.527 1.00 26.48 327 LYS A O 1
ATOM 2621 N N . LEU A 1 328 ? 37.324 41.095 -81.742 1.00 25.89 328 LEU A N 1
ATOM 2622 C CA . LEU A 1 328 ? 36.844 39.692 -81.911 1.00 25.89 328 LEU A CA 1
ATOM 2623 C C . LEU A 1 328 ? 37.617 38.703 -80.975 1.00 25.89 328 LEU A C 1
ATOM 2625 O O . LEU A 1 328 ? 38.624 39.103 -80.395 1.00 25.89 328 LEU A O 1
ATOM 2629 N N . PRO A 1 329 ? 37.186 37.429 -80.803 1.00 36.16 329 PRO A N 1
ATOM 2630 C CA . PRO A 1 329 ? 37.789 36.499 -79.843 1.00 36.16 329 PRO A CA 1
ATOM 2631 C C . PRO A 1 329 ? 39.020 35.758 -80.390 1.00 36.16 329 PRO A C 1
ATOM 2633 O O . PRO A 1 329 ? 38.963 35.157 -81.463 1.00 36.16 329 PRO A O 1
ATOM 2636 N N . LEU A 1 330 ? 40.094 35.689 -79.597 1.00 29.98 330 LEU A N 1
ATOM 2637 C CA . LEU A 1 330 ? 41.151 34.697 -79.798 1.00 29.98 330 LEU A CA 1
ATOM 2638 C C . LEU A 1 330 ? 40.786 33.403 -79.063 1.00 29.98 330 LEU A C 1
ATOM 2640 O O . LEU A 1 330 ? 40.873 33.297 -77.842 1.00 29.98 330 LEU A O 1
ATOM 2644 N N . VAL A 1 331 ? 40.323 32.461 -79.884 1.00 30.03 331 VAL A N 1
ATOM 2645 C CA . VAL A 1 331 ? 40.097 31.028 -79.659 1.00 30.03 331 VAL A CA 1
ATOM 2646 C C . VAL A 1 331 ? 40.896 30.450 -78.473 1.00 30.03 331 VAL A C 1
ATOM 2648 O O . VAL A 1 331 ? 42.126 30.545 -78.474 1.00 30.03 331 VAL A O 1
ATOM 2651 N N . PRO A 1 332 ? 40.242 29.784 -77.496 1.00 32.56 332 PRO A N 1
ATOM 2652 C CA . PRO A 1 332 ? 40.943 28.987 -76.494 1.00 32.56 332 PRO A CA 1
ATOM 2653 C C . PRO A 1 332 ? 41.827 27.938 -77.172 1.00 32.56 332 PRO A C 1
ATOM 2655 O O . PRO A 1 332 ? 41.361 27.230 -78.068 1.00 32.56 332 PRO A O 1
ATOM 2658 N N . ARG A 1 333 ? 43.083 27.800 -76.726 1.00 34.81 333 ARG A N 1
ATOM 2659 C CA . ARG A 1 333 ? 43.935 26.667 -77.123 1.00 34.81 333 ARG A CA 1
ATOM 2660 C C . ARG A 1 333 ? 43.154 25.371 -76.882 1.00 34.81 333 ARG A C 1
ATOM 2662 O O . ARG A 1 333 ? 42.679 25.156 -75.767 1.00 34.81 333 ARG A O 1
ATOM 2669 N N . ARG A 1 334 ? 42.979 24.551 -77.924 1.00 35.53 334 ARG A N 1
ATOM 2670 C CA . ARG A 1 334 ? 42.244 23.280 -77.835 1.00 35.53 334 ARG A CA 1
ATOM 2671 C C . ARG A 1 334 ? 42.947 22.346 -76.838 1.00 35.53 334 ARG A C 1
ATOM 2673 O O . ARG A 1 334 ? 44.139 22.114 -77.013 1.00 35.53 334 ARG A O 1
ATOM 2680 N N . PRO A 1 335 ? 42.240 21.786 -75.844 1.00 35.53 335 PRO A N 1
ATOM 2681 C CA . PRO A 1 335 ? 42.705 20.611 -75.111 1.00 35.53 335 PRO A CA 1
ATOM 2682 C C . PRO A 1 335 ? 42.466 19.325 -75.918 1.00 35.53 335 PRO A C 1
ATOM 2684 O O . PRO A 1 335 ? 41.713 19.335 -76.902 1.00 35.53 335 PRO A O 1
ATOM 2687 N N . LEU A 1 336 ? 43.002 18.208 -75.412 1.00 40.44 336 LEU A N 1
ATOM 2688 C CA . LEU A 1 336 ? 42.747 16.815 -75.821 1.00 40.44 336 LEU A CA 1
ATOM 2689 C C . LEU A 1 336 ? 41.301 16.393 -75.442 1.00 40.44 336 LEU A C 1
ATOM 2691 O O . LEU A 1 336 ? 41.026 15.474 -74.674 1.00 40.44 336 LEU A O 1
ATOM 2695 N N . SER A 1 337 ? 40.336 17.166 -75.931 1.00 48.38 337 SER A N 1
ATOM 2696 C CA . SER A 1 337 ? 39.213 17.630 -75.106 1.00 48.38 337 SER A CA 1
ATOM 2697 C C . SER A 1 337 ? 38.043 16.667 -74.913 1.00 48.38 337 SER A C 1
ATOM 2699 O O . SER A 1 337 ? 37.211 16.932 -74.046 1.00 48.38 337 SER A O 1
ATOM 2701 N N . ALA A 1 338 ? 37.948 15.560 -75.653 1.00 46.69 338 ALA A N 1
ATOM 2702 C CA . ALA A 1 338 ? 36.840 14.613 -75.489 1.00 46.69 338 ALA A CA 1
ATOM 2703 C C . ALA A 1 338 ? 36.958 13.793 -74.191 1.00 46.69 338 ALA A C 1
ATOM 2705 O O . ALA A 1 338 ? 35.981 13.675 -73.445 1.00 46.69 338 ALA A O 1
ATOM 2706 N N . PHE A 1 339 ? 38.159 13.282 -73.900 1.00 45.56 339 PHE A N 1
ATOM 2707 C CA . PHE A 1 339 ? 38.459 12.515 -72.689 1.00 45.56 339 PHE A CA 1
ATOM 2708 C C . PHE A 1 339 ? 38.411 13.434 -71.459 1.00 45.56 339 PHE A C 1
ATOM 2710 O O . PHE A 1 339 ? 37.516 13.291 -70.629 1.00 45.56 339 PHE A O 1
ATOM 2717 N N . ASP A 1 340 ? 39.233 14.490 -71.436 1.00 52.31 340 ASP A N 1
ATOM 2718 C CA . ASP A 1 340 ? 39.319 15.441 -70.316 1.00 52.31 340 ASP A CA 1
ATOM 2719 C C . ASP A 1 340 ? 37.962 16.056 -69.922 1.00 52.31 340 ASP A C 1
ATOM 2721 O O . ASP A 1 340 ? 37.667 16.223 -68.736 1.00 52.31 340 ASP A O 1
ATOM 2725 N N . THR A 1 341 ? 37.101 16.399 -70.889 1.00 55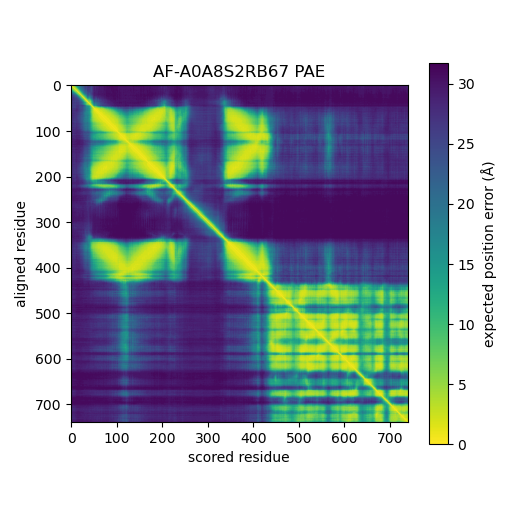.62 341 THR A N 1
ATOM 2726 C CA . THR A 1 341 ? 35.780 16.991 -70.591 1.00 55.62 341 THR A CA 1
ATOM 2727 C C . THR A 1 341 ? 34.795 15.951 -70.052 1.00 55.62 341 THR A C 1
ATOM 2729 O O . THR A 1 341 ? 33.991 16.260 -69.166 1.00 55.62 341 THR A O 1
ATOM 2732 N N . THR A 1 342 ? 34.854 14.715 -70.555 1.00 58.84 342 THR A N 1
ATOM 2733 C CA . THR A 1 342 ? 34.005 13.608 -70.086 1.00 58.84 342 THR A CA 1
ATOM 2734 C C . THR A 1 342 ? 34.403 13.178 -68.677 1.00 58.84 342 THR A C 1
ATOM 2736 O O . THR A 1 342 ? 33.531 13.020 -67.820 1.00 58.84 342 THR A O 1
ATOM 2739 N N . ASP A 1 343 ? 35.703 13.095 -68.410 1.00 65.19 343 ASP A N 1
ATOM 2740 C CA . ASP A 1 343 ? 36.272 12.763 -67.106 1.00 65.19 343 ASP A CA 1
ATOM 2741 C C . ASP A 1 343 ? 35.919 13.829 -66.068 1.00 65.19 343 ASP A C 1
ATOM 2743 O O . ASP A 1 343 ? 35.366 13.506 -65.017 1.00 65.19 343 ASP A O 1
ATOM 2747 N N . ASN A 1 344 ? 36.086 15.117 -66.394 1.00 72.31 344 ASN A N 1
ATOM 2748 C CA . ASN A 1 344 ? 35.648 16.217 -65.527 1.00 72.31 344 ASN A CA 1
ATOM 2749 C C . ASN A 1 344 ? 34.135 16.178 -65.228 1.00 72.31 344 ASN A C 1
ATOM 2751 O O . ASN A 1 344 ? 33.712 16.542 -64.127 1.00 72.31 344 ASN A O 1
ATOM 2755 N N . LYS A 1 345 ? 33.297 15.729 -66.175 1.00 78.75 345 LYS A N 1
ATOM 2756 C CA . LYS A 1 345 ? 31.851 15.562 -65.949 1.00 78.75 345 LYS A CA 1
ATOM 2757 C C . LYS A 1 345 ? 31.551 14.357 -65.051 1.00 78.75 345 LYS A C 1
ATOM 2759 O O . LYS A 1 345 ? 30.776 14.503 -64.106 1.00 78.75 345 LYS A O 1
ATOM 2764 N N . LYS A 1 346 ? 32.163 13.193 -65.308 1.00 78.88 346 LYS A N 1
ATOM 2765 C CA . LYS A 1 346 ? 32.016 11.983 -64.477 1.00 78.88 346 LYS A CA 1
ATOM 2766 C C . LYS A 1 346 ? 32.513 12.225 -63.045 1.00 78.88 346 LYS A C 1
ATOM 2768 O O . LYS A 1 346 ? 31.814 11.864 -62.102 1.00 78.88 346 LYS A O 1
ATOM 2773 N N . LEU A 1 347 ? 33.639 12.925 -62.881 1.00 81.44 347 LEU A N 1
ATOM 2774 C CA . LEU A 1 347 ? 34.209 13.294 -61.583 1.00 81.44 347 LEU A CA 1
ATOM 2775 C C . LEU A 1 347 ? 33.241 14.146 -60.762 1.00 81.44 347 LEU A C 1
ATOM 2777 O O . LEU A 1 347 ? 32.978 13.830 -59.605 1.00 81.44 347 LEU A O 1
ATOM 2781 N N . ARG A 1 348 ? 32.655 15.189 -61.366 1.00 85.88 348 ARG A N 1
ATOM 2782 C CA . ARG A 1 348 ? 31.662 16.048 -60.696 1.00 85.88 348 ARG A CA 1
ATOM 2783 C C . ARG A 1 348 ? 30.413 15.277 -60.265 1.00 85.88 348 ARG A C 1
ATOM 2785 O O . ARG A 1 348 ? 29.878 15.554 -59.197 1.00 85.88 348 ARG A O 1
ATOM 2792 N N . ILE A 1 349 ? 29.956 14.310 -61.067 1.00 88.00 349 ILE A N 1
ATOM 2793 C CA . ILE A 1 349 ? 28.814 13.450 -60.715 1.00 88.00 349 ILE A CA 1
ATOM 2794 C C . ILE A 1 349 ? 29.169 12.544 -59.529 1.00 88.00 349 ILE A C 1
ATOM 2796 O O . ILE A 1 349 ? 28.400 12.486 -58.571 1.00 88.00 349 ILE A O 1
ATOM 2800 N N . CYS A 1 350 ? 30.339 11.896 -59.553 1.00 88.19 350 CYS A N 1
ATOM 2801 C CA . CYS A 1 350 ? 30.830 11.083 -58.438 1.00 88.19 350 CYS A CA 1
ATOM 2802 C C . CYS A 1 350 ? 30.959 11.922 -57.153 1.00 88.19 350 CYS A C 1
ATOM 2804 O O . CYS A 1 350 ? 30.357 11.587 -56.137 1.00 88.19 350 CYS A O 1
ATOM 2806 N N . GLN A 1 351 ? 31.617 13.085 -57.214 1.00 89.25 351 GLN A N 1
ATOM 2807 C CA . GLN A 1 351 ? 31.739 14.016 -56.084 1.00 89.25 351 GLN A CA 1
ATOM 2808 C C . GLN A 1 351 ? 30.377 14.436 -55.509 1.00 89.25 351 GLN A C 1
ATOM 2810 O O . GLN A 1 351 ? 30.196 14.410 -54.292 1.00 89.25 351 GLN A O 1
ATOM 2815 N N . ALA A 1 352 ? 29.403 14.780 -56.359 1.00 92.44 352 ALA A N 1
ATOM 2816 C CA . ALA A 1 352 ? 28.061 15.154 -55.913 1.00 92.44 352 ALA A CA 1
ATOM 2817 C C . ALA A 1 352 ? 27.329 13.995 -55.211 1.00 92.44 352 ALA A C 1
ATOM 2819 O O . ALA A 1 352 ? 26.670 14.210 -54.193 1.00 92.44 352 ALA A O 1
ATOM 2820 N N . ARG A 1 353 ? 27.475 12.758 -55.708 1.00 93.81 353 ARG A N 1
ATOM 2821 C CA . ARG A 1 353 ? 26.906 11.563 -55.065 1.00 93.81 353 ARG A CA 1
ATOM 2822 C C . ARG A 1 353 ? 27.605 11.218 -53.754 1.00 93.81 353 ARG A C 1
ATOM 2824 O O . ARG A 1 353 ? 26.920 10.929 -52.781 1.00 93.81 353 ARG A O 1
ATOM 2831 N N . LEU A 1 354 ? 28.932 11.322 -53.686 1.00 94.12 354 LEU A N 1
ATOM 2832 C CA . LEU A 1 354 ? 29.695 11.125 -52.450 1.00 94.12 354 LEU A CA 1
ATOM 2833 C C . LEU A 1 354 ? 29.294 12.134 -51.366 1.00 94.12 354 LEU A C 1
ATOM 2835 O O . LEU A 1 354 ? 29.108 11.744 -50.215 1.00 94.12 354 LEU A O 1
ATOM 2839 N N . MET A 1 355 ? 29.091 13.407 -51.727 1.00 94.69 355 MET A N 1
ATOM 2840 C CA . MET A 1 355 ? 28.546 14.410 -50.804 1.00 94.69 355 MET A CA 1
ATOM 2841 C C . MET A 1 355 ? 27.126 14.051 -50.351 1.00 94.69 355 MET A C 1
ATOM 2843 O O . MET A 1 355 ? 26.851 14.088 -49.157 1.00 94.69 355 MET A O 1
ATOM 2847 N N . LEU A 1 356 ? 26.246 13.626 -51.265 1.00 96.50 356 LEU A N 1
ATOM 2848 C CA . LEU A 1 356 ? 24.888 13.198 -50.914 1.00 96.50 356 LEU A CA 1
ATOM 2849 C C . LEU A 1 356 ? 24.884 11.987 -49.964 1.00 96.50 356 LEU A C 1
ATOM 2851 O O . LEU A 1 356 ? 24.142 11.991 -48.983 1.00 96.50 356 LEU A O 1
ATOM 2855 N N . ILE A 1 357 ? 25.711 10.970 -50.225 1.00 95.69 357 ILE A N 1
ATOM 2856 C CA . ILE A 1 357 ? 25.827 9.776 -49.376 1.00 95.69 357 ILE A CA 1
ATOM 2857 C C . ILE A 1 357 ? 26.356 10.160 -47.995 1.00 95.69 357 ILE A C 1
ATOM 2859 O O . ILE A 1 357 ? 25.760 9.751 -47.000 1.00 95.69 357 ILE A O 1
ATOM 2863 N N . ARG A 1 358 ? 27.402 10.996 -47.921 1.00 94.56 358 ARG A N 1
ATOM 2864 C CA . ARG A 1 358 ? 27.902 11.557 -46.659 1.00 94.56 358 ARG A CA 1
ATOM 2865 C C . ARG A 1 358 ? 26.786 12.274 -45.900 1.00 94.56 358 ARG A C 1
ATOM 2867 O O . ARG A 1 358 ? 26.557 11.970 -44.738 1.00 94.56 358 ARG A O 1
ATOM 2874 N N . ASP A 1 359 ? 26.051 13.172 -46.548 1.00 96.44 359 ASP A N 1
ATOM 2875 C CA . ASP A 1 359 ? 25.032 14.001 -45.890 1.00 96.44 359 ASP A CA 1
ATOM 2876 C C . ASP A 1 359 ? 23.790 13.194 -45.469 1.00 96.44 359 ASP A C 1
ATOM 2878 O O . ASP A 1 359 ? 23.091 13.556 -44.520 1.00 96.44 359 ASP A O 1
ATOM 2882 N N . VAL A 1 360 ? 23.485 12.083 -46.147 1.00 96.12 360 VAL A N 1
ATOM 2883 C CA . VAL A 1 360 ? 22.489 11.094 -45.695 1.00 96.12 360 VAL A CA 1
ATOM 2884 C C . VAL A 1 360 ? 23.034 10.269 -44.525 1.00 96.12 360 VAL A C 1
ATOM 2886 O O . VAL A 1 360 ? 22.330 10.106 -43.529 1.00 96.12 360 VAL A O 1
ATOM 2889 N N . GLY A 1 361 ? 24.276 9.791 -44.617 1.00 95.19 361 GLY A N 1
ATOM 2890 C CA . GLY A 1 361 ? 24.922 8.961 -43.603 1.00 95.19 361 GLY A CA 1
ATOM 2891 C C . GLY A 1 361 ? 25.128 9.690 -42.282 1.00 95.19 361 GLY A C 1
ATOM 2892 O O . GLY A 1 361 ? 24.680 9.210 -41.245 1.00 95.19 361 GLY A O 1
ATOM 2893 N N . SER A 1 362 ? 25.685 10.902 -42.315 1.00 95.38 362 SER A N 1
ATOM 2894 C CA . SER A 1 362 ? 25.822 11.763 -41.139 1.00 95.38 362 SER A CA 1
ATOM 2895 C C . SER A 1 362 ? 24.472 12.026 -40.471 1.00 95.38 362 SER A C 1
ATOM 2897 O O . SER A 1 362 ? 24.374 11.899 -39.257 1.00 95.38 362 SER A O 1
ATOM 2899 N N . ARG A 1 363 ? 23.400 12.298 -41.233 1.00 96.62 363 ARG A N 1
ATOM 2900 C CA . ARG A 1 363 ? 22.051 12.454 -40.656 1.00 96.62 363 ARG A CA 1
ATOM 2901 C C . ARG A 1 363 ? 21.533 11.174 -40.001 1.00 96.62 363 ARG A C 1
ATOM 2903 O O . ARG A 1 363 ? 20.897 11.264 -38.957 1.00 96.62 363 ARG A O 1
ATOM 2910 N N . ALA A 1 364 ? 21.795 10.003 -40.579 1.00 94.31 364 ALA A N 1
ATOM 2911 C CA . ALA A 1 364 ? 21.395 8.726 -39.989 1.00 94.31 364 ALA A CA 1
ATOM 2912 C C . ALA A 1 364 ? 22.163 8.431 -38.685 1.00 94.31 364 ALA A C 1
ATOM 2914 O O . ALA A 1 364 ? 21.547 8.068 -37.688 1.00 94.31 364 ALA A O 1
ATOM 2915 N N . ILE A 1 365 ? 23.477 8.675 -38.671 1.00 95.12 365 ILE A N 1
ATOM 2916 C CA . ILE A 1 365 ? 24.358 8.527 -37.500 1.00 95.12 365 ILE A CA 1
ATOM 2917 C C . ILE A 1 365 ? 23.946 9.499 -36.382 1.00 95.12 365 ILE A C 1
ATOM 2919 O O . ILE A 1 365 ? 23.730 9.077 -35.248 1.00 95.12 365 ILE A O 1
ATOM 2923 N N . THR A 1 366 ? 23.742 10.784 -36.695 1.00 96.38 366 THR A N 1
ATOM 2924 C CA . THR A 1 366 ? 23.220 11.772 -35.735 1.00 96.38 366 THR A CA 1
ATOM 2925 C C . THR A 1 366 ? 21.829 11.387 -35.232 1.00 96.38 366 THR A C 1
ATOM 2927 O O . THR A 1 366 ? 21.564 11.502 -34.042 1.00 96.38 366 THR A O 1
ATOM 2930 N N . SER A 1 367 ? 20.943 10.878 -36.096 1.00 95.38 367 SER A N 1
ATOM 2931 C CA . SER A 1 367 ? 19.610 10.429 -35.678 1.00 95.38 367 SER A CA 1
ATOM 2932 C C . SER A 1 367 ? 19.648 9.223 -34.738 1.00 95.38 367 SER A C 1
ATOM 2934 O O . SER A 1 367 ? 18.769 9.125 -33.884 1.00 95.38 367 SER A O 1
ATOM 2936 N N . LEU A 1 368 ? 20.614 8.310 -34.891 1.00 95.19 368 LEU A N 1
ATOM 2937 C CA . LEU A 1 368 ? 20.828 7.208 -33.952 1.00 95.19 368 LEU A CA 1
ATOM 2938 C C . LEU A 1 368 ? 21.339 7.747 -32.614 1.00 95.19 368 LEU A C 1
ATOM 2940 O O . LEU A 1 368 ? 20.712 7.492 -31.589 1.00 95.19 368 LEU A O 1
ATOM 2944 N N . LYS A 1 369 ? 22.402 8.563 -32.630 1.00 95.56 369 LYS A N 1
ATOM 2945 C CA . LYS A 1 369 ? 22.956 9.162 -31.410 1.00 95.56 369 LYS A CA 1
ATOM 2946 C C . LYS A 1 369 ? 21.888 9.920 -30.614 1.00 95.56 369 LYS A C 1
ATOM 2948 O O . LYS A 1 369 ? 21.666 9.604 -29.452 1.00 95.56 369 LYS A O 1
ATOM 2953 N N . ASN A 1 370 ? 21.163 10.835 -31.259 1.00 96.25 370 ASN A N 1
ATOM 2954 C CA . ASN A 1 370 ? 20.103 11.602 -30.606 1.00 96.25 370 ASN A CA 1
ATOM 2955 C C . ASN A 1 370 ? 19.017 10.691 -30.008 1.00 96.25 370 ASN A C 1
ATOM 2957 O O . ASN A 1 370 ? 18.456 11.017 -28.973 1.00 96.25 370 ASN A O 1
ATOM 2961 N N . LYS A 1 371 ? 18.714 9.544 -30.633 1.00 95.81 371 LYS A N 1
ATOM 2962 C CA . LYS A 1 371 ? 17.698 8.609 -30.129 1.00 95.81 371 LYS A CA 1
ATOM 2963 C C . LYS A 1 371 ? 18.182 7.773 -28.937 1.00 95.81 371 LYS A C 1
ATOM 2965 O O . LYS A 1 371 ? 17.356 7.401 -28.099 1.00 95.81 371 LYS A O 1
ATOM 2970 N N . ALA A 1 372 ? 19.487 7.518 -28.843 1.00 95.62 372 ALA A N 1
ATOM 2971 C CA . ALA A 1 372 ? 20.116 6.984 -27.639 1.00 95.62 372 ALA A CA 1
ATOM 2972 C C . ALA A 1 372 ? 20.072 8.028 -26.511 1.00 95.62 372 ALA A C 1
ATOM 2974 O O . ALA A 1 372 ? 19.471 7.763 -25.473 1.00 95.62 372 ALA A O 1
ATOM 2975 N N . ASP A 1 373 ? 20.567 9.246 -26.768 1.00 96.06 373 ASP A N 1
ATOM 2976 C CA . ASP A 1 373 ? 20.566 10.372 -25.820 1.00 96.06 373 ASP A CA 1
ATOM 2977 C C . ASP A 1 373 ? 19.142 10.674 -25.285 1.00 96.06 373 ASP A C 1
ATOM 2979 O O . ASP A 1 373 ? 18.937 10.791 -24.075 1.00 96.06 373 ASP A O 1
ATOM 2983 N N . ASP A 1 374 ? 18.126 10.694 -26.158 1.00 96.44 374 ASP A N 1
ATOM 2984 C CA . ASP A 1 374 ? 16.695 10.812 -25.822 1.00 96.44 374 ASP A CA 1
ATOM 2985 C C . ASP A 1 374 ? 16.181 9.673 -24.923 1.00 96.44 374 ASP A C 1
ATOM 2987 O O . ASP A 1 374 ? 15.259 9.855 -24.125 1.00 96.44 374 ASP A O 1
ATOM 2991 N N . THR A 1 375 ? 16.685 8.453 -25.116 1.00 95.88 375 THR A N 1
ATOM 2992 C CA . THR A 1 375 ? 16.246 7.270 -24.362 1.00 95.88 375 THR A CA 1
ATOM 2993 C C . THR A 1 375 ? 16.869 7.280 -22.970 1.00 95.88 375 THR A C 1
ATOM 2995 O O . THR A 1 375 ? 16.158 7.143 -21.977 1.00 95.88 375 THR A O 1
ATOM 2998 N N . TYR A 1 376 ? 18.167 7.558 -22.899 1.00 95.75 376 TYR A N 1
ATOM 2999 C CA . TYR A 1 376 ? 18.947 7.690 -21.671 1.00 95.75 376 TYR A CA 1
ATOM 3000 C C . TYR A 1 376 ? 18.513 8.877 -20.798 1.00 95.75 376 TYR A C 1
ATOM 3002 O O . TYR A 1 376 ? 18.503 8.769 -19.567 1.00 95.75 376 TYR A O 1
ATOM 3010 N N . THR A 1 377 ? 18.093 9.981 -21.426 1.00 96.69 377 THR A N 1
ATOM 3011 C CA . THR A 1 377 ? 17.471 11.127 -20.743 1.00 96.69 377 THR A CA 1
ATOM 3012 C C . THR A 1 377 ? 16.105 10.747 -20.169 1.00 96.69 377 THR A C 1
ATOM 3014 O O . THR A 1 377 ? 15.877 10.958 -18.984 1.00 96.69 377 THR A O 1
ATOM 3017 N N . ARG A 1 378 ? 15.229 10.075 -20.932 1.00 96.19 378 ARG A N 1
ATOM 3018 C CA . ARG A 1 378 ? 13.930 9.607 -20.404 1.00 96.19 378 ARG A CA 1
ATOM 3019 C C . ARG A 1 378 ? 14.064 8.616 -19.247 1.00 96.19 378 ARG A C 1
ATOM 3021 O O . ARG A 1 378 ? 13.276 8.674 -18.313 1.00 96.19 378 ARG A O 1
ATOM 3028 N N . MET A 1 379 ? 15.054 7.722 -19.287 1.00 97.00 379 MET A N 1
ATOM 3029 C CA . MET A 1 379 ? 15.350 6.819 -18.166 1.00 97.00 379 MET A CA 1
ATOM 3030 C C . MET A 1 379 ? 15.738 7.608 -16.905 1.00 97.00 379 MET A C 1
ATOM 3032 O O . MET A 1 379 ? 15.270 7.288 -15.817 1.00 97.00 379 MET A O 1
ATOM 3036 N N . PHE A 1 380 ? 16.534 8.675 -17.048 1.00 96.38 380 PHE A N 1
ATOM 3037 C CA . PHE A 1 380 ? 16.869 9.582 -15.944 1.00 96.38 380 PHE A CA 1
ATOM 3038 C C . PHE A 1 380 ? 15.644 10.321 -15.395 1.00 96.38 380 PHE A C 1
ATOM 3040 O O . PHE A 1 380 ? 15.446 10.361 -14.185 1.00 96.38 380 PHE A O 1
ATOM 3047 N N . GLU A 1 381 ? 14.809 10.871 -16.279 1.00 96.75 381 GLU A N 1
ATOM 3048 C CA . GLU A 1 381 ? 13.573 11.572 -15.916 1.00 96.75 381 GLU A CA 1
ATOM 3049 C C . GLU A 1 381 ? 12.611 10.654 -15.150 1.00 96.75 381 GLU A C 1
ATOM 3051 O O . GLU A 1 381 ? 12.098 11.043 -14.105 1.00 96.75 381 GLU A O 1
ATOM 3056 N N . TRP A 1 382 ? 12.398 9.418 -15.622 1.00 96.12 382 TRP A N 1
ATOM 3057 C CA . TRP A 1 382 ? 11.535 8.447 -14.942 1.00 96.12 382 TRP A CA 1
ATOM 3058 C C . TRP A 1 382 ? 12.076 8.046 -13.572 1.00 96.12 382 TRP A C 1
ATOM 3060 O O . TRP A 1 382 ? 11.301 7.978 -12.623 1.00 96.12 382 TRP A O 1
ATOM 3070 N N . LEU A 1 383 ? 13.386 7.818 -13.452 1.00 95.19 383 LEU A N 1
ATOM 3071 C CA . LEU A 1 383 ? 14.022 7.514 -12.171 1.00 95.19 383 LEU A CA 1
ATOM 3072 C C . LEU A 1 383 ? 13.900 8.688 -11.185 1.00 95.19 383 LEU A C 1
ATOM 3074 O O . LEU A 1 383 ? 13.509 8.488 -10.038 1.00 95.19 383 LEU A O 1
ATOM 3078 N N . GLY A 1 384 ? 14.187 9.912 -11.637 1.00 94.25 384 GLY A N 1
ATOM 3079 C CA . GLY A 1 384 ? 14.091 11.117 -10.812 1.00 94.25 384 GLY A CA 1
ATOM 3080 C C . GLY A 1 384 ? 12.666 11.398 -10.334 1.00 94.25 384 GLY A C 1
ATOM 3081 O O . GLY A 1 384 ? 12.462 11.666 -9.153 1.00 94.25 384 GLY A O 1
ATOM 3082 N N . GLU A 1 38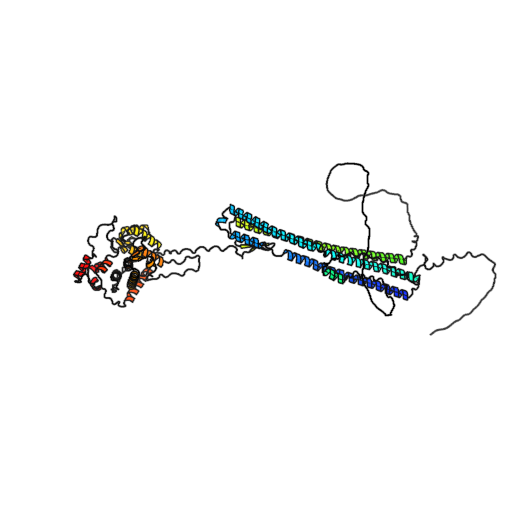5 ? 11.678 11.276 -11.224 1.00 94.38 385 GLU A N 1
ATOM 3083 C CA . GLU A 1 385 ? 10.259 11.449 -10.891 1.00 94.38 385 GLU A CA 1
ATOM 3084 C C . GLU A 1 385 ? 9.773 10.373 -9.907 1.00 94.38 385 GLU A C 1
ATOM 3086 O O . GLU A 1 385 ? 9.110 10.698 -8.926 1.00 94.38 385 GLU A O 1
ATOM 3091 N N . LYS A 1 386 ? 10.156 9.102 -10.104 1.00 91.56 386 LYS A N 1
ATOM 3092 C CA . LYS A 1 386 ? 9.806 8.006 -9.184 1.00 91.56 386 LYS A CA 1
ATOM 3093 C C . LYS A 1 386 ? 10.410 8.197 -7.797 1.00 91.56 386 LYS A C 1
ATOM 3095 O O . LYS A 1 386 ? 9.681 8.116 -6.816 1.00 91.56 386 LYS A O 1
ATOM 3100 N N . TYR A 1 387 ? 11.702 8.514 -7.717 1.00 93.88 387 TYR A N 1
ATOM 3101 C CA . TYR A 1 387 ? 12.377 8.787 -6.446 1.00 93.88 387 TYR A CA 1
ATOM 3102 C C . TYR A 1 387 ? 11.759 9.987 -5.711 1.00 93.88 387 TYR A C 1
ATOM 3104 O O . TYR A 1 387 ? 11.601 9.969 -4.489 1.00 93.88 387 TYR A O 1
ATOM 3112 N N . LYS A 1 388 ? 11.366 11.029 -6.454 1.00 94.56 388 LYS A N 1
ATOM 3113 C CA . LYS A 1 388 ? 10.667 12.188 -5.897 1.00 94.56 388 LYS A CA 1
ATOM 3114 C C . LYS A 1 388 ? 9.295 11.800 -5.321 1.00 94.56 388 LYS A C 1
ATOM 3116 O O . LYS A 1 388 ? 9.024 12.142 -4.175 1.00 94.56 388 LYS A O 1
ATOM 3121 N N . GLN A 1 389 ? 8.473 11.060 -6.068 1.00 93.31 389 GLN A N 1
ATOM 3122 C CA . GLN A 1 389 ? 7.164 10.567 -5.603 1.00 93.31 389 GLN A CA 1
ATOM 3123 C C . GLN A 1 389 ? 7.291 9.645 -4.377 1.00 93.31 389 GLN A C 1
ATOM 3125 O O . GLN A 1 389 ? 6.488 9.722 -3.450 1.00 93.31 389 GLN A O 1
ATOM 3130 N N . GLU A 1 390 ? 8.331 8.810 -4.341 1.00 92.81 390 GLU A N 1
ATOM 3131 C CA . GLU A 1 390 ? 8.670 7.939 -3.210 1.00 92.81 390 GLU A CA 1
ATOM 3132 C C . GLU A 1 390 ? 9.070 8.757 -1.963 1.00 92.81 390 GLU A C 1
ATOM 3134 O O . GLU A 1 390 ? 8.551 8.507 -0.876 1.00 92.81 390 GLU A O 1
ATOM 3139 N N . THR A 1 391 ? 9.885 9.807 -2.127 1.00 93.81 391 THR A N 1
ATOM 3140 C CA . THR A 1 391 ? 10.249 10.753 -1.051 1.00 93.81 391 THR A CA 1
ATOM 3141 C C . THR A 1 391 ? 9.022 11.505 -0.514 1.00 93.81 391 THR A C 1
ATOM 3143 O O . THR A 1 391 ? 8.802 11.539 0.695 1.00 93.81 391 THR A O 1
ATOM 3146 N N . GLU A 1 392 ? 8.184 12.059 -1.400 1.00 95.44 392 GLU A N 1
ATOM 3147 C CA . GLU A 1 392 ? 6.946 12.764 -1.024 1.00 95.44 392 GLU A CA 1
ATOM 3148 C C . GLU A 1 392 ? 5.951 11.826 -0.310 1.00 95.44 392 GLU A C 1
ATOM 3150 O O . GLU A 1 392 ? 5.304 12.232 0.656 1.00 95.44 392 GLU A O 1
ATOM 3155 N N . SER A 1 393 ? 5.866 10.556 -0.722 1.00 95.25 393 SER A N 1
ATOM 3156 C CA . SER A 1 393 ? 5.013 9.542 -0.079 1.00 95.25 393 SER A CA 1
ATOM 3157 C C . SER A 1 393 ? 5.463 9.218 1.350 1.00 95.25 393 SER A C 1
ATOM 3159 O O . SER A 1 393 ? 4.622 9.142 2.249 1.00 95.25 393 SER A O 1
ATOM 3161 N N . ILE A 1 394 ? 6.776 9.087 1.586 1.00 95.19 394 ILE A N 1
ATOM 3162 C CA . ILE A 1 394 ? 7.348 8.889 2.930 1.00 95.19 394 ILE A CA 1
ATOM 3163 C C . ILE A 1 394 ? 7.045 10.104 3.822 1.00 95.19 394 ILE A C 1
ATOM 3165 O O . ILE A 1 394 ? 6.590 9.934 4.952 1.00 95.19 394 ILE A O 1
ATOM 3169 N N . GLU A 1 395 ? 7.201 11.329 3.308 1.00 95.06 395 GLU A N 1
ATOM 3170 C CA . GLU A 1 395 ? 6.856 12.541 4.058 1.00 95.06 395 GLU A CA 1
ATOM 3171 C C . GLU A 1 395 ? 5.367 12.618 4.441 1.00 95.06 395 GLU A C 1
ATOM 3173 O O . GLU A 1 395 ? 5.036 13.074 5.537 1.00 95.06 395 GLU A O 1
ATOM 3178 N N . ILE A 1 396 ? 4.454 12.242 3.538 1.00 94.75 396 ILE A N 1
ATOM 3179 C CA . ILE A 1 396 ? 3.004 12.264 3.799 1.00 94.75 396 ILE A CA 1
ATOM 3180 C C . ILE A 1 396 ? 2.644 11.227 4.869 1.00 94.75 396 ILE A C 1
ATOM 3182 O O . ILE A 1 396 ? 1.935 11.560 5.821 1.00 94.75 396 ILE A O 1
ATOM 3186 N N . MET A 1 397 ? 3.193 10.015 4.761 1.00 95.81 397 MET A N 1
ATOM 3187 C CA . MET A 1 397 ? 3.057 8.959 5.766 1.00 95.81 397 MET A CA 1
ATOM 3188 C C . MET A 1 397 ? 3.538 9.443 7.144 1.00 95.81 397 MET A C 1
ATOM 3190 O O . MET A 1 397 ? 2.780 9.401 8.114 1.00 95.81 397 MET A O 1
ATOM 3194 N N . ALA A 1 398 ? 4.748 10.009 7.221 1.00 95.19 398 ALA A N 1
ATOM 3195 C CA . ALA A 1 398 ? 5.314 10.518 8.468 1.00 95.19 398 ALA A CA 1
ATOM 3196 C C . ALA A 1 398 ? 4.464 11.645 9.086 1.00 95.19 398 ALA A C 1
ATOM 3198 O O . ALA A 1 398 ? 4.297 11.689 10.304 1.00 95.19 398 ALA A O 1
ATOM 3199 N N . LYS A 1 399 ? 3.875 12.534 8.270 1.00 95.50 399 LYS A N 1
ATOM 3200 C CA . LYS A 1 399 ? 2.950 13.587 8.738 1.00 95.50 399 LYS A CA 1
ATOM 3201 C C . LYS A 1 399 ? 1.674 13.002 9.356 1.00 95.50 399 LYS A C 1
ATOM 3203 O O . LYS A 1 399 ? 1.215 13.522 10.370 1.00 95.50 399 LYS A O 1
ATOM 3208 N N . ILE A 1 400 ? 1.129 11.922 8.793 1.00 94.69 400 ILE A N 1
ATOM 3209 C CA . ILE A 1 400 ? -0.072 11.248 9.317 1.00 94.69 400 ILE A CA 1
ATOM 3210 C C . ILE A 1 400 ? 0.227 10.511 10.625 1.00 94.69 400 ILE A C 1
ATOM 3212 O O . ILE A 1 400 ? -0.532 10.655 11.580 1.00 94.69 400 ILE A O 1
ATOM 3216 N N . ILE A 1 401 ? 1.361 9.810 10.726 1.00 94.50 401 ILE A N 1
ATOM 3217 C CA . ILE A 1 401 ? 1.760 9.177 11.991 1.00 94.50 401 ILE A CA 1
ATOM 3218 C C . ILE A 1 401 ? 2.019 10.232 13.079 1.00 94.50 401 ILE A C 1
ATOM 3220 O O . ILE A 1 401 ? 1.544 10.079 14.203 1.00 94.50 401 ILE A O 1
ATOM 3224 N N . ARG A 1 402 ? 2.693 11.346 12.754 1.00 94.88 402 ARG A N 1
ATOM 3225 C CA . ARG A 1 402 ? 2.868 12.470 13.697 1.00 94.88 402 ARG A CA 1
ATOM 3226 C C . ARG A 1 402 ? 1.528 13.054 14.138 1.00 94.88 402 ARG A C 1
ATOM 3228 O O . ARG A 1 402 ? 1.377 13.363 15.312 1.00 94.88 402 ARG A O 1
ATOM 3235 N N . TYR A 1 403 ? 0.549 13.169 13.239 1.00 94.75 403 TYR A N 1
ATOM 3236 C CA . TYR A 1 403 ? -0.801 13.603 13.603 1.00 94.75 403 TYR A CA 1
ATOM 3237 C C . TYR A 1 403 ? -1.486 12.622 14.568 1.00 94.75 403 TYR A C 1
ATOM 3239 O O . TYR A 1 403 ? -2.032 13.066 15.574 1.00 94.75 403 TYR A O 1
ATOM 3247 N N . ALA A 1 404 ? -1.386 11.307 14.334 1.00 92.69 404 ALA A N 1
ATOM 3248 C CA . ALA A 1 404 ? -1.901 10.294 15.260 1.00 92.69 404 ALA A CA 1
ATOM 3249 C C . ALA A 1 404 ? -1.261 10.428 16.659 1.00 92.69 404 ALA A C 1
ATOM 3251 O O . ALA A 1 404 ? -1.975 10.540 17.655 1.00 92.69 404 ALA A O 1
ATOM 3252 N N . ILE A 1 405 ? 0.071 10.556 16.731 1.00 92.88 405 ILE A N 1
ATOM 3253 C CA . ILE A 1 405 ? 0.818 10.810 17.980 1.00 92.88 405 ILE A CA 1
ATOM 3254 C C . ILE A 1 405 ? 0.352 12.105 18.674 1.00 92.88 405 ILE A C 1
ATOM 3256 O O . ILE A 1 405 ? 0.182 12.129 19.892 1.00 92.88 405 ILE A O 1
ATOM 3260 N N . GLU A 1 406 ? 0.120 13.188 17.926 1.00 94.06 406 GLU A N 1
ATOM 3261 C CA . GLU A 1 406 ? -0.372 14.455 18.484 1.00 94.06 406 GLU A CA 1
ATOM 3262 C C . GLU A 1 406 ? -1.813 14.366 19.008 1.00 94.06 406 GLU A C 1
ATOM 3264 O O . GLU A 1 406 ? -2.103 14.911 20.074 1.00 94.06 406 GLU A O 1
ATOM 3269 N N . SER A 1 407 ? -2.689 13.663 18.283 1.00 92.12 407 SER A N 1
ATOM 3270 C CA . SER A 1 407 ? -4.102 13.443 18.632 1.00 92.12 407 SER A CA 1
ATOM 3271 C C . SER A 1 407 ? -4.321 12.453 19.781 1.00 92.12 407 SER A C 1
ATOM 3273 O O . SER A 1 407 ? -5.393 12.458 20.379 1.00 92.12 407 SER A O 1
ATOM 3275 N N . LYS A 1 408 ? -3.303 11.641 20.111 1.00 91.00 408 LYS A N 1
ATOM 3276 C CA . LYS A 1 408 ? -3.353 10.522 21.074 1.00 91.00 408 LYS A CA 1
ATOM 3277 C C . LYS A 1 408 ? -4.251 9.354 20.640 1.00 91.00 408 LYS A C 1
ATOM 3279 O O . LYS A 1 408 ? -4.531 8.461 21.438 1.00 91.00 408 LYS A O 1
ATOM 3284 N N . GLU A 1 409 ? -4.664 9.320 19.377 1.00 88.69 409 GLU A N 1
ATOM 3285 C CA . GLU A 1 409 ? -5.507 8.264 18.816 1.00 88.69 409 GLU A CA 1
ATOM 3286 C C . GLU A 1 409 ? -4.667 7.092 18.278 1.00 88.69 409 GLU A C 1
ATOM 3288 O O . GLU A 1 409 ? -3.489 7.231 17.934 1.00 88.69 409 GLU A O 1
ATOM 3293 N N . LYS A 1 410 ? -5.273 5.900 18.212 1.00 89.69 410 LYS A N 1
ATOM 3294 C CA . LYS A 1 410 ? -4.685 4.741 17.523 1.00 89.69 410 LYS A CA 1
ATOM 3295 C C . LYS A 1 410 ? -4.855 4.915 16.015 1.00 89.69 410 LYS A C 1
ATOM 3297 O O . LYS A 1 410 ? -5.840 5.482 15.554 1.00 89.69 410 LYS A O 1
ATOM 3302 N N . ILE A 1 411 ? -3.920 4.381 15.237 1.00 91.06 411 ILE A N 1
ATOM 3303 C CA . ILE A 1 411 ? -4.051 4.339 13.778 1.00 91.06 411 ILE A CA 1
ATOM 3304 C C . ILE A 1 411 ? -5.041 3.215 13.458 1.00 91.06 411 ILE A C 1
ATOM 3306 O O . ILE A 1 411 ? -4.698 2.042 13.584 1.00 91.06 411 ILE A O 1
ATOM 3310 N N . GLU A 1 412 ? -6.284 3.550 13.112 1.00 86.62 412 GLU A N 1
ATOM 3311 C CA . GLU A 1 412 ? -7.332 2.540 12.894 1.00 86.62 412 GLU A CA 1
ATOM 3312 C C . GLU A 1 412 ? -7.185 1.797 11.562 1.00 86.62 412 GLU A C 1
ATOM 3314 O O . GLU A 1 412 ? -7.419 0.592 11.508 1.00 86.62 412 GLU A O 1
ATOM 3319 N N . GLN A 1 413 ? -6.785 2.503 10.503 1.00 89.25 413 GLN A N 1
ATOM 3320 C CA . GLN A 1 413 ? -6.740 2.023 9.117 1.00 89.25 413 GLN A CA 1
ATOM 3321 C C . GLN A 1 413 ? -5.296 1.754 8.670 1.00 89.25 413 GLN A C 1
ATOM 3323 O O . GLN A 1 413 ? -4.376 2.463 9.087 1.00 89.25 413 GLN A O 1
ATOM 3328 N N . GLN A 1 414 ? -5.069 0.758 7.806 1.00 91.94 414 GLN A N 1
ATOM 3329 C CA . GLN A 1 414 ? -3.711 0.450 7.345 1.00 91.94 414 GLN A CA 1
ATOM 3330 C C . GLN A 1 414 ? -3.129 1.597 6.501 1.00 91.94 414 GLN A C 1
ATOM 3332 O O . GLN A 1 414 ? -3.724 2.043 5.517 1.00 91.94 414 GLN A O 1
ATOM 3337 N N . LEU A 1 415 ? -1.924 2.034 6.867 1.00 93.44 415 LEU A N 1
ATOM 3338 C CA . LEU A 1 415 ? -1.120 2.983 6.101 1.00 93.44 415 LEU A CA 1
ATOM 3339 C C . LEU A 1 415 ? -0.309 2.216 5.051 1.00 93.44 415 LEU A C 1
ATOM 3341 O O . LEU A 1 415 ? 0.533 1.396 5.417 1.00 93.44 415 LEU A O 1
ATOM 3345 N N . VAL A 1 416 ? -0.545 2.473 3.763 1.00 93.31 416 VAL A N 1
ATOM 3346 C CA . VAL A 1 416 ? 0.070 1.714 2.664 1.00 93.31 416 VAL A CA 1
ATOM 3347 C C . VAL A 1 416 ? 1.028 2.588 1.852 1.00 93.31 416 VAL A C 1
ATOM 3349 O O . VAL A 1 416 ? 0.634 3.604 1.280 1.00 93.31 416 VAL A O 1
ATOM 3352 N N . LEU A 1 417 ? 2.288 2.157 1.771 1.00 91.69 417 LEU A N 1
ATOM 3353 C CA . LEU A 1 417 ? 3.327 2.649 0.867 1.00 91.69 417 LEU A CA 1
ATOM 3354 C C . LEU A 1 417 ? 3.551 1.637 -0.274 1.00 91.69 417 LEU A C 1
ATOM 3356 O O . LEU A 1 417 ? 4.536 0.897 -0.268 1.00 91.69 417 LEU A O 1
ATOM 3360 N N . ASP A 1 418 ? 2.677 1.618 -1.289 1.00 86.00 418 ASP A N 1
ATOM 3361 C CA . ASP A 1 418 ? 2.953 0.857 -2.519 1.00 86.00 418 ASP A CA 1
ATOM 3362 C C . ASP A 1 418 ? 3.951 1.631 -3.393 1.00 86.00 418 ASP A C 1
ATOM 3364 O O . ASP A 1 418 ? 3.580 2.553 -4.132 1.00 86.00 418 ASP A O 1
ATOM 3368 N N . ARG A 1 419 ? 5.227 1.226 -3.305 1.00 81.12 419 ARG A N 1
ATOM 3369 C CA . ARG A 1 419 ? 6.382 1.666 -4.110 1.00 81.12 419 ARG A CA 1
ATOM 3370 C C . ARG A 1 419 ? 6.645 3.173 -4.082 1.00 81.12 419 ARG A C 1
ATOM 3372 O O . ARG A 1 419 ? 7.563 3.616 -3.399 1.00 81.12 419 ARG A O 1
ATOM 3379 N N . TYR A 1 420 ? 5.863 3.941 -4.833 1.00 83.50 420 TYR A N 1
ATOM 3380 C CA . TYR A 1 420 ? 5.971 5.391 -5.052 1.00 83.50 420 TYR A CA 1
ATOM 3381 C C . TYR A 1 420 ? 4.654 6.130 -4.745 1.00 83.50 420 TYR A C 1
ATOM 3383 O O . TYR A 1 420 ? 4.492 7.286 -5.128 1.00 83.50 420 TYR A O 1
ATOM 3391 N N . SER A 1 421 ? 3.693 5.455 -4.110 1.00 87.19 421 SER A N 1
ATOM 3392 C CA . SER A 1 421 ? 2.398 6.016 -3.731 1.00 87.19 421 SER A CA 1
ATOM 3393 C C . SER A 1 421 ? 2.069 5.711 -2.275 1.00 87.19 421 SER A C 1
ATOM 3395 O O . SER A 1 421 ? 2.292 4.598 -1.803 1.00 87.19 421 SER A O 1
ATOM 3397 N N . PHE A 1 422 ? 1.519 6.707 -1.584 1.00 92.12 422 PHE A N 1
ATOM 3398 C CA . PHE A 1 422 ? 0.952 6.570 -0.250 1.00 92.12 422 PHE A CA 1
ATOM 3399 C C . PHE A 1 422 ? -0.578 6.649 -0.313 1.00 92.12 422 PHE A C 1
ATOM 3401 O O . PHE A 1 422 ? -1.121 7.562 -0.941 1.00 92.12 422 PHE A O 1
ATOM 3408 N N . TYR A 1 423 ? -1.264 5.736 0.370 1.00 92.00 423 TYR A N 1
ATOM 3409 C CA . TYR A 1 423 ? -2.706 5.799 0.604 1.00 92.00 423 TYR A CA 1
ATOM 3410 C C . TYR A 1 423 ? -3.094 5.094 1.910 1.00 92.00 423 TYR A C 1
ATOM 3412 O O . TYR A 1 423 ? -2.300 4.373 2.512 1.00 92.00 423 TYR A O 1
ATOM 3420 N N . ILE A 1 424 ? -4.328 5.323 2.355 1.00 92.19 424 ILE A N 1
ATOM 3421 C CA . ILE A 1 424 ? -4.917 4.678 3.531 1.00 92.19 424 ILE A CA 1
ATOM 3422 C C . ILE A 1 424 ? -5.918 3.633 3.029 1.00 92.19 424 ILE A C 1
ATOM 3424 O O . ILE A 1 424 ? -6.764 3.952 2.193 1.00 92.19 424 ILE A O 1
ATOM 3428 N N . ALA A 1 425 ? -5.810 2.390 3.499 1.00 89.38 425 ALA A N 1
ATOM 3429 C CA . ALA A 1 425 ? -6.761 1.328 3.176 1.00 89.38 425 ALA A CA 1
ATOM 3430 C C . ALA A 1 425 ? -7.927 1.354 4.177 1.00 89.38 425 ALA A C 1
ATOM 3432 O O . ALA A 1 425 ? -7.818 0.847 5.293 1.00 89.38 425 ALA A O 1
ATOM 3433 N N . GLU A 1 426 ? -9.040 1.976 3.779 1.00 83.50 426 GLU A N 1
ATOM 3434 C CA . GLU A 1 426 ? -10.241 2.141 4.615 1.00 83.50 426 GLU A CA 1
ATOM 3435 C C . GLU A 1 426 ? -10.890 0.804 5.023 1.00 83.50 426 GLU A C 1
ATOM 3437 O O . GLU A 1 426 ? -11.589 0.734 6.032 1.00 83.50 426 GLU A O 1
ATOM 3442 N N . ASP A 1 427 ? -10.652 -0.254 4.246 1.00 82.06 427 ASP A N 1
ATOM 3443 C CA . ASP A 1 427 ? -11.186 -1.606 4.406 1.00 82.06 427 ASP A CA 1
ATOM 3444 C C . ASP A 1 427 ? -10.321 -2.531 5.285 1.00 82.06 427 ASP A C 1
ATOM 3446 O O . ASP A 1 427 ? -10.771 -3.620 5.653 1.00 82.06 427 ASP A O 1
ATOM 3450 N N . VAL A 1 428 ? -9.112 -2.103 5.676 1.00 81.50 428 VAL A N 1
ATOM 3451 C CA . VAL A 1 428 ? -8.197 -2.880 6.529 1.00 81.50 428 VAL A CA 1
ATOM 3452 C C . VAL A 1 428 ? -8.015 -2.197 7.883 1.00 81.50 428 VAL A C 1
ATOM 3454 O O . VAL A 1 428 ? -7.234 -1.257 8.031 1.00 81.50 428 VAL A O 1
ATOM 3457 N N . ILE A 1 429 ? -8.716 -2.714 8.894 1.00 80.25 429 ILE A N 1
ATOM 3458 C CA . ILE A 1 429 ? -8.624 -2.228 10.275 1.00 80.25 429 ILE A CA 1
ATOM 3459 C C . ILE A 1 429 ? -7.414 -2.873 10.973 1.00 80.25 429 ILE A C 1
ATOM 3461 O O . ILE A 1 429 ? -7.334 -4.097 11.092 1.00 80.25 429 ILE A O 1
ATOM 3465 N N . VAL A 1 430 ? -6.483 -2.045 11.454 1.00 83.00 430 VAL A N 1
ATOM 3466 C CA . VAL A 1 430 ? -5.235 -2.443 12.142 1.00 83.00 430 VAL A CA 1
ATOM 3467 C C . VAL A 1 430 ? -5.231 -2.123 13.645 1.00 83.00 430 VAL A C 1
ATOM 3469 O O . VAL A 1 430 ? -4.276 -2.454 14.352 1.00 83.00 430 VAL A O 1
ATOM 3472 N N . ALA A 1 431 ? -6.308 -1.524 14.158 1.00 73.06 431 ALA A N 1
ATOM 3473 C CA . ALA A 1 431 ? -6.602 -1.450 15.588 1.00 73.06 431 ALA A CA 1
ATOM 3474 C C . ALA A 1 431 ? -7.563 -2.587 16.006 1.00 73.06 431 ALA A C 1
ATOM 3476 O O . ALA A 1 431 ? -8.485 -2.916 15.258 1.00 73.06 431 ALA A O 1
ATOM 3477 N N . PRO A 1 432 ? -7.401 -3.207 17.192 1.00 66.06 432 PRO A N 1
ATOM 3478 C CA . PRO A 1 432 ? -8.422 -4.112 17.715 1.00 66.06 432 PRO A CA 1
ATOM 3479 C C . PRO A 1 432 ? -9.734 -3.336 17.934 1.00 66.06 432 PRO A C 1
ATOM 3481 O O . PRO A 1 432 ? -9.676 -2.196 18.403 1.00 66.06 432 PRO A O 1
ATOM 3484 N N . PRO A 1 433 ? -10.908 -3.919 17.624 1.00 58.47 433 PRO A N 1
ATOM 3485 C CA . PRO A 1 433 ? -12.178 -3.221 17.785 1.00 58.47 433 PRO A CA 1
ATOM 3486 C C . PRO A 1 433 ? -12.374 -2.803 19.250 1.00 58.47 433 PRO A C 1
ATOM 3488 O O . PRO A 1 433 ? -12.009 -3.573 20.149 1.00 58.47 433 PRO A O 1
ATOM 3491 N N . PRO A 1 434 ? -12.948 -1.613 19.515 1.00 60.22 434 PRO A N 1
ATOM 3492 C CA . PRO A 1 434 ? -13.202 -1.165 20.876 1.00 60.22 434 PRO A CA 1
ATOM 3493 C C . PRO A 1 434 ? -14.057 -2.201 21.606 1.00 60.22 434 PRO A C 1
ATOM 3495 O O . PRO A 1 434 ? -15.034 -2.716 21.056 1.00 60.22 434 PRO A O 1
ATOM 3498 N N . ILE A 1 435 ? -13.671 -2.521 22.844 1.00 58.72 435 ILE A N 1
ATOM 3499 C CA . ILE A 1 435 ? -14.417 -3.465 23.681 1.00 58.72 435 ILE A CA 1
ATOM 3500 C C . ILE A 1 435 ? -15.846 -2.915 23.803 1.00 58.72 435 ILE A C 1
ATOM 3502 O O . ILE A 1 435 ? -15.999 -1.775 24.252 1.00 58.72 435 ILE A O 1
ATOM 3506 N N . PRO A 1 436 ? -16.886 -3.666 23.390 1.00 58.78 436 PRO A N 1
ATOM 3507 C CA . PRO A 1 436 ? -18.250 -3.165 23.450 1.00 58.78 436 PRO A CA 1
ATOM 3508 C C . PRO A 1 436 ? -18.596 -2.811 24.902 1.00 58.78 436 PRO A C 1
ATOM 3510 O O . PRO A 1 436 ? -18.180 -3.536 25.815 1.00 58.78 436 PRO A O 1
ATOM 3513 N N . PRO A 1 437 ? -19.331 -1.708 25.138 1.00 67.06 437 PRO A N 1
ATOM 3514 C CA . PRO A 1 437 ? -19.659 -1.281 26.489 1.00 67.06 437 PRO A CA 1
ATOM 3515 C C . PRO A 1 437 ? -20.362 -2.424 27.239 1.00 67.06 437 PRO A C 1
ATOM 3517 O O . PRO A 1 437 ? -21.207 -3.108 26.651 1.00 67.06 437 PRO A O 1
ATOM 3520 N N . PRO A 1 438 ? -20.021 -2.669 28.517 1.00 72.56 438 PRO A N 1
ATOM 3521 C CA . PRO A 1 438 ? -20.638 -3.743 29.281 1.00 72.56 438 PRO A CA 1
ATOM 3522 C C . PRO A 1 438 ? -22.157 -3.540 29.325 1.00 72.56 438 PRO A C 1
ATOM 3524 O O . PRO A 1 438 ? -22.626 -2.438 29.615 1.00 72.56 438 PRO A O 1
ATOM 3527 N N . ARG A 1 439 ? -22.919 -4.608 29.033 1.00 76.56 439 ARG A N 1
ATOM 3528 C CA . ARG A 1 439 ? -24.392 -4.578 29.020 1.00 76.56 439 ARG A CA 1
ATOM 3529 C C . ARG A 1 439 ? -24.910 -3.940 30.323 1.00 76.56 439 ARG A C 1
ATOM 3531 O O . ARG A 1 439 ? -24.468 -4.375 31.391 1.00 76.56 439 ARG A O 1
ATOM 3538 N N . PRO A 1 440 ? -25.853 -2.978 30.266 1.00 81.81 440 PRO A N 1
ATOM 3539 C CA . PRO A 1 440 ? -26.415 -2.350 31.458 1.00 81.81 440 PRO A CA 1
ATOM 3540 C C . PRO A 1 440 ? -26.956 -3.363 32.475 1.00 81.81 440 PRO A C 1
ATOM 3542 O O . PRO A 1 440 ? -27.481 -4.423 32.113 1.00 81.81 440 PRO A O 1
ATOM 3545 N N . LEU A 1 441 ? -26.832 -3.026 33.760 1.00 82.00 441 LEU A N 1
ATOM 3546 C CA . LEU A 1 441 ? -27.348 -3.857 34.846 1.00 82.00 441 LEU A CA 1
ATOM 3547 C C . LEU A 1 441 ? -28.889 -3.905 34.813 1.00 82.00 441 LEU A C 1
ATOM 3549 O O . LEU A 1 441 ? -29.514 -2.883 34.523 1.00 82.00 441 LEU A O 1
ATOM 3553 N N . PRO A 1 442 ? -29.516 -5.054 35.130 1.00 84.38 442 PRO A N 1
ATOM 3554 C CA . PRO A 1 442 ? -30.959 -5.135 35.335 1.00 84.38 442 PRO A CA 1
ATOM 3555 C C . PRO A 1 442 ? -31.405 -4.223 36.479 1.00 84.38 442 PRO A C 1
ATOM 3557 O O . PRO A 1 442 ? -30.885 -4.335 37.588 1.00 84.38 442 PRO A O 1
ATOM 3560 N N . LEU A 1 443 ? -32.393 -3.372 36.216 1.00 83.88 443 LEU A N 1
ATOM 3561 C CA . LEU A 1 443 ? -33.080 -2.553 37.211 1.00 83.88 443 LEU A CA 1
ATOM 3562 C C . LEU A 1 443 ? -34.561 -2.941 37.223 1.00 83.88 443 LEU A C 1
ATOM 3564 O O . LEU A 1 443 ? -35.111 -3.295 36.180 1.00 83.88 443 LEU A O 1
ATOM 3568 N N . GLU A 1 444 ? -35.197 -2.893 38.390 1.00 87.50 444 GLU A N 1
ATOM 3569 C CA . GLU A 1 444 ? -36.640 -3.092 38.496 1.00 87.50 444 GLU A CA 1
ATOM 3570 C C . GLU A 1 444 ? -37.388 -1.835 38.036 1.00 87.50 444 GLU A C 1
ATOM 3572 O O . GLU A 1 444 ? -37.122 -0.733 38.518 1.00 87.50 444 GLU A O 1
ATOM 3577 N N . GLU A 1 445 ? -38.324 -1.991 37.100 1.00 79.88 445 GLU A N 1
ATOM 3578 C CA . GLU A 1 445 ? -39.204 -0.898 36.688 1.00 79.88 445 GLU A CA 1
ATOM 3579 C C . GLU A 1 445 ? -40.262 -0.652 37.772 1.00 79.88 445 GLU A C 1
ATOM 3581 O O . GLU A 1 445 ? -40.934 -1.579 38.225 1.00 79.88 445 GLU A O 1
ATOM 3586 N N . ALA A 1 446 ? -40.411 0.604 38.200 1.00 79.25 446 ALA A N 1
ATOM 3587 C CA . ALA A 1 446 ? -41.410 0.983 39.193 1.00 79.25 446 ALA A CA 1
ATOM 3588 C C . ALA A 1 446 ? -42.815 0.964 38.566 1.00 79.25 446 ALA A C 1
ATOM 3590 O O . ALA A 1 446 ? -43.159 1.826 37.755 1.00 79.25 446 ALA A O 1
ATOM 3591 N N . ILE A 1 447 ? -43.619 -0.024 38.954 1.00 73.19 447 ILE A N 1
ATOM 3592 C CA . ILE A 1 447 ? -45.022 -0.162 38.555 1.00 73.19 447 ILE A CA 1
ATOM 3593 C C . ILE A 1 447 ? -45.884 0.625 39.563 1.00 73.19 447 ILE A C 1
ATOM 3595 O O . ILE A 1 447 ? -45.599 0.560 40.758 1.00 73.19 447 ILE A O 1
ATOM 3599 N N . PRO A 1 448 ? -46.914 1.382 39.131 1.00 68.12 448 PRO A N 1
ATOM 3600 C CA . PRO A 1 448 ? -47.839 2.045 40.049 1.00 68.12 448 PRO A CA 1
ATOM 3601 C C . PRO A 1 448 ? -48.428 1.076 41.078 1.00 68.12 448 PRO A C 1
ATOM 3603 O O . PRO A 1 448 ? -48.678 -0.085 40.767 1.00 68.12 448 PRO A O 1
ATOM 3606 N N . ASP A 1 449 ? -48.628 1.573 42.296 1.00 66.31 449 ASP A N 1
ATOM 3607 C CA . ASP A 1 449 ? -49.141 0.854 43.469 1.00 66.31 449 ASP A CA 1
ATOM 3608 C C . ASP A 1 449 ? -48.232 -0.282 44.011 1.00 66.31 449 ASP A C 1
ATOM 3610 O O . ASP A 1 449 ? -48.304 -0.594 45.197 1.00 66.31 449 ASP A O 1
ATOM 3614 N N . LEU A 1 450 ? -47.287 -0.807 43.219 1.00 74.31 450 LEU A N 1
ATOM 3615 C CA . LEU A 1 450 ? -46.352 -1.871 43.601 1.00 74.31 450 LEU A CA 1
ATOM 3616 C C . LEU A 1 450 ? -45.013 -1.347 44.156 1.00 74.31 450 LEU A C 1
ATOM 3618 O O . LEU A 1 450 ? -44.286 -0.617 43.480 1.00 74.31 450 LEU A O 1
ATOM 3622 N N . PHE A 1 451 ? -44.597 -1.828 45.332 1.00 81.44 451 PHE A N 1
ATOM 3623 C CA . PHE A 1 451 ? -43.246 -1.569 45.840 1.00 81.44 451 PHE A CA 1
ATOM 3624 C C . PHE A 1 451 ? -42.163 -2.372 45.095 1.00 81.44 451 PHE A C 1
ATOM 3626 O O . PHE A 1 451 ? -42.254 -3.599 44.919 1.00 81.44 451 PHE A O 1
ATOM 3633 N N . THR A 1 452 ? -41.072 -1.694 44.730 1.00 86.88 452 THR A N 1
ATOM 3634 C CA . THR A 1 452 ? -39.839 -2.355 44.278 1.00 86.88 452 THR A CA 1
ATOM 3635 C C . THR A 1 452 ? -39.152 -3.069 45.444 1.00 86.88 452 THR A C 1
ATOM 3637 O O . THR A 1 452 ? -39.320 -2.700 46.610 1.00 86.88 452 THR A O 1
ATOM 3640 N N . ILE A 1 453 ? -38.341 -4.090 45.160 1.00 89.88 453 ILE A N 1
ATOM 3641 C CA . ILE A 1 453 ? -37.611 -4.818 46.206 1.00 89.88 453 ILE A CA 1
ATOM 3642 C C . ILE A 1 453 ? -36.652 -3.885 46.965 1.00 89.88 453 ILE A C 1
ATOM 3644 O O . ILE A 1 453 ? -36.473 -4.041 48.171 1.00 89.88 453 ILE A O 1
ATOM 3648 N N . ASP A 1 454 ? -36.083 -2.875 46.303 1.00 87.38 454 ASP A N 1
ATOM 3649 C CA . ASP A 1 454 ? -35.225 -1.880 46.957 1.00 87.38 454 ASP A CA 1
ATOM 3650 C C . ASP A 1 454 ? -36.013 -0.949 47.898 1.00 87.38 454 ASP A C 1
ATOM 3652 O O . ASP A 1 454 ? -35.524 -0.624 48.980 1.00 87.38 454 ASP A O 1
ATOM 3656 N N . GLN A 1 455 ? -37.257 -0.586 47.554 1.00 86.69 455 GLN A N 1
ATOM 3657 C CA . GLN A 1 455 ? -38.153 0.151 48.457 1.00 86.69 455 GLN A CA 1
ATOM 3658 C C . GLN A 1 455 ? -38.541 -0.696 49.678 1.00 86.69 455 GLN A C 1
ATOM 3660 O O . GLN A 1 455 ? -38.459 -0.214 50.807 1.00 86.69 455 GLN A O 1
ATOM 3665 N N . LEU A 1 456 ? -38.887 -1.974 49.480 1.00 87.81 456 LEU A N 1
ATOM 3666 C CA . LEU A 1 456 ? -39.186 -2.911 50.574 1.00 87.81 456 LEU A CA 1
ATOM 3667 C C . LEU A 1 456 ? -37.983 -3.119 51.504 1.00 87.81 456 LEU A C 1
ATOM 3669 O O . LEU A 1 456 ? -38.141 -3.162 52.723 1.00 87.81 456 LEU A O 1
ATOM 3673 N N . ARG A 1 457 ? -36.769 -3.191 50.945 1.00 89.75 457 ARG A N 1
ATOM 3674 C CA . ARG A 1 457 ? -35.513 -3.263 51.709 1.00 89.75 457 ARG A CA 1
ATOM 3675 C C . ARG A 1 457 ? -35.251 -2.009 52.533 1.00 89.75 457 ARG A C 1
ATOM 3677 O O . ARG A 1 457 ? -34.684 -2.120 53.616 1.00 89.75 457 ARG A O 1
ATOM 3684 N N . GLU A 1 458 ? -35.633 -0.831 52.049 1.00 86.38 458 GLU A N 1
ATOM 3685 C CA . GLU A 1 458 ? -35.482 0.411 52.808 1.00 86.38 458 GLU A CA 1
ATOM 3686 C C . GLU A 1 458 ? -36.520 0.518 53.934 1.00 86.38 458 GLU A C 1
ATOM 3688 O O . GLU A 1 458 ? -36.153 0.807 55.073 1.00 86.38 458 GLU A O 1
ATOM 3693 N N . LEU A 1 459 ? -37.782 0.166 53.659 1.00 85.19 459 LEU A N 1
ATOM 3694 C CA . LEU A 1 459 ? -38.835 0.051 54.675 1.00 85.19 459 LEU A CA 1
ATOM 3695 C C . LEU A 1 459 ? -38.457 -0.951 55.779 1.00 85.19 459 LEU A C 1
ATOM 3697 O O . LEU A 1 459 ? -38.585 -0.638 56.962 1.00 85.19 459 LEU A O 1
ATOM 3701 N N . TYR A 1 460 ? -37.916 -2.118 55.405 1.00 87.56 460 TYR A N 1
ATOM 3702 C CA . TYR A 1 460 ? -37.405 -3.117 56.348 1.00 87.56 460 TYR A CA 1
ATOM 3703 C C . TYR A 1 460 ? -36.377 -2.528 57.319 1.00 87.56 460 TYR A C 1
ATOM 3705 O O . TYR A 1 460 ? -36.551 -2.674 58.525 1.00 87.56 460 TYR A O 1
ATOM 3713 N N . LYS A 1 461 ? -35.352 -1.815 56.826 1.00 87.06 461 LYS A N 1
ATOM 3714 C CA . LYS A 1 461 ? -34.327 -1.199 57.693 1.00 87.06 461 LYS A CA 1
ATOM 3715 C C . LYS A 1 461 ? -34.940 -0.208 58.679 1.00 87.06 461 LYS A C 1
ATOM 3717 O O . LYS A 1 461 ? -34.525 -0.145 59.831 1.00 87.06 461 LYS A O 1
ATOM 3722 N N . GLN A 1 462 ? -35.904 0.597 58.235 1.00 83.50 462 GLN A N 1
ATOM 3723 C CA . GLN A 1 462 ? -36.524 1.600 59.100 1.00 83.50 462 GLN A CA 1
ATOM 3724 C C . GLN A 1 462 ? -37.402 0.953 60.177 1.00 83.50 462 GLN A C 1
ATOM 3726 O O . GLN A 1 462 ? -37.364 1.374 61.335 1.00 83.50 462 GLN A O 1
ATOM 3731 N N . PHE A 1 463 ? -38.143 -0.103 59.840 1.00 84.62 463 PHE A N 1
ATOM 3732 C CA . PHE A 1 463 ? -38.966 -0.832 60.805 1.00 84.62 463 PHE A CA 1
ATOM 3733 C C . PHE A 1 463 ? -38.140 -1.721 61.747 1.00 84.62 463 PHE A C 1
ATOM 3735 O O . PHE A 1 463 ? -38.429 -1.753 62.944 1.00 84.62 463 PHE A O 1
ATOM 3742 N N . SER A 1 464 ? -37.060 -2.357 61.276 1.00 84.62 464 SER A N 1
ATOM 3743 C CA . SER A 1 464 ? -36.155 -3.135 62.134 1.00 84.62 464 SER A CA 1
ATOM 3744 C C . SER A 1 464 ? -35.424 -2.249 63.151 1.00 84.62 464 SER A C 1
ATOM 3746 O O . SER A 1 464 ? -35.318 -2.622 64.320 1.00 84.62 464 SER A O 1
ATOM 3748 N N . LEU A 1 465 ? -35.013 -1.036 62.753 1.00 83.50 465 LEU A N 1
ATOM 3749 C CA . LEU A 1 465 ? -34.400 -0.041 63.644 1.00 83.50 465 LEU A CA 1
ATOM 3750 C C . LEU A 1 465 ? -35.371 0.558 64.674 1.00 83.50 465 LEU A C 1
ATOM 3752 O O . LEU A 1 465 ? -34.931 0.987 65.742 1.00 83.50 465 LEU A O 1
ATOM 3756 N N . THR A 1 466 ? -36.669 0.638 64.365 1.00 81.19 466 THR A N 1
ATOM 3757 C CA . THR A 1 466 ? -37.668 1.298 65.231 1.00 81.19 466 THR A CA 1
ATOM 3758 C C . THR A 1 466 ? -38.453 0.332 66.116 1.00 81.19 466 THR A C 1
ATOM 3760 O O . THR A 1 466 ? -38.828 0.713 67.226 1.00 81.19 466 THR A O 1
ATOM 3763 N N . ALA A 1 467 ? -38.673 -0.908 65.670 1.00 80.12 467 ALA A N 1
ATOM 3764 C CA . ALA A 1 467 ? -39.412 -1.941 66.396 1.00 80.12 467 ALA A CA 1
ATOM 3765 C C . ALA A 1 467 ? -38.891 -3.361 66.070 1.00 80.12 467 ALA A C 1
ATOM 3767 O O . ALA A 1 467 ? -39.577 -4.130 65.388 1.00 80.12 467 ALA A O 1
ATOM 3768 N N . PRO A 1 468 ? -37.705 -3.762 66.570 1.00 76.88 468 PRO A N 1
ATOM 3769 C CA . PRO A 1 468 ? -37.086 -5.054 66.241 1.00 76.88 468 PRO A CA 1
ATOM 3770 C C . PRO A 1 468 ? -37.960 -6.275 66.595 1.00 76.88 468 PRO A C 1
ATOM 3772 O O . PRO A 1 468 ? -37.893 -7.310 65.923 1.00 76.88 468 PRO A O 1
ATOM 3775 N N . SER A 1 469 ? -38.842 -6.147 67.593 1.00 72.31 469 SER A N 1
ATOM 3776 C CA . SER A 1 469 ? -39.809 -7.173 68.002 1.00 72.31 469 SER A CA 1
ATOM 3777 C C . SER A 1 469 ? -40.927 -7.451 66.985 1.00 72.31 469 SER A C 1
ATOM 3779 O O . SER A 1 469 ? -41.622 -8.448 67.132 1.00 72.31 469 SER A O 1
ATOM 3781 N N . GLY A 1 470 ? -41.067 -6.664 65.910 1.00 76.56 470 GLY A N 1
ATOM 3782 C CA . GLY A 1 470 ? -42.027 -6.924 64.820 1.00 76.56 470 GLY A CA 1
ATOM 3783 C C . GLY A 1 470 ? -43.359 -6.177 64.925 1.00 76.56 470 GLY A C 1
ATOM 3784 O O . GLY A 1 470 ? -44.157 -6.229 63.992 1.00 76.56 470 GLY A O 1
ATOM 3785 N N . LEU A 1 471 ? -43.590 -5.460 66.029 1.00 81.56 471 LEU A N 1
ATOM 3786 C CA . LEU A 1 471 ? -44.847 -4.772 66.332 1.00 81.56 471 LEU A CA 1
ATOM 3787 C C . LEU A 1 471 ? -44.624 -3.261 66.464 1.00 81.56 471 LEU A C 1
ATOM 3789 O O . LEU A 1 471 ? -43.932 -2.808 67.374 1.00 81.56 471 LEU A O 1
ATOM 3793 N N . LEU A 1 472 ? -45.246 -2.474 65.584 1.00 80.19 472 LEU A N 1
ATOM 3794 C CA . LEU A 1 472 ? -45.281 -1.008 65.664 1.00 80.19 472 LEU A CA 1
ATOM 3795 C C . LEU A 1 472 ? -46.622 -0.549 66.235 1.00 80.19 472 LEU A C 1
ATOM 3797 O O . LEU A 1 472 ? -47.649 -1.152 65.943 1.00 80.19 472 LEU A O 1
ATOM 3801 N N . SER A 1 473 ? -46.652 0.540 67.012 1.00 80.62 473 SER A N 1
ATOM 3802 C CA . SER A 1 473 ? -47.944 1.172 67.324 1.00 80.62 473 SER A CA 1
ATOM 3803 C C . SER A 1 473 ? -48.540 1.760 66.045 1.00 80.62 473 SER A C 1
ATOM 3805 O O . SER A 1 473 ? -47.799 2.296 65.217 1.00 80.62 473 SER A O 1
ATOM 3807 N N . THR A 1 474 ? -49.864 1.712 65.896 1.00 73.38 474 THR A N 1
ATOM 3808 C CA . THR A 1 474 ? -50.574 2.244 64.717 1.00 73.38 474 THR A CA 1
ATOM 3809 C C . THR A 1 474 ? -50.170 3.693 64.425 1.00 73.38 474 THR A C 1
ATOM 3811 O O . THR A 1 474 ? -49.944 4.063 63.277 1.00 73.38 474 THR A O 1
ATOM 3814 N N . LYS A 1 475 ? -49.962 4.500 65.474 1.00 76.69 475 LYS A N 1
ATOM 3815 C CA . LYS A 1 475 ? -49.459 5.872 65.348 1.00 76.69 475 LYS A CA 1
ATOM 3816 C C . LYS A 1 475 ? -48.027 5.938 64.804 1.00 76.69 475 LYS A C 1
ATOM 3818 O O . LYS A 1 475 ? -47.780 6.677 63.862 1.00 76.69 475 LYS A O 1
ATOM 3823 N N . THR A 1 476 ? -47.098 5.166 65.371 1.00 78.75 476 THR A N 1
ATOM 3824 C CA . THR A 1 476 ? -45.694 5.141 64.915 1.00 78.75 476 THR A CA 1
ATOM 3825 C C . THR A 1 476 ? -45.583 4.644 63.475 1.00 78.75 476 THR A C 1
ATOM 3827 O O . THR A 1 476 ? -44.769 5.156 62.718 1.00 78.75 476 THR A O 1
ATOM 3830 N N . PHE A 1 477 ? -46.415 3.675 63.085 1.00 78.19 477 PHE A N 1
ATOM 3831 C CA . PHE A 1 477 ? -46.495 3.192 61.710 1.00 78.19 477 PHE A CA 1
ATOM 3832 C C . PHE A 1 477 ? -46.949 4.297 60.744 1.00 78.19 477 PHE A C 1
ATOM 3834 O O . PHE A 1 477 ? -46.299 4.502 59.723 1.00 78.19 477 PHE A O 1
ATOM 3841 N N . ILE A 1 478 ? -48.005 5.051 61.090 1.00 75.31 478 ILE A N 1
ATOM 3842 C CA . ILE A 1 478 ? -48.453 6.210 60.299 1.00 75.31 478 ILE A CA 1
ATOM 3843 C C . ILE A 1 478 ? -47.329 7.248 60.188 1.00 75.31 478 ILE A C 1
ATOM 3845 O O . ILE A 1 478 ? -46.993 7.623 59.070 1.00 75.31 478 ILE A O 1
ATOM 3849 N N . ASP A 1 479 ? -46.726 7.656 61.313 1.00 76.44 479 ASP A N 1
ATOM 3850 C CA . ASP A 1 479 ? -45.669 8.678 61.354 1.00 76.44 479 ASP A CA 1
ATOM 3851 C C . ASP A 1 479 ? -44.475 8.289 60.442 1.00 76.44 479 ASP A C 1
ATOM 3853 O O . ASP A 1 479 ? -44.036 9.085 59.610 1.00 76.44 479 ASP A O 1
ATOM 3857 N N . LEU A 1 480 ? -43.995 7.039 60.525 1.00 75.12 480 LEU A N 1
ATOM 3858 C CA . LEU A 1 480 ? -42.896 6.531 59.686 1.00 75.12 480 LEU A CA 1
ATOM 3859 C C . LEU A 1 480 ? -43.274 6.431 58.200 1.00 75.12 480 LEU A C 1
ATOM 3861 O O . LEU A 1 480 ? -42.449 6.697 57.330 1.00 75.12 480 LEU A O 1
ATOM 3865 N N . TYR A 1 481 ? -44.516 6.060 57.887 1.00 68.38 481 TYR A N 1
ATOM 3866 C CA . TYR A 1 481 ? -44.972 5.907 56.504 1.00 68.38 481 TYR A CA 1
ATOM 3867 C C . TYR A 1 481 ? -45.283 7.264 55.836 1.00 68.38 481 TYR A C 1
ATOM 3869 O O . TYR A 1 481 ? -45.076 7.413 54.627 1.00 68.38 481 TYR A O 1
ATOM 3877 N N . THR A 1 482 ? -45.713 8.280 56.601 1.00 66.50 482 THR A N 1
ATOM 3878 C CA . THR A 1 482 ? -45.900 9.658 56.099 1.00 66.50 482 THR A CA 1
ATOM 3879 C C . THR A 1 482 ? -44.599 10.326 55.658 1.00 66.50 482 THR A C 1
ATOM 3881 O O . THR A 1 482 ? -44.628 11.143 54.741 1.00 66.50 482 THR A O 1
ATOM 3884 N N . ASP A 1 483 ? -43.460 9.962 56.253 1.00 60.59 483 ASP A N 1
ATOM 3885 C CA . ASP A 1 483 ? -42.144 10.474 55.841 1.00 60.59 483 ASP A CA 1
ATOM 3886 C C . ASP A 1 483 ? -41.639 9.831 54.526 1.00 60.59 483 ASP A C 1
ATOM 3888 O O . ASP A 1 483 ? -40.708 10.340 53.898 1.00 60.59 483 ASP A O 1
ATOM 3892 N N . LEU A 1 484 ? -42.265 8.732 54.082 1.00 60.12 484 LEU A N 1
ATOM 3893 C CA . LEU A 1 484 ? -41.867 7.931 52.916 1.00 60.12 484 LEU A CA 1
ATOM 3894 C C . LEU A 1 484 ? -42.758 8.118 51.679 1.00 60.12 484 LEU A C 1
ATOM 3896 O O . LEU A 1 484 ? -42.273 7.953 50.558 1.00 60.12 484 LEU A O 1
ATOM 3900 N N . THR A 1 485 ? -44.048 8.436 51.841 1.00 57.03 485 THR A N 1
ATOM 3901 C CA . THR A 1 485 ? -45.000 8.545 50.716 1.00 57.03 485 THR A CA 1
ATOM 3902 C C . THR A 1 485 ? -46.018 9.676 50.901 1.00 57.03 485 THR A C 1
ATOM 3904 O O . THR A 1 485 ? -46.312 10.100 52.013 1.00 57.03 485 THR A O 1
ATOM 3907 N N . THR A 1 486 ? -46.599 10.161 49.799 1.00 50.09 486 THR A N 1
ATOM 3908 C CA . THR A 1 486 ? -47.584 11.263 49.789 1.00 50.09 486 THR A CA 1
ATOM 3909 C C . THR A 1 486 ? -49.052 10.806 49.803 1.00 50.09 486 THR A C 1
ATOM 3911 O O . THR A 1 486 ? -49.950 11.616 49.564 1.00 50.09 486 THR A O 1
ATOM 3914 N N . VAL A 1 487 ? -49.316 9.519 50.045 1.00 52.97 487 VAL A N 1
ATOM 3915 C CA . VAL A 1 487 ? -50.661 8.915 49.994 1.00 52.97 487 VAL A CA 1
ATOM 3916 C C . VAL A 1 487 ? -51.392 9.100 51.335 1.00 52.97 487 VAL A C 1
ATOM 3918 O O . VAL A 1 487 ? -50.771 9.273 52.378 1.00 52.97 487 VAL A O 1
ATOM 3921 N N . THR A 1 488 ? -52.728 9.096 51.339 1.00 49.72 488 THR A N 1
ATOM 3922 C CA . THR A 1 488 ? -53.547 9.245 52.558 1.00 49.72 488 THR A CA 1
ATOM 3923 C C . THR A 1 488 ? -53.634 7.936 53.353 1.00 49.72 488 THR A C 1
ATOM 3925 O O . THR A 1 488 ? -54.321 7.005 52.938 1.00 49.72 488 THR A O 1
ATOM 3928 N N . ILE A 1 489 ? -52.963 7.881 54.507 1.00 54.62 489 ILE A N 1
ATOM 3929 C CA . ILE A 1 489 ? -52.623 6.631 55.223 1.00 54.62 489 ILE A CA 1
ATOM 3930 C C . ILE A 1 489 ? -53.639 6.219 56.306 1.00 54.62 489 ILE A C 1
ATOM 3932 O O . ILE A 1 489 ? -53.645 5.072 56.746 1.00 54.62 489 ILE A O 1
ATOM 3936 N N . GLU A 1 490 ? -54.533 7.117 56.723 1.00 54.97 490 GLU A N 1
ATOM 3937 C CA . GLU A 1 490 ? -55.434 6.895 57.870 1.00 54.97 490 GLU A CA 1
ATOM 3938 C C . GLU A 1 490 ? -56.412 5.721 57.670 1.00 54.97 490 GLU A C 1
ATOM 3940 O O . GLU A 1 490 ? -56.649 4.953 58.600 1.00 54.97 490 GLU A O 1
ATOM 3945 N N . SER A 1 491 ? -56.939 5.538 56.454 1.00 54.81 491 SER A N 1
ATOM 3946 C CA . SER A 1 491 ? -57.801 4.391 56.114 1.00 54.81 491 SER A CA 1
ATOM 3947 C C . SER A 1 491 ? -57.021 3.074 56.061 1.00 54.81 491 SER A C 1
ATOM 3949 O O . SER A 1 491 ? -57.510 2.043 56.516 1.00 54.81 491 SER A O 1
ATOM 3951 N N . LEU A 1 492 ? -55.784 3.123 55.565 1.00 57.28 492 LEU A N 1
ATOM 3952 C CA . LEU A 1 492 ? -54.887 1.978 55.459 1.00 57.28 492 LEU A CA 1
ATOM 3953 C C . LEU A 1 492 ? -54.483 1.443 56.830 1.00 57.28 492 LEU A C 1
ATOM 3955 O O . LEU A 1 492 ? -54.644 0.258 57.098 1.00 57.28 492 LEU A O 1
ATOM 3959 N N . ALA A 1 493 ? -54.007 2.317 57.716 1.00 56.81 493 ALA A N 1
ATOM 3960 C CA . ALA A 1 493 ? -53.606 1.930 59.064 1.00 56.81 493 ALA A CA 1
ATOM 3961 C C . ALA A 1 493 ? -54.782 1.342 59.872 1.00 56.81 493 ALA A C 1
ATOM 3963 O O . ALA A 1 493 ? -54.582 0.396 60.628 1.00 56.81 493 ALA A O 1
ATOM 3964 N N . ALA A 1 494 ? -56.005 1.846 59.660 1.00 57.59 494 ALA A N 1
ATOM 3965 C CA . ALA A 1 494 ? -57.217 1.323 60.291 1.00 57.59 494 ALA A CA 1
ATOM 3966 C C . ALA A 1 494 ? -57.636 -0.067 59.770 1.00 57.59 494 ALA A C 1
ATOM 3968 O O . ALA A 1 494 ? -58.105 -0.883 60.559 1.00 57.59 494 ALA A O 1
ATOM 3969 N N . MET A 1 495 ? -57.445 -0.365 58.477 1.00 56.88 495 MET A N 1
ATOM 3970 C CA . MET A 1 495 ? -57.630 -1.729 57.951 1.00 56.88 495 MET A CA 1
ATOM 3971 C C . MET A 1 495 ? -56.546 -2.682 58.473 1.00 56.88 495 MET A C 1
ATOM 3973 O O . MET A 1 495 ? -56.840 -3.800 58.879 1.00 56.88 495 MET A O 1
ATOM 3977 N N . LEU A 1 496 ? -55.290 -2.228 58.490 1.00 58.25 496 LEU A N 1
ATOM 3978 C CA . LEU A 1 496 ? -54.123 -3.048 58.825 1.00 58.25 496 LEU A CA 1
ATOM 3979 C C . LEU A 1 496 ? -53.998 -3.398 60.310 1.00 58.25 496 LEU A C 1
ATOM 3981 O O . LEU A 1 496 ? -53.366 -4.400 60.634 1.00 58.25 496 LEU A O 1
ATOM 3985 N N . SER A 1 497 ? -54.562 -2.589 61.210 1.00 59.41 497 SER A N 1
ATOM 3986 C CA . SER A 1 497 ? -54.574 -2.920 62.638 1.00 59.41 497 SER A CA 1
ATOM 3987 C C . SER A 1 497 ? -55.721 -3.860 63.024 1.00 59.41 497 SER A C 1
ATOM 3989 O O . SER A 1 497 ? -55.660 -4.475 64.084 1.00 59.41 497 SER A O 1
ATOM 3991 N N . ASN A 1 498 ? -56.760 -3.984 62.187 1.00 60.50 498 ASN A N 1
ATOM 3992 C CA . ASN A 1 498 ? -57.955 -4.806 62.422 1.00 60.50 498 ASN A CA 1
ATOM 3993 C C . ASN A 1 498 ? -58.586 -4.617 63.827 1.00 60.50 498 ASN A C 1
ATOM 3995 O O . ASN A 1 498 ? -59.112 -5.553 64.422 1.00 60.50 498 ASN A O 1
ATOM 3999 N N . GLY A 1 499 ? -58.496 -3.401 64.385 1.00 56.69 499 GLY A N 1
ATOM 4000 C CA . GLY A 1 499 ? -58.964 -3.059 65.739 1.00 56.69 499 GLY A CA 1
ATOM 4001 C C . GLY A 1 499 ? -57.896 -3.101 66.845 1.00 56.69 499 GLY A C 1
ATOM 4002 O O . GLY A 1 499 ? -58.144 -2.588 67.934 1.00 56.69 499 GLY A O 1
ATOM 4003 N N . SER A 1 500 ? -56.701 -3.633 66.571 1.00 66.69 500 SER A N 1
ATOM 4004 C CA . SER A 1 500 ? -55.538 -3.600 67.469 1.00 66.69 500 SER A CA 1
ATOM 4005 C C . SER A 1 500 ? -54.916 -2.201 67.569 1.00 66.69 500 SER A C 1
ATOM 4007 O O . SER A 1 500 ? -54.983 -1.397 66.634 1.00 66.69 500 SER A O 1
ATOM 4009 N N . GLU A 1 501 ? -54.229 -1.917 68.681 1.00 69.06 501 GLU A N 1
ATOM 4010 C CA . GLU A 1 501 ? -53.353 -0.743 68.805 1.00 69.06 501 GLU A CA 1
ATOM 4011 C C . GLU A 1 501 ? -52.012 -0.923 68.062 1.00 69.06 501 GLU A C 1
ATOM 4013 O O . GLU A 1 501 ? -51.352 0.071 67.728 1.00 69.06 501 GLU A O 1
ATOM 4018 N N . PHE A 1 502 ? -51.618 -2.169 67.764 1.00 75.25 502 PHE A N 1
ATOM 4019 C CA . PHE A 1 502 ? -50.327 -2.534 67.173 1.00 75.25 502 PHE A CA 1
ATOM 4020 C C . PHE A 1 502 ? -50.473 -3.238 65.817 1.00 75.25 502 PHE A C 1
ATOM 4022 O O . PHE A 1 502 ? -51.343 -4.084 65.632 1.00 75.25 502 PHE A O 1
ATOM 4029 N N . ILE A 1 503 ? -49.564 -2.923 64.893 1.00 77.12 503 ILE A N 1
ATOM 4030 C CA . ILE A 1 503 ? -49.460 -3.503 63.550 1.00 77.12 503 ILE A CA 1
ATOM 4031 C C . ILE A 1 503 ? -48.231 -4.417 63.504 1.00 77.12 503 ILE A C 1
ATOM 4033 O O . ILE A 1 503 ? -47.123 -3.990 63.848 1.00 77.12 503 ILE A O 1
ATOM 4037 N N . ASN A 1 504 ? -48.408 -5.660 63.042 1.00 80.56 504 ASN A N 1
ATOM 4038 C CA . ASN A 1 504 ? -47.294 -6.559 62.741 1.00 80.56 504 ASN A CA 1
ATOM 4039 C C . ASN A 1 504 ? -46.650 -6.143 61.409 1.00 80.56 504 ASN A C 1
ATOM 4041 O O . ASN A 1 504 ? -47.169 -6.421 60.326 1.00 80.56 504 ASN A O 1
ATOM 4045 N N . TRP A 1 505 ? -45.515 -5.448 61.485 1.00 84.25 505 TRP A N 1
ATOM 4046 C CA . TRP A 1 505 ? -44.879 -4.873 60.300 1.00 84.25 505 TRP A CA 1
ATOM 4047 C C . TRP A 1 505 ? -44.157 -5.915 59.439 1.00 84.25 505 TRP A C 1
ATOM 4049 O O . TRP A 1 505 ? -43.981 -5.682 58.243 1.00 84.25 505 TRP A O 1
ATOM 4059 N N . ARG A 1 506 ? -43.780 -7.075 60.004 1.00 86.62 506 ARG A N 1
ATOM 4060 C CA . ARG A 1 506 ? -43.215 -8.192 59.226 1.00 86.62 506 ARG A CA 1
ATOM 4061 C C . ARG A 1 506 ? -44.275 -8.809 58.322 1.00 86.62 506 ARG A C 1
ATOM 4063 O O . ARG A 1 506 ? -44.040 -8.971 57.128 1.00 86.62 506 ARG A O 1
ATOM 4070 N N . LEU A 1 507 ? -45.460 -9.066 58.878 1.00 83.62 507 LEU A N 1
ATOM 4071 C CA . LEU A 1 507 ? -46.625 -9.511 58.116 1.00 83.62 507 LEU A CA 1
ATOM 4072 C C . LEU A 1 507 ? -47.009 -8.473 57.049 1.00 83.62 507 LEU A C 1
ATOM 4074 O O . LEU A 1 507 ? -47.214 -8.825 55.890 1.00 83.62 507 LEU A O 1
ATOM 4078 N N . TRP A 1 508 ? -47.018 -7.184 57.410 1.00 82.94 508 TRP A N 1
ATOM 4079 C CA . TRP A 1 508 ? -47.294 -6.104 56.463 1.00 82.94 508 TRP A CA 1
ATOM 4080 C C . TRP A 1 508 ? -46.287 -6.050 55.303 1.00 82.94 508 TRP A C 1
ATOM 4082 O O . TRP A 1 508 ? -46.707 -6.012 54.154 1.00 82.94 508 TRP A O 1
ATOM 4092 N N . LEU A 1 509 ? -44.973 -6.108 55.561 1.00 86.00 509 LEU A N 1
ATOM 4093 C CA . LEU A 1 509 ? -43.956 -6.120 54.497 1.00 86.00 509 LEU A CA 1
ATOM 4094 C C . LEU A 1 509 ? -44.056 -7.351 53.589 1.00 86.00 509 LEU A C 1
ATOM 4096 O O . LEU A 1 509 ? -43.799 -7.247 52.389 1.00 86.00 509 LEU A O 1
ATOM 4100 N N . LEU A 1 510 ? -44.439 -8.504 54.144 1.00 86.38 510 LEU A N 1
ATOM 4101 C CA . LEU A 1 510 ? -44.692 -9.712 53.367 1.00 86.38 510 LEU A CA 1
ATOM 4102 C C . LEU A 1 510 ? -45.866 -9.499 52.391 1.00 86.38 510 LEU A C 1
ATOM 4104 O O . LEU A 1 510 ? -45.706 -9.756 51.195 1.00 86.38 510 LEU A O 1
ATOM 4108 N N . PHE A 1 511 ? -46.996 -8.953 52.849 1.00 78.75 511 PHE A N 1
ATOM 4109 C CA . PHE A 1 511 ? -48.124 -8.612 51.970 1.00 78.75 511 PHE A CA 1
ATOM 4110 C C . PHE A 1 511 ? -47.791 -7.487 50.976 1.00 78.75 511 PHE A C 1
ATOM 4112 O O . PHE A 1 511 ? -48.079 -7.629 49.792 1.00 78.75 511 PHE A O 1
ATOM 4119 N N . SER A 1 512 ? -47.078 -6.437 51.392 1.00 79.12 512 SER A N 1
ATOM 4120 C CA . SER A 1 512 ? -46.600 -5.350 50.516 1.00 79.12 512 SER A CA 1
ATOM 4121 C C . SER A 1 512 ? -45.611 -5.807 49.433 1.00 79.12 512 SER A C 1
ATOM 4123 O O . SER A 1 512 ? -45.281 -5.035 48.535 1.00 79.12 512 SER A O 1
ATOM 4125 N N . SER A 1 513 ? -45.127 -7.054 49.502 1.00 85.19 513 SER A N 1
ATOM 4126 C CA . SER A 1 513 ? -44.260 -7.664 48.488 1.00 85.19 513 SER A CA 1
ATOM 4127 C C . SER A 1 513 ? -45.004 -8.418 47.372 1.00 85.19 513 SER A C 1
ATOM 4129 O O . SER A 1 513 ? -44.369 -8.832 46.395 1.00 85.19 513 SER A O 1
ATOM 4131 N N . GLN A 1 514 ? -46.335 -8.559 47.483 1.00 75.81 514 GLN A N 1
ATOM 4132 C CA . GLN A 1 514 ? -47.227 -9.056 46.420 1.00 75.81 514 GLN A CA 1
ATOM 4133 C C . GLN A 1 514 ? -47.074 -8.247 45.118 1.00 75.81 514 GLN A C 1
ATOM 4135 O O . GLN A 1 514 ? -46.672 -7.093 45.196 1.00 75.81 514 GLN A O 1
ATOM 4140 N N . PRO A 1 515 ? -47.363 -8.811 43.925 1.00 75.19 515 PRO A N 1
ATOM 4141 C CA . PRO A 1 515 ? -48.055 -10.079 43.678 1.00 75.19 515 PRO A CA 1
ATOM 4142 C C . PRO A 1 515 ? -47.157 -11.326 43.736 1.00 75.19 515 PRO A C 1
ATOM 4144 O O . PRO A 1 515 ? -46.153 -11.442 43.035 1.00 75.19 515 PRO A O 1
ATOM 4147 N N . TRP A 1 516 ? -47.596 -12.307 44.524 1.00 82.25 516 TRP A N 1
ATOM 4148 C CA . TRP A 1 516 ? -47.133 -13.698 44.527 1.00 82.25 516 TRP A CA 1
ATOM 4149 C C . TRP A 1 516 ? -48.310 -14.594 44.970 1.00 82.25 516 TRP A C 1
ATOM 4151 O O . TRP A 1 516 ? -49.174 -14.125 45.713 1.00 82.25 516 TRP A O 1
ATOM 4161 N N . PRO A 1 517 ? -48.420 -15.847 44.491 1.00 79.88 517 PRO A N 1
ATOM 4162 C CA . PRO A 1 517 ? -49.535 -16.726 44.843 1.00 79.88 517 PRO A CA 1
ATOM 4163 C C . PRO A 1 517 ? -49.377 -17.272 46.268 1.00 79.88 517 PRO A C 1
ATOM 4165 O O . PRO A 1 517 ? -48.308 -17.769 46.619 1.00 79.88 517 PRO A O 1
ATOM 4168 N N . HIS A 1 518 ? -50.438 -17.242 47.075 1.00 79.94 518 HIS A N 1
ATOM 4169 C CA . HIS A 1 518 ? -50.416 -17.846 48.410 1.00 79.94 518 HIS A CA 1
ATOM 4170 C C . HIS A 1 518 ? -50.160 -19.363 48.333 1.00 79.94 518 HIS A C 1
ATOM 4172 O O . HIS A 1 518 ? -50.737 -20.024 47.465 1.00 79.94 518 HIS A O 1
ATOM 4178 N N . PRO A 1 519 ? -49.315 -19.932 49.215 1.00 85.69 519 PRO A N 1
ATOM 4179 C CA . PRO A 1 519 ? -49.066 -21.368 49.234 1.00 85.69 519 PRO A CA 1
ATOM 4180 C C . PRO A 1 519 ? -50.310 -22.108 49.721 1.00 85.69 519 PRO A C 1
ATOM 4182 O O . PRO A 1 519 ? -51.028 -21.633 50.598 1.00 85.69 519 PRO A O 1
ATOM 4185 N N . THR A 1 520 ? -50.569 -23.292 49.188 1.00 84.00 520 THR A N 1
ATOM 4186 C CA . THR A 1 520 ? -51.585 -24.212 49.708 1.00 84.00 520 THR A CA 1
ATOM 4187 C C . THR A 1 520 ? -51.123 -24.865 51.015 1.00 84.00 520 THR A C 1
ATOM 4189 O O . THR A 1 520 ? -49.933 -24.917 51.328 1.00 84.00 520 THR A O 1
ATOM 4192 N N . GLN A 1 521 ? -52.057 -25.446 51.775 1.00 84.44 521 GLN A N 1
ATOM 4193 C CA . GLN A 1 521 ? -51.727 -26.213 52.984 1.00 84.44 521 GLN A CA 1
ATOM 4194 C C . GLN A 1 521 ? -50.765 -27.383 52.693 1.00 84.44 521 GLN A C 1
ATOM 4196 O O . GLN A 1 521 ? -49.898 -27.684 53.510 1.00 84.44 521 GLN A O 1
ATOM 4201 N N . GLN A 1 522 ? -50.882 -28.025 51.524 1.00 85.38 522 GLN A N 1
ATOM 4202 C CA . GLN A 1 522 ? -49.963 -29.092 51.112 1.00 85.38 522 GLN A CA 1
ATOM 4203 C C . GLN A 1 522 ? -48.569 -28.548 50.776 1.00 85.38 522 GLN A C 1
ATOM 4205 O O . GLN A 1 522 ? -47.577 -29.149 51.171 1.00 85.38 522 GLN A O 1
ATOM 4210 N N . GLU A 1 523 ? -48.468 -27.400 50.102 1.00 89.06 523 GLU A N 1
ATOM 4211 C CA . GLU A 1 523 ? -47.178 -26.758 49.812 1.00 89.06 523 GLU A CA 1
ATOM 4212 C C . GLU A 1 523 ? -46.475 -26.282 51.090 1.00 89.06 523 GLU A C 1
ATOM 4214 O O . GLU A 1 523 ? -45.276 -26.511 51.227 1.00 89.06 523 GLU A O 1
ATOM 4219 N N . LEU A 1 524 ? -47.206 -25.719 52.061 1.00 89.44 524 LEU A N 1
ATOM 4220 C CA . LEU A 1 524 ? -46.664 -25.373 53.384 1.00 89.44 524 LEU A CA 1
ATOM 4221 C C . LEU A 1 524 ? -46.111 -26.605 54.118 1.00 89.44 524 LEU A C 1
ATOM 4223 O O . LEU A 1 524 ? -44.994 -26.559 54.629 1.00 89.44 524 LEU A O 1
ATOM 4227 N N . LEU A 1 525 ? -46.851 -27.720 54.127 1.00 89.69 525 LEU A N 1
ATOM 4228 C CA . LEU A 1 525 ? -46.403 -28.983 54.731 1.00 89.69 525 LEU A CA 1
ATOM 4229 C C . LEU A 1 525 ? -45.203 -29.597 53.994 1.00 89.69 525 LEU A C 1
ATOM 4231 O O . LEU A 1 525 ? -44.279 -30.092 54.638 1.00 89.69 525 LEU A O 1
ATOM 4235 N N . ASN A 1 526 ? -45.177 -29.530 52.661 1.00 90.38 526 ASN A N 1
ATOM 4236 C CA . ASN A 1 526 ? -44.052 -30.000 51.853 1.00 90.38 526 ASN A CA 1
ATOM 4237 C C . ASN A 1 526 ? -42.794 -29.155 52.104 1.00 90.38 526 ASN A C 1
ATOM 4239 O O . ASN A 1 526 ? -41.711 -29.709 52.269 1.00 90.38 526 ASN A O 1
ATOM 4243 N N . LEU A 1 527 ? -42.922 -27.827 52.189 1.00 92.12 527 LEU A N 1
ATOM 4244 C CA . LEU A 1 527 ? -41.814 -26.933 52.541 1.00 92.12 527 LEU A CA 1
ATOM 4245 C C . LEU A 1 527 ? -41.319 -27.197 53.965 1.00 92.12 527 LEU A C 1
ATOM 4247 O O . LEU A 1 527 ? -40.115 -27.310 54.170 1.00 92.12 527 LEU A O 1
ATOM 4251 N N . LEU A 1 528 ? -42.225 -27.367 54.932 1.00 92.50 528 LEU A N 1
ATOM 4252 C CA . LEU A 1 528 ? -41.884 -27.729 56.309 1.00 92.50 528 LEU A CA 1
ATOM 4253 C C . LEU A 1 528 ? -41.119 -29.058 56.381 1.00 92.50 528 LEU A C 1
ATOM 4255 O O . LEU A 1 528 ? -40.141 -29.162 57.119 1.00 92.50 528 LEU A O 1
ATOM 4259 N N . PHE A 1 529 ? -41.537 -30.056 55.599 1.00 92.06 529 PHE A N 1
ATOM 4260 C CA . PHE A 1 529 ? -40.845 -31.337 55.479 1.00 92.06 529 PHE A CA 1
ATOM 4261 C C . PHE A 1 529 ? -39.440 -31.167 54.880 1.00 92.06 529 PHE A C 1
ATOM 4263 O O . PHE A 1 529 ? -38.468 -31.610 55.485 1.00 92.06 529 PHE A O 1
ATOM 4270 N N . ILE A 1 530 ? -39.311 -30.459 53.751 1.00 92.25 530 ILE A N 1
ATOM 4271 C CA . ILE A 1 530 ? -38.019 -30.217 53.089 1.00 92.25 530 ILE A CA 1
ATOM 4272 C C . ILE A 1 530 ? -37.067 -29.434 54.007 1.00 92.25 530 ILE A C 1
ATOM 4274 O O . ILE A 1 530 ? -35.891 -29.784 54.110 1.00 92.25 530 ILE A O 1
ATOM 4278 N N . TYR A 1 531 ? -37.545 -28.402 54.709 1.00 93.12 531 TYR A N 1
ATOM 4279 C CA . TYR A 1 531 ? -36.724 -27.665 55.671 1.00 93.12 531 TYR A CA 1
ATOM 4280 C C . TYR A 1 531 ? -36.310 -28.542 56.859 1.00 93.12 531 TYR A C 1
ATOM 4282 O O . TYR A 1 531 ? -35.142 -28.514 57.236 1.00 93.12 531 TYR A O 1
ATOM 4290 N N . ALA A 1 532 ? -37.208 -29.381 57.386 1.00 90.56 532 ALA A N 1
ATOM 4291 C CA . ALA A 1 532 ? -36.893 -30.306 58.475 1.00 90.56 532 ALA A CA 1
ATOM 4292 C C . ALA A 1 532 ? -35.905 -31.423 58.073 1.00 90.56 532 ALA A C 1
ATOM 4294 O O . ALA A 1 532 ? -35.102 -31.834 58.906 1.00 90.56 532 ALA A O 1
ATOM 4295 N N . GLU A 1 533 ? -35.910 -31.892 56.818 1.00 91.44 533 GLU A N 1
ATOM 4296 C CA . GLU A 1 533 ? -34.878 -32.814 56.305 1.00 91.44 533 GLU A CA 1
ATOM 4297 C C . GLU A 1 533 ? -33.501 -32.141 56.167 1.00 91.44 533 GLU A C 1
ATOM 4299 O O . GLU A 1 533 ? -32.471 -32.798 56.320 1.00 91.44 533 GLU A O 1
ATOM 4304 N N . ASN A 1 534 ? -33.466 -30.833 55.892 1.00 88.94 534 ASN A N 1
ATOM 4305 C CA . ASN A 1 534 ? -32.224 -30.064 55.767 1.00 88.94 534 ASN A CA 1
ATOM 4306 C C . ASN A 1 534 ? -31.714 -29.496 57.112 1.00 88.94 534 ASN A C 1
ATOM 4308 O O . ASN A 1 534 ? -30.549 -29.109 57.214 1.00 88.94 534 ASN A O 1
ATOM 4312 N N . ASP A 1 535 ? -32.545 -29.487 58.155 1.00 90.06 535 ASP A N 1
ATOM 4313 C CA . ASP A 1 535 ? -32.206 -29.132 59.538 1.00 90.06 535 ASP A CA 1
ATOM 4314 C C . ASP A 1 535 ? -31.703 -30.370 60.304 1.00 90.06 535 ASP A C 1
ATOM 4316 O O . ASP A 1 535 ? -32.407 -30.981 61.112 1.00 90.06 535 ASP A O 1
ATOM 4320 N N . SER A 1 536 ? -30.458 -30.760 60.008 1.00 82.81 536 SER A N 1
ATOM 4321 C CA . SER A 1 536 ? -29.820 -31.985 60.530 1.00 82.81 536 SER A CA 1
ATOM 4322 C C . SER A 1 536 ? -29.704 -32.041 62.059 1.00 82.81 536 SER A C 1
ATOM 4324 O O . SER A 1 536 ? -29.637 -33.132 62.622 1.00 82.81 536 SER A O 1
ATOM 4326 N N . ASP A 1 537 ? -29.679 -30.881 62.718 1.00 84.94 537 ASP A N 1
ATOM 4327 C CA . ASP A 1 537 ? -29.579 -30.754 64.175 1.00 84.94 537 ASP A CA 1
ATOM 4328 C C . ASP A 1 537 ? -30.962 -30.645 64.854 1.00 84.94 537 ASP A C 1
ATOM 4330 O O . ASP A 1 537 ? -31.034 -30.554 66.081 1.00 84.94 537 ASP A O 1
ATOM 4334 N N . HIS A 1 538 ? -32.056 -30.647 64.075 1.00 84.56 538 HIS A N 1
ATOM 4335 C CA . HIS A 1 538 ? -33.432 -30.372 64.522 1.00 84.56 538 HIS A CA 1
ATOM 4336 C C . HIS A 1 538 ? -33.529 -29.088 65.361 1.00 84.56 538 HIS A C 1
ATOM 4338 O O . HIS A 1 538 ? -34.192 -29.021 66.398 1.00 84.56 538 HIS A O 1
ATOM 4344 N N . SER A 1 539 ? -32.803 -28.071 64.906 1.00 84.50 539 SER A N 1
ATOM 4345 C CA . SER A 1 539 ? -32.591 -26.799 65.582 1.00 84.50 539 SER A CA 1
ATOM 4346 C C . SER A 1 539 ? -33.751 -25.813 65.416 1.00 84.50 539 SER A C 1
ATOM 4348 O O . SER A 1 539 ? -33.860 -24.872 66.199 1.00 84.50 539 SER A O 1
ATOM 4350 N N . GLY A 1 540 ? -34.599 -26.010 64.400 1.00 87.19 540 GLY A N 1
ATOM 4351 C CA . GLY A 1 540 ? -35.603 -25.047 63.944 1.00 87.19 540 GLY A CA 1
ATOM 4352 C C . GLY A 1 540 ? -35.055 -23.993 62.972 1.00 87.19 540 GLY A C 1
ATOM 4353 O O . GLY A 1 540 ? -35.799 -23.098 62.568 1.00 87.19 540 GLY A O 1
ATOM 4354 N N . PHE A 1 541 ? -33.779 -24.089 62.570 1.00 90.44 541 PHE A N 1
ATOM 4355 C CA . PHE A 1 541 ? -33.098 -23.098 61.735 1.00 90.44 541 PHE A CA 1
ATOM 4356 C C . PHE A 1 541 ? -32.491 -23.695 60.460 1.00 90.44 541 PHE A C 1
ATOM 4358 O O . PHE A 1 541 ? -31.962 -24.801 60.459 1.00 90.44 541 PHE A O 1
ATOM 4365 N N . ILE A 1 542 ? -32.494 -22.914 59.377 1.00 92.19 542 ILE A N 1
ATOM 4366 C CA . ILE A 1 542 ? -31.798 -23.240 58.120 1.00 92.19 542 ILE A CA 1
ATOM 4367 C C . ILE A 1 542 ? -30.849 -22.125 57.692 1.00 92.19 542 ILE A C 1
ATOM 4369 O O . ILE A 1 542 ? -31.056 -20.951 58.005 1.00 92.19 542 ILE A O 1
ATOM 4373 N N . SER A 1 543 ? -29.809 -22.493 56.941 1.00 90.81 543 SER A N 1
ATOM 4374 C CA . SER A 1 543 ? -28.840 -21.528 56.418 1.00 90.81 543 SER A CA 1
ATOM 4375 C C . SER A 1 543 ? -29.374 -20.738 55.214 1.00 90.81 543 SER A C 1
ATOM 4377 O O . SER A 1 543 ? -30.200 -21.242 54.450 1.00 90.81 543 SER A O 1
ATOM 4379 N N . ARG A 1 544 ? -28.841 -19.531 54.968 1.00 90.31 544 ARG A N 1
ATOM 4380 C CA . ARG A 1 544 ? -29.154 -18.746 53.753 1.00 90.31 544 ARG A CA 1
ATOM 4381 C C . ARG A 1 544 ? -28.860 -19.504 52.457 1.00 90.31 544 ARG A C 1
ATOM 4383 O O . ARG A 1 544 ? -29.624 -19.388 51.503 1.00 90.31 544 ARG A O 1
ATOM 4390 N N . THR A 1 545 ? -27.785 -20.292 52.409 1.00 90.00 545 THR A N 1
ATOM 4391 C CA . THR A 1 545 ? -27.462 -21.120 51.237 1.00 90.00 545 THR A CA 1
ATOM 4392 C C . THR A 1 545 ? -28.511 -22.210 51.020 1.00 90.00 545 THR A C 1
ATOM 4394 O O . THR A 1 545 ? -29.069 -22.293 49.931 1.00 90.00 545 THR A O 1
ATOM 4397 N N . THR A 1 546 ? -28.877 -22.943 52.076 1.00 91.06 546 THR A N 1
ATOM 4398 C CA . THR A 1 546 ? -29.923 -23.981 52.049 1.00 91.06 546 THR A CA 1
ATOM 4399 C C . THR A 1 546 ? -31.275 -23.411 51.618 1.00 91.06 546 THR A C 1
ATOM 4401 O O . THR A 1 546 ? -31.922 -23.938 50.716 1.00 91.06 546 THR A O 1
ATOM 4404 N N . PHE A 1 547 ? -31.688 -22.287 52.209 1.00 92.12 547 PHE A N 1
ATOM 4405 C CA . PHE A 1 547 ? -32.922 -21.601 51.831 1.00 92.12 547 PHE A CA 1
ATOM 4406 C C . PHE A 1 547 ? -32.906 -21.173 50.359 1.00 92.12 547 PHE A C 1
ATOM 4408 O O . PHE A 1 547 ? -33.895 -21.350 49.651 1.00 92.12 547 PHE A O 1
ATOM 4415 N N . ASN A 1 548 ? -31.780 -20.652 49.864 1.00 90.81 548 ASN A N 1
ATOM 4416 C CA . ASN A 1 548 ? -31.641 -20.229 48.472 1.00 90.81 548 ASN A CA 1
ATOM 4417 C C . ASN A 1 548 ? -31.709 -21.391 47.469 1.00 90.81 548 ASN A C 1
ATOM 4419 O O . ASN A 1 548 ? -32.256 -21.188 46.384 1.00 90.81 548 ASN A O 1
ATOM 4423 N N . GLU A 1 549 ? -31.250 -22.586 47.839 1.00 91.81 549 GLU A N 1
ATOM 4424 C CA . GLU A 1 549 ? -31.312 -23.803 47.015 1.00 91.81 549 GLU A CA 1
ATOM 4425 C C . GLU A 1 549 ? -32.722 -24.416 46.934 1.00 91.81 549 GLU A C 1
ATOM 4427 O O . GLU A 1 549 ? -33.122 -24.884 45.867 1.00 91.81 549 GLU A O 1
ATOM 4432 N N . ILE A 1 550 ? -33.504 -24.376 48.019 1.00 91.75 550 ILE A N 1
ATOM 4433 C CA . ILE A 1 550 ? -34.859 -24.957 48.070 1.00 91.75 550 ILE A CA 1
ATOM 4434 C C . ILE A 1 550 ? -35.832 -24.123 47.211 1.00 91.75 550 ILE A C 1
ATOM 4436 O O . ILE A 1 550 ? -35.985 -22.931 47.473 1.00 91.75 550 ILE A O 1
ATOM 4440 N N . PRO A 1 551 ? -36.495 -24.675 46.178 1.00 89.06 551 PRO A N 1
ATOM 4441 C CA . PRO A 1 551 ? -37.369 -23.895 45.299 1.00 89.06 551 PRO A CA 1
ATOM 4442 C C . PRO A 1 551 ? -38.588 -23.330 46.044 1.00 89.06 551 PRO A C 1
ATOM 4444 O O . PRO A 1 551 ? -39.083 -23.929 46.997 1.00 89.06 551 PRO A O 1
ATOM 4447 N N . LEU A 1 552 ? -39.090 -22.178 45.585 1.00 88.50 552 LEU A N 1
ATOM 4448 C CA . LEU A 1 552 ? -40.395 -21.673 46.017 1.00 88.50 552 LEU A CA 1
ATOM 4449 C C . LEU A 1 552 ? -41.516 -22.535 45.414 1.00 88.50 552 LEU A C 1
ATOM 4451 O O . LEU A 1 552 ? -41.323 -23.219 44.409 1.00 88.50 552 LEU A O 1
ATOM 4455 N N . TRP A 1 553 ? -42.712 -22.455 45.996 1.00 89.25 553 TRP A N 1
ATOM 4456 C CA . TRP A 1 553 ? -43.918 -23.136 45.505 1.00 89.25 553 TRP A CA 1
ATOM 4457 C C . TRP A 1 553 ? -44.489 -22.516 44.212 1.00 89.25 553 TRP A C 1
ATOM 4459 O O . TRP A 1 553 ? -45.492 -22.977 43.678 1.00 89.25 553 TRP A O 1
ATOM 4469 N N . PHE A 1 554 ? -43.852 -21.469 43.682 1.00 87.31 554 PHE A N 1
ATOM 4470 C CA . PHE A 1 554 ? -44.230 -20.799 42.443 1.00 87.31 554 PHE A CA 1
ATOM 4471 C C . PHE A 1 554 ? -43.000 -20.343 41.658 1.00 87.31 554 PHE A C 1
ATOM 4473 O O . PHE A 1 554 ? -41.895 -20.261 42.191 1.00 87.31 554 PHE A O 1
ATOM 4480 N N . ILE A 1 555 ? -43.226 -20.015 40.387 1.00 83.75 555 ILE A N 1
ATOM 4481 C CA . ILE A 1 555 ? -42.243 -19.429 39.474 1.00 83.75 555 ILE A CA 1
ATOM 4482 C C . ILE A 1 555 ? -42.880 -18.170 38.884 1.00 83.75 555 ILE A C 1
ATOM 4484 O O . ILE A 1 555 ? -44.038 -18.211 38.463 1.00 83.75 555 ILE A O 1
ATOM 4488 N N . MET A 1 556 ? -42.150 -17.056 38.845 1.00 82.94 556 MET A N 1
ATOM 4489 C CA . MET A 1 556 ? -42.608 -15.841 38.167 1.00 82.94 556 MET A CA 1
ATOM 4490 C C . MET A 1 556 ? -42.246 -15.903 36.679 1.00 82.94 556 MET A C 1
ATOM 4492 O O . MET A 1 556 ? -41.112 -16.223 36.308 1.00 82.94 556 MET A O 1
ATOM 4496 N N . GLU A 1 557 ? -43.198 -15.572 35.804 1.00 78.25 557 GLU A N 1
ATOM 4497 C CA . GLU A 1 557 ? -42.914 -15.445 34.374 1.00 78.25 557 GLU A CA 1
ATOM 4498 C C . GLU A 1 557 ? -41.893 -14.325 34.134 1.00 78.25 557 GLU A C 1
ATOM 4500 O O . GLU A 1 557 ? -41.987 -13.236 34.701 1.00 78.25 557 GLU A O 1
ATOM 4505 N N . ARG A 1 558 ? -40.895 -14.595 33.287 1.00 78.38 558 ARG A N 1
ATOM 4506 C CA . ARG A 1 558 ? -39.846 -13.632 32.930 1.00 78.38 558 ARG A CA 1
ATOM 4507 C C . ARG A 1 558 ? -39.829 -13.438 31.417 1.00 78.38 558 ARG A C 1
ATOM 4509 O O . ARG A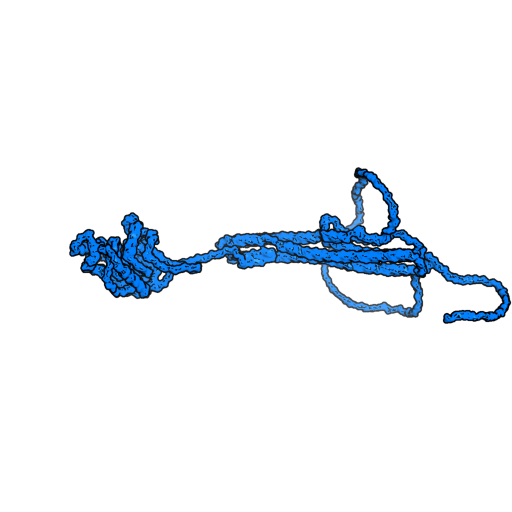 1 558 ? -39.851 -14.440 30.697 1.00 78.38 558 ARG A O 1
ATOM 4516 N N . PRO A 1 559 ? -39.752 -12.192 30.915 1.00 78.12 559 PRO A N 1
ATOM 4517 C CA . PRO A 1 559 ? -39.609 -11.953 29.487 1.00 78.12 559 PRO A CA 1
ATOM 4518 C C . PRO A 1 559 ? -38.288 -12.542 28.972 1.00 78.12 559 PRO A C 1
ATOM 4520 O O . PRO A 1 559 ? -37.330 -12.737 29.726 1.00 78.12 559 PRO A O 1
ATOM 4523 N N . ALA A 1 560 ? -38.230 -12.835 27.672 1.00 81.94 560 ALA A N 1
ATOM 4524 C CA . ALA A 1 560 ? -37.013 -13.335 27.042 1.00 81.94 560 ALA A CA 1
ATOM 4525 C C . ALA A 1 560 ? -35.864 -12.318 27.175 1.00 81.94 560 ALA A C 1
ATOM 4527 O O . ALA A 1 560 ? -36.083 -11.107 27.181 1.00 81.94 560 ALA A O 1
ATOM 4528 N N . THR A 1 561 ? -34.622 -12.805 27.266 1.00 82.19 561 THR A N 1
ATOM 4529 C CA . THR A 1 561 ? -33.455 -11.908 27.277 1.00 82.19 561 THR A CA 1
ATOM 4530 C C . THR A 1 561 ? -33.309 -11.257 25.899 1.00 82.19 561 THR A C 1
ATOM 4532 O O . THR A 1 561 ? -33.251 -12.000 24.922 1.00 82.19 561 THR A O 1
ATOM 4535 N N . PRO A 1 562 ? -33.211 -9.917 25.790 1.00 82.69 562 PRO A N 1
ATOM 4536 C CA . PRO A 1 562 ? -33.006 -9.268 24.500 1.00 82.69 562 PRO A CA 1
ATOM 4537 C C . PRO A 1 562 ? -31.674 -9.675 23.856 1.00 82.69 562 PRO A C 1
ATOM 4539 O O . PRO A 1 562 ? -30.621 -9.598 24.506 1.00 82.69 562 PRO A O 1
ATOM 4542 N N . ASP A 1 563 ? -31.726 -10.047 22.573 1.00 80.38 563 ASP A N 1
ATOM 4543 C CA . ASP A 1 563 ? -30.546 -10.329 21.739 1.00 80.38 563 ASP A CA 1
ATOM 4544 C C . ASP A 1 563 ? -29.612 -9.109 21.655 1.00 80.38 563 ASP A C 1
ATOM 4546 O O . ASP A 1 563 ? -28.386 -9.247 21.668 1.00 80.38 563 ASP A O 1
ATOM 4550 N N . ASP A 1 564 ? -30.195 -7.906 21.642 1.00 80.75 564 ASP A N 1
ATOM 4551 C CA . ASP A 1 564 ? -29.472 -6.638 21.710 1.00 80.75 564 ASP A CA 1
ATOM 4552 C C . ASP A 1 564 ? -28.671 -6.533 23.021 1.00 80.75 564 ASP A C 1
ATOM 4554 O O . ASP A 1 564 ? -29.211 -6.648 24.126 1.00 80.75 564 ASP A O 1
ATOM 4558 N N . GLN A 1 565 ? -27.359 -6.322 22.893 1.00 75.50 565 GLN A N 1
ATOM 4559 C CA . GLN A 1 565 ? -26.433 -6.208 24.021 1.00 75.50 565 GLN A CA 1
ATOM 4560 C C . GLN A 1 565 ? -26.431 -4.823 24.678 1.00 75.50 565 GLN A C 1
ATOM 4562 O O . GLN A 1 565 ? -25.895 -4.694 25.777 1.00 75.50 565 GLN A O 1
ATOM 4567 N N . SER A 1 566 ? -27.046 -3.815 24.054 1.00 77.94 566 SER A N 1
ATOM 4568 C CA . SER A 1 566 ? -27.242 -2.489 24.648 1.00 77.94 566 SER A CA 1
ATOM 4569 C C . SER A 1 566 ? -28.367 -2.462 25.689 1.00 77.94 566 SER A C 1
ATOM 4571 O O . SER A 1 566 ? -28.360 -1.608 26.573 1.00 77.94 566 SER A O 1
ATOM 4573 N N . LEU A 1 567 ? -29.305 -3.416 25.633 1.00 79.00 567 LEU A N 1
ATOM 4574 C CA . LEU A 1 567 ? -30.429 -3.509 26.564 1.00 79.00 567 LEU A CA 1
ATOM 4575 C C . LEU A 1 567 ? -30.073 -4.350 27.804 1.00 79.00 567 LEU A C 1
ATOM 4577 O O . LEU A 1 567 ? -29.424 -5.396 27.670 1.00 79.00 567 LEU A O 1
ATOM 4581 N N . PRO A 1 568 ? -30.518 -3.959 29.015 1.00 83.69 568 PRO A N 1
ATOM 4582 C CA . PRO A 1 568 ? -30.314 -4.757 30.221 1.00 83.69 568 PRO A CA 1
ATOM 4583 C C . PRO A 1 568 ? -30.960 -6.145 30.097 1.00 83.69 568 PRO A C 1
ATOM 4585 O O . PRO A 1 568 ? -31.847 -6.384 29.275 1.00 83.69 568 PRO A O 1
ATOM 4588 N N . ARG A 1 569 ? -30.508 -7.096 30.923 1.00 84.19 569 ARG A N 1
ATOM 4589 C CA . ARG A 1 569 ? -31.226 -8.375 31.060 1.00 84.19 569 ARG A CA 1
ATOM 4590 C C . ARG A 1 569 ? -32.519 -8.154 31.866 1.00 84.19 569 ARG A C 1
ATOM 4592 O O . ARG A 1 569 ? -32.543 -7.240 32.688 1.00 84.19 569 ARG A O 1
ATOM 4599 N N . PRO A 1 570 ? -33.553 -8.996 31.694 1.00 86.88 570 PRO A N 1
ATOM 4600 C CA . PRO A 1 570 ? -34.747 -8.973 32.538 1.00 86.88 570 PRO A CA 1
ATOM 4601 C C . PRO A 1 570 ? -34.407 -9.002 34.035 1.00 86.88 570 PRO A C 1
ATOM 4603 O O . PRO A 1 570 ? -33.591 -9.822 34.469 1.00 86.88 570 PRO A O 1
ATOM 4606 N N . TYR A 1 571 ? -35.038 -8.127 34.822 1.00 88.69 571 TYR A N 1
ATOM 4607 C CA . TYR A 1 571 ? -34.886 -8.117 36.278 1.00 88.69 571 TYR A CA 1
ATOM 4608 C C . TYR A 1 571 ? -35.504 -9.380 36.895 1.00 88.69 571 TYR A C 1
ATOM 4610 O O . TYR A 1 571 ? -36.601 -9.802 36.531 1.00 88.69 571 TYR A O 1
ATOM 4618 N N . ASN A 1 572 ? -34.792 -10.009 37.830 1.00 89.69 572 ASN A N 1
ATOM 4619 C CA . ASN A 1 572 ? -35.190 -11.293 38.403 1.00 89.69 572 ASN A CA 1
ATOM 4620 C C . ASN A 1 572 ? -35.918 -11.105 39.745 1.00 89.69 572 ASN A C 1
ATOM 4622 O O . ASN A 1 572 ? -35.367 -11.462 40.790 1.00 89.69 572 ASN A O 1
ATOM 4626 N N . ARG A 1 573 ? -37.134 -10.528 39.721 1.00 88.31 573 ARG A N 1
ATOM 4627 C CA . ARG A 1 573 ? -37.890 -10.187 40.946 1.00 88.31 573 ARG A CA 1
ATOM 4628 C C . ARG A 1 573 ? -38.036 -11.379 41.892 1.00 88.31 573 ARG A C 1
ATOM 4630 O O . ARG A 1 573 ? -37.749 -11.215 43.067 1.00 88.31 573 ARG A O 1
ATOM 4637 N N . GLU A 1 574 ? -38.349 -12.576 41.391 1.00 89.94 574 GLU A N 1
ATOM 4638 C CA . GLU A 1 574 ? -38.454 -13.813 42.191 1.00 89.94 574 GLU A CA 1
ATOM 4639 C C . GLU A 1 574 ? -37.214 -14.066 43.072 1.00 89.94 574 GLU A C 1
ATOM 4641 O O . GLU A 1 574 ? -37.329 -14.311 44.271 1.00 89.94 574 GLU A O 1
ATOM 4646 N N . TYR A 1 575 ? -36.010 -13.937 42.505 1.00 90.75 575 TYR A N 1
ATOM 4647 C CA . TYR A 1 575 ? -34.759 -14.129 43.245 1.00 90.75 575 TYR A CA 1
ATOM 4648 C C . TYR A 1 575 ? -34.538 -13.045 44.307 1.00 90.75 575 TYR A C 1
ATOM 4650 O O . TYR A 1 575 ? -34.149 -13.355 45.435 1.00 90.75 575 TYR A O 1
ATOM 4658 N N . HIS A 1 576 ? -34.787 -11.779 43.961 1.00 91.56 576 HIS A N 1
ATOM 4659 C CA . HIS A 1 576 ? -34.599 -10.652 44.877 1.00 91.56 576 HIS A CA 1
ATOM 4660 C C . HIS A 1 576 ? -35.650 -10.627 46.001 1.00 91.56 576 HIS A C 1
ATOM 4662 O O . HIS A 1 576 ? -35.301 -10.325 47.145 1.00 91.56 576 HIS A O 1
ATOM 4668 N N . LEU A 1 577 ? -36.888 -11.026 45.694 1.00 91.62 577 LEU A N 1
ATOM 4669 C CA . LEU A 1 577 ? -37.991 -11.263 46.625 1.00 91.62 577 LEU A CA 1
ATOM 4670 C C . LEU A 1 577 ? -37.645 -12.390 47.601 1.00 91.62 577 LEU A C 1
ATOM 4672 O O . LEU A 1 577 ? -37.738 -12.205 48.810 1.00 91.62 577 LEU A O 1
ATOM 4676 N N . LYS A 1 578 ? -37.132 -13.517 47.094 1.00 92.25 578 LYS A N 1
ATOM 4677 C CA . LYS A 1 578 ? -36.651 -14.619 47.931 1.00 92.25 578 LYS A CA 1
ATOM 4678 C C . LYS A 1 578 ? -35.528 -14.175 48.875 1.00 92.25 578 LYS A C 1
ATOM 4680 O O . LYS A 1 578 ? -35.596 -14.469 50.065 1.00 92.25 578 LYS A O 1
ATOM 4685 N N . GLN A 1 579 ? -34.535 -13.416 48.391 1.00 91.94 579 GLN A N 1
ATOM 4686 C CA . GLN A 1 579 ? -33.513 -12.844 49.284 1.00 91.94 579 GLN A CA 1
ATOM 4687 C C . GLN A 1 579 ? -34.141 -11.944 50.357 1.00 91.94 579 GLN A C 1
ATOM 4689 O O . GLN A 1 579 ? -33.736 -12.011 51.512 1.00 91.94 579 GLN A O 1
ATOM 4694 N N . PHE A 1 580 ? -35.126 -11.120 49.984 1.00 92.62 580 PHE A N 1
ATOM 4695 C CA . PHE A 1 580 ? -35.807 -10.207 50.903 1.00 92.62 580 PHE A CA 1
ATOM 4696 C C . PHE A 1 580 ? -36.606 -10.945 51.986 1.00 92.62 580 PHE A C 1
ATOM 4698 O O . PHE A 1 580 ? -36.543 -10.551 53.143 1.00 92.62 580 PHE A O 1
ATOM 4705 N N . TRP A 1 581 ? -37.289 -12.044 51.658 1.00 92.56 581 TRP A N 1
ATOM 4706 C CA . TRP A 1 581 ? -37.986 -12.860 52.659 1.00 92.56 581 TRP A CA 1
ATOM 4707 C C . TRP A 1 581 ? -37.035 -13.517 53.660 1.00 92.56 581 TRP A C 1
ATOM 4709 O O . TRP A 1 581 ? -37.365 -13.580 54.840 1.00 92.56 581 TRP A O 1
ATOM 4719 N N . PHE A 1 582 ? -35.842 -13.948 53.232 1.00 92.31 582 PHE A N 1
ATOM 4720 C CA . PHE A 1 582 ? -34.826 -14.389 54.191 1.00 92.31 582 PHE A CA 1
ATOM 4721 C C . PHE A 1 582 ? -34.444 -13.243 55.135 1.00 92.31 582 PHE A C 1
ATOM 4723 O O . PHE A 1 582 ? -34.430 -13.434 56.346 1.00 92.31 582 PHE A O 1
ATOM 4730 N N . ASP A 1 583 ? -34.166 -12.053 54.591 1.00 90.00 583 ASP A N 1
ATOM 4731 C CA . ASP A 1 583 ? -33.788 -10.874 55.384 1.00 90.00 583 ASP A CA 1
ATOM 4732 C C . ASP A 1 583 ? -34.888 -10.478 56.391 1.00 90.00 583 ASP A C 1
ATOM 4734 O O . ASP A 1 583 ? -34.590 -10.150 57.533 1.00 90.00 583 ASP A O 1
ATOM 4738 N N . LEU A 1 584 ? -36.161 -10.572 55.991 1.00 89.44 584 LEU A N 1
ATOM 4739 C CA . LEU A 1 584 ? -37.335 -10.190 56.785 1.00 89.44 584 LEU A CA 1
ATOM 4740 C C . LEU A 1 584 ? -37.550 -11.046 58.050 1.00 89.44 584 LEU A C 1
ATOM 4742 O O . LEU A 1 584 ? -38.056 -10.544 59.062 1.00 89.44 584 LEU A O 1
ATOM 4746 N N . PHE A 1 585 ? -37.190 -12.331 57.979 1.00 89.25 585 PHE A N 1
ATOM 4747 C CA . PHE A 1 585 ? -37.481 -13.339 59.005 1.00 89.25 585 PHE A CA 1
ATOM 4748 C C . PHE A 1 585 ? -36.234 -13.931 59.683 1.00 89.25 585 PHE A C 1
ATOM 4750 O O . PHE A 1 585 ? -36.373 -14.755 60.586 1.00 89.25 585 PHE A O 1
ATOM 4757 N N . ALA A 1 586 ? -35.027 -13.521 59.286 1.00 87.44 586 ALA A N 1
ATOM 4758 C CA . ALA A 1 586 ? -33.779 -13.898 59.950 1.00 87.44 586 ALA A CA 1
ATOM 4759 C C . ALA A 1 586 ? -33.736 -13.440 61.427 1.00 87.44 586 ALA A C 1
ATOM 4761 O O . ALA A 1 586 ? -34.437 -12.511 61.832 1.00 87.44 586 ALA A O 1
ATOM 4762 N N . LEU A 1 587 ? -32.903 -14.097 62.246 1.00 76.56 587 LEU A N 1
ATOM 4763 C CA . LEU A 1 587 ? -32.792 -13.804 63.687 1.00 76.56 587 LEU A CA 1
ATOM 4764 C C . LEU A 1 587 ? -32.237 -12.402 63.984 1.00 76.56 587 LEU A C 1
ATOM 4766 O O . LEU A 1 587 ? -32.690 -11.732 64.910 1.00 76.56 587 LEU A O 1
ATOM 4770 N N . ASP A 1 588 ? -31.243 -11.987 63.205 1.00 70.31 588 ASP A N 1
ATOM 4771 C CA . ASP A 1 588 ? -30.626 -10.663 63.223 1.00 70.31 588 ASP A CA 1
ATOM 4772 C C . ASP A 1 588 ? -30.056 -10.327 61.836 1.00 70.31 588 ASP A C 1
ATOM 4774 O O . ASP A 1 588 ? -29.783 -11.234 61.044 1.00 70.31 588 ASP A O 1
ATOM 4778 N N . ASP A 1 589 ? -29.837 -9.040 61.550 1.00 64.44 589 ASP A N 1
ATOM 4779 C CA . ASP A 1 589 ? -29.376 -8.547 60.238 1.00 64.44 589 ASP A CA 1
ATOM 4780 C C . ASP A 1 589 ? -28.032 -9.155 59.767 1.00 64.44 589 ASP A C 1
ATOM 4782 O O . ASP A 1 589 ? -27.716 -9.095 58.578 1.00 64.44 589 ASP A O 1
ATOM 4786 N N . ASN A 1 590 ? -27.232 -9.746 60.669 1.00 62.28 590 ASN A N 1
ATOM 4787 C CA . ASN A 1 590 ? -25.982 -10.440 60.338 1.00 62.28 590 ASN A CA 1
ATOM 4788 C C . ASN A 1 590 ? -26.097 -11.976 60.403 1.00 62.28 590 ASN A C 1
ATOM 4790 O O . ASN A 1 590 ? -25.156 -12.678 60.013 1.00 62.28 590 ASN A O 1
ATOM 4794 N N . SER A 1 591 ? -27.219 -12.525 60.873 1.00 66.12 591 SER A N 1
ATOM 4795 C CA . SER A 1 591 ? -27.423 -13.969 60.918 1.00 66.12 591 SER A CA 1
ATOM 4796 C C . SER A 1 591 ? -27.515 -14.566 59.515 1.00 66.12 591 SER A C 1
ATOM 4798 O O . SER A 1 591 ? -28.175 -14.067 58.603 1.00 66.12 591 SER A O 1
ATOM 4800 N N . SER A 1 592 ? -26.864 -15.714 59.352 1.00 79.50 592 SER A N 1
ATOM 4801 C CA . SER A 1 592 ? -27.072 -16.591 58.196 1.00 79.50 592 SER A CA 1
ATOM 4802 C C . SER A 1 592 ? -28.120 -17.670 58.482 1.00 79.50 592 SER A C 1
ATOM 4804 O O . SER A 1 592 ? -28.142 -18.664 57.763 1.00 79.50 592 SER A O 1
ATOM 4806 N N . LEU A 1 593 ? -28.952 -17.495 59.521 1.00 88.06 593 LEU A N 1
ATOM 4807 C CA . LEU A 1 593 ? -29.895 -18.487 60.048 1.00 88.06 593 LEU A CA 1
ATOM 4808 C C . LEU A 1 593 ? -31.331 -17.946 60.068 1.00 88.06 593 LEU A C 1
ATOM 4810 O O . LEU A 1 593 ? -31.588 -16.867 60.599 1.00 88.06 593 LEU A O 1
ATOM 4814 N N . LEU A 1 594 ? -32.255 -18.739 59.530 1.00 89.75 594 LEU A N 1
ATOM 4815 C CA . LEU A 1 594 ? -33.678 -18.424 59.406 1.00 89.75 594 LEU A CA 1
ATOM 4816 C C . LEU A 1 594 ? -34.521 -19.429 60.213 1.00 89.75 594 LEU A C 1
ATOM 4818 O O . LEU A 1 594 ? -34.426 -20.625 59.917 1.00 89.75 594 LEU A O 1
ATOM 4822 N N . PRO A 1 595 ? -35.349 -18.993 61.186 1.00 90.88 595 PRO A N 1
ATOM 4823 C CA . PRO A 1 595 ? -36.368 -19.834 61.814 1.00 90.88 595 PRO A CA 1
ATOM 4824 C C . PRO A 1 595 ? -37.470 -20.175 60.802 1.00 90.88 595 PRO A C 1
ATOM 4826 O O . PRO A 1 595 ? -38.373 -19.378 60.545 1.00 90.88 595 PRO A O 1
ATOM 4829 N N . TYR A 1 596 ? -37.389 -21.358 60.192 1.00 91.12 596 TYR A N 1
ATOM 4830 C CA . TYR A 1 596 ? -38.253 -21.702 59.058 1.00 91.12 596 TYR A CA 1
ATOM 4831 C C . TYR A 1 596 ? -39.713 -21.932 59.463 1.00 91.12 596 TYR A C 1
ATOM 4833 O O . TYR A 1 596 ? -40.602 -21.583 58.692 1.00 91.12 596 TYR A O 1
ATOM 4841 N N . GLU A 1 597 ? -39.978 -22.460 60.663 1.00 89.75 597 GLU A N 1
ATOM 4842 C CA . GLU A 1 597 ? -41.349 -22.574 61.185 1.00 89.75 597 GLU A CA 1
ATOM 4843 C C . GLU A 1 597 ? -41.990 -21.192 61.369 1.00 89.75 597 GLU A C 1
ATOM 4845 O O . GLU A 1 597 ? -43.101 -20.974 60.896 1.00 89.75 597 GLU A O 1
ATOM 4850 N N . ASP A 1 598 ? -41.265 -20.245 61.980 1.00 87.75 598 ASP A N 1
ATOM 4851 C CA . ASP A 1 598 ? -41.724 -18.867 62.228 1.00 87.75 598 ASP A CA 1
ATOM 4852 C C . ASP A 1 598 ? -42.120 -18.191 60.903 1.00 87.75 598 ASP A C 1
ATOM 4854 O O . ASP A 1 598 ? -43.249 -17.727 60.749 1.00 87.75 598 ASP A O 1
ATOM 4858 N N . MET A 1 599 ? -41.245 -18.261 59.890 1.00 91.19 599 MET A N 1
ATOM 4859 C CA . MET A 1 599 ? -41.549 -17.805 58.528 1.00 91.19 599 MET A CA 1
ATOM 4860 C C . MET A 1 599 ? -42.777 -18.512 57.927 1.00 91.19 599 MET A C 1
ATOM 4862 O O . MET A 1 599 ? -43.607 -17.854 57.302 1.00 91.19 599 MET A O 1
ATOM 4866 N N . LEU A 1 600 ? -42.911 -19.835 58.070 1.00 91.50 600 LEU A N 1
ATOM 4867 C CA . LEU A 1 600 ? -44.037 -20.569 57.483 1.00 91.50 600 LEU A CA 1
ATOM 4868 C C . LEU A 1 600 ? -45.382 -20.195 58.122 1.00 91.50 600 LEU A C 1
ATOM 4870 O O . LEU A 1 600 ? -46.374 -20.151 57.399 1.00 91.50 600 LEU A O 1
ATOM 4874 N N . TYR A 1 601 ? -45.428 -19.850 59.413 1.00 89.69 601 TYR A N 1
ATOM 4875 C CA . TYR A 1 601 ? -46.635 -19.286 60.031 1.00 89.69 601 TYR A CA 1
ATOM 4876 C C . TYR A 1 601 ? -47.010 -17.924 59.417 1.00 89.69 601 TYR A C 1
ATOM 4878 O O . TYR A 1 601 ? -48.174 -17.715 59.082 1.00 89.69 601 TYR A O 1
ATOM 4886 N N . TYR A 1 602 ? -46.041 -17.035 59.145 1.00 88.38 602 TYR A N 1
ATOM 4887 C CA . TYR A 1 602 ? -46.307 -15.800 58.383 1.00 88.38 602 TYR A CA 1
ATOM 4888 C C . TYR A 1 602 ? -46.826 -16.085 56.960 1.00 88.38 602 TYR A C 1
ATOM 4890 O O . TYR A 1 602 ? -47.706 -15.378 56.475 1.00 88.38 602 TYR A O 1
ATOM 4898 N N . MET A 1 603 ? -46.325 -17.135 56.300 1.00 88.94 603 MET A N 1
ATOM 4899 C CA . MET A 1 603 ? -46.778 -17.564 54.964 1.00 88.94 603 MET A CA 1
ATOM 4900 C C . MET A 1 603 ? -48.137 -18.290 54.976 1.00 88.94 603 MET A C 1
ATOM 4902 O O . MET A 1 603 ? -48.759 -18.441 53.923 1.00 88.94 603 MET A O 1
ATOM 4906 N N . ALA A 1 604 ? -48.606 -18.746 56.142 1.00 87.00 604 ALA A N 1
ATOM 4907 C CA . ALA A 1 604 ? -49.921 -19.358 56.317 1.00 87.00 604 ALA A CA 1
ATOM 4908 C C . ALA A 1 604 ? -51.060 -18.325 56.347 1.00 87.00 604 ALA A C 1
ATOM 4910 O O . ALA A 1 604 ? -52.203 -18.685 56.056 1.00 87.00 604 ALA A O 1
ATOM 4911 N N . ALA A 1 605 ? -50.753 -17.061 56.657 1.00 83.69 605 ALA A N 1
ATOM 4912 C CA . ALA A 1 605 ? -51.718 -15.970 56.697 1.00 83.69 605 ALA A CA 1
ATOM 4913 C C . ALA A 1 605 ? -52.354 -15.709 55.317 1.00 83.69 605 ALA A C 1
ATOM 4915 O O . ALA A 1 605 ? -51.669 -15.524 54.309 1.00 83.69 605 ALA A O 1
ATOM 4916 N N . VAL A 1 606 ? -53.687 -15.668 55.295 1.00 75.38 606 VAL A N 1
ATOM 4917 C CA . VAL A 1 606 ? -54.536 -15.439 54.114 1.00 75.38 606 VAL A CA 1
ATOM 4918 C C . VAL A 1 606 ? -55.767 -14.607 54.503 1.00 75.38 606 VAL A C 1
ATOM 4920 O O . VAL A 1 606 ? -56.048 -14.490 55.696 1.00 75.38 606 VAL A O 1
ATOM 4923 N N . PRO A 1 607 ? -56.522 -14.032 53.544 1.00 69.62 607 PRO A N 1
ATOM 4924 C CA . PRO A 1 607 ? -57.634 -13.124 53.849 1.00 69.62 607 PRO A CA 1
ATOM 4925 C C . PRO A 1 607 ? -58.798 -13.703 54.678 1.00 69.62 607 PRO A C 1
ATOM 4927 O O . PRO A 1 607 ? -59.535 -12.923 55.274 1.00 69.62 607 PRO A O 1
ATOM 4930 N N . SER A 1 608 ? -58.988 -15.031 54.732 1.00 72.56 608 SER A N 1
ATOM 4931 C CA . SER A 1 608 ? -59.907 -15.676 55.693 1.00 72.56 608 SER A CA 1
ATOM 4932 C C . SER A 1 608 ? -59.144 -16.029 56.981 1.00 72.56 608 SER A C 1
ATOM 4934 O O . SER A 1 608 ? -58.229 -16.861 56.916 1.00 72.56 608 SER A O 1
ATOM 4936 N N . PRO A 1 609 ? -59.524 -15.463 58.148 1.00 75.75 609 PRO A N 1
ATOM 4937 C CA . PRO A 1 609 ? -58.885 -15.770 59.428 1.00 75.75 609 PRO A CA 1
ATOM 4938 C C . PRO A 1 609 ? -58.923 -17.263 59.762 1.00 75.75 609 PRO A C 1
ATOM 4940 O O . PRO A 1 609 ? -57.887 -17.848 60.075 1.00 75.75 609 PRO A O 1
ATOM 4943 N N . LEU A 1 610 ? -60.078 -17.919 59.589 1.00 76.38 610 LEU A N 1
ATOM 4944 C CA . LEU A 1 610 ? -60.229 -19.352 59.841 1.00 76.38 610 LEU A CA 1
ATOM 4945 C C . LEU A 1 610 ? -59.360 -20.207 58.906 1.00 76.38 610 LEU A C 1
ATOM 4947 O O . LEU A 1 610 ? -58.765 -21.191 59.348 1.00 76.38 610 LEU A O 1
ATOM 4951 N N . HIS A 1 611 ? -59.252 -19.848 57.622 1.00 76.81 611 HIS A N 1
ATOM 4952 C CA . HIS A 1 611 ? -58.404 -20.569 56.667 1.00 76.81 611 HIS A CA 1
ATOM 4953 C C . HIS A 1 611 ? -56.915 -20.418 57.017 1.00 76.81 611 HIS A C 1
ATOM 4955 O O . HIS A 1 611 ? -56.186 -21.413 57.007 1.00 76.81 611 HIS A O 1
ATOM 4961 N N . GLY A 1 612 ? -56.478 -19.211 57.394 1.00 81.56 612 GLY A N 1
ATOM 4962 C CA . GLY A 1 612 ? -55.123 -18.951 57.888 1.00 81.56 612 GLY A CA 1
ATOM 4963 C C . GLY A 1 612 ? -54.818 -19.711 59.179 1.00 81.56 612 GLY A C 1
ATOM 4964 O O . GLY A 1 612 ? -53.787 -20.374 59.280 1.00 81.56 612 GLY A O 1
ATOM 4965 N N . PHE A 1 613 ? -55.759 -19.716 60.123 1.00 84.00 613 PHE A N 1
ATOM 4966 C CA . PHE A 1 613 ? -55.679 -20.468 61.374 1.00 84.00 613 PHE A CA 1
ATOM 4967 C C . PHE A 1 613 ? -55.560 -21.983 61.138 1.00 84.00 613 PHE A C 1
ATOM 4969 O O . PHE A 1 613 ? -54.691 -22.631 61.720 1.00 84.00 613 PHE A O 1
ATOM 4976 N N . CYS A 1 614 ? -56.347 -22.555 60.219 1.00 83.44 614 CYS A N 1
ATOM 4977 C CA . CYS A 1 614 ? -56.238 -23.972 59.846 1.00 83.44 614 CYS A CA 1
ATOM 4978 C C . CYS A 1 614 ? -54.875 -24.308 59.213 1.00 83.44 614 CYS A C 1
ATOM 4980 O O . CYS A 1 614 ? -54.287 -25.341 59.532 1.00 83.44 614 CYS A O 1
ATOM 4982 N N . ARG A 1 615 ? -54.339 -23.425 58.357 1.00 87.12 615 ARG A N 1
ATOM 4983 C CA . ARG A 1 615 ? -53.006 -23.579 57.744 1.00 87.12 615 ARG A CA 1
ATOM 4984 C C . ARG A 1 615 ? -51.884 -23.494 58.782 1.00 87.12 615 ARG A C 1
ATOM 4986 O O . ARG A 1 615 ? -50.954 -24.296 58.735 1.00 87.12 615 ARG A O 1
ATOM 4993 N N . ALA A 1 616 ? -51.986 -22.568 59.734 1.00 88.38 616 ALA A N 1
ATOM 4994 C CA . ALA A 1 616 ? -51.044 -22.435 60.840 1.00 88.38 616 ALA A CA 1
ATOM 4995 C C . ALA A 1 616 ? -51.086 -23.666 61.764 1.00 88.38 616 ALA A C 1
ATOM 4997 O O . ALA A 1 616 ? -50.046 -24.254 62.055 1.00 88.38 616 ALA A O 1
ATOM 4998 N N . LEU A 1 617 ? -52.278 -24.145 62.137 1.00 86.88 617 LEU A N 1
ATOM 4999 C CA . LEU A 1 617 ? -52.437 -25.396 62.888 1.00 86.88 617 LEU A CA 1
ATOM 5000 C C . LEU A 1 617 ? -51.862 -26.606 62.142 1.00 86.88 617 LEU A C 1
ATOM 5002 O O . LEU A 1 617 ? -51.282 -27.487 62.775 1.00 86.88 617 LEU A O 1
ATOM 5006 N N . ALA A 1 618 ? -51.971 -26.646 60.811 1.00 88.12 618 ALA A N 1
ATOM 5007 C CA . ALA A 1 618 ? -51.378 -27.716 60.016 1.00 88.12 618 ALA A CA 1
ATOM 5008 C C . ALA A 1 618 ? -49.840 -27.736 60.110 1.00 88.12 618 ALA A C 1
ATOM 5010 O O . ALA A 1 618 ? -49.246 -28.812 60.190 1.00 88.12 618 ALA A O 1
ATOM 5011 N N . ILE A 1 619 ? -49.196 -26.563 60.159 1.00 89.31 619 ILE A N 1
ATOM 5012 C CA . ILE A 1 619 ? -47.748 -26.432 60.398 1.00 89.31 619 ILE A CA 1
ATOM 5013 C C . ILE A 1 619 ? -47.399 -26.914 61.814 1.00 89.31 619 ILE A C 1
ATOM 5015 O O . ILE A 1 619 ? -46.533 -27.778 61.956 1.00 89.31 619 ILE A O 1
ATOM 5019 N N . ALA A 1 620 ? -48.105 -26.425 62.839 1.00 88.31 620 ALA A N 1
ATOM 5020 C CA . ALA A 1 620 ? -47.834 -26.750 64.243 1.00 88.31 620 ALA A CA 1
ATOM 5021 C C . ALA A 1 620 ? -47.988 -28.250 64.552 1.00 88.31 620 ALA A C 1
ATOM 5023 O O . ALA A 1 620 ? -47.121 -28.869 65.167 1.00 88.31 620 ALA A O 1
ATOM 5024 N N . GLU A 1 621 ? -49.063 -28.870 64.064 1.00 88.12 621 GLU A N 1
ATOM 5025 C CA . GLU A 1 621 ? -49.326 -30.305 64.226 1.00 88.12 621 GLU A CA 1
ATOM 5026 C C . GLU A 1 621 ? -48.631 -31.172 63.161 1.00 88.12 621 GLU A C 1
ATOM 5028 O O . GLU A 1 621 ? -48.809 -32.395 63.150 1.00 88.12 621 GLU A O 1
ATOM 5033 N N . ARG A 1 622 ? -47.866 -30.554 62.246 1.00 87.75 622 ARG A N 1
ATOM 5034 C CA . ARG A 1 622 ? -47.149 -31.182 61.118 1.00 87.75 622 ARG A CA 1
ATOM 5035 C C . ARG A 1 622 ? -48.024 -32.140 60.290 1.00 87.75 622 ARG A C 1
ATOM 5037 O O . ARG A 1 622 ? -47.547 -33.144 59.761 1.00 87.75 622 ARG A O 1
ATOM 5044 N N . THR A 1 623 ? -49.322 -31.848 60.200 1.00 84.56 623 THR A N 1
ATOM 5045 C CA . THR A 1 623 ? -50.363 -32.708 59.613 1.00 84.56 623 THR A CA 1
ATOM 5046 C C . THR A 1 623 ? -51.462 -31.870 58.960 1.00 84.56 623 THR A C 1
ATOM 5048 O O . THR A 1 623 ? -51.739 -30.754 59.378 1.00 84.56 623 THR A O 1
ATOM 5051 N N . ALA A 1 624 ? -52.101 -32.385 57.907 1.00 81.56 624 ALA A N 1
ATOM 5052 C CA . ALA A 1 624 ? -53.151 -31.647 57.201 1.00 81.56 624 ALA A CA 1
ATOM 5053 C C . ALA A 1 624 ? -54.412 -31.462 58.066 1.00 81.56 624 ALA A C 1
ATOM 5055 O O . ALA A 1 624 ? -54.982 -32.450 58.531 1.00 81.56 624 ALA A O 1
ATOM 5056 N N . MET A 1 625 ? -54.864 -30.211 58.211 1.00 81.25 625 MET A N 1
ATOM 5057 C CA . MET A 1 625 ? -56.130 -29.850 58.854 1.00 81.25 625 MET A CA 1
ATOM 5058 C C . MET A 1 625 ? -57.316 -29.924 57.870 1.00 81.25 625 MET A C 1
ATOM 5060 O O . MET A 1 625 ? -57.120 -29.702 56.669 1.00 81.25 625 MET A O 1
ATOM 5064 N N . PRO A 1 626 ? -58.544 -30.213 58.348 1.00 73.38 626 PRO A N 1
ATOM 5065 C CA . PRO A 1 626 ? -59.757 -30.198 57.531 1.00 73.38 626 PRO A CA 1
ATOM 5066 C C . PRO A 1 626 ? -60.089 -28.812 56.964 1.00 73.38 626 PRO A C 1
ATOM 5068 O O . PRO A 1 626 ? -60.071 -27.817 57.685 1.00 73.38 626 PRO A O 1
ATOM 5071 N N . THR A 1 627 ? -60.491 -28.752 55.693 1.00 66.44 627 THR A N 1
ATOM 5072 C CA . THR A 1 627 ? -61.015 -27.525 55.078 1.00 66.44 627 THR A CA 1
ATOM 5073 C C . THR A 1 627 ? -62.443 -27.260 55.559 1.00 66.44 627 THR A C 1
ATOM 5075 O O . THR A 1 627 ? -63.368 -28.016 55.259 1.00 66.44 627 THR A O 1
ATOM 5078 N N . LEU A 1 628 ? -62.636 -26.174 56.306 1.00 65.25 628 LEU A N 1
ATOM 5079 C CA . LEU A 1 628 ? -63.942 -25.757 56.815 1.00 65.25 628 LEU A CA 1
ATOM 5080 C C . LEU A 1 628 ? -64.636 -24.819 55.820 1.00 65.25 628 LEU A C 1
ATOM 5082 O O . LEU A 1 628 ? -64.024 -23.895 55.289 1.00 65.25 628 LEU A O 1
ATOM 5086 N N . LYS A 1 629 ? -65.930 -25.050 55.564 1.00 57.78 629 LYS A N 1
ATOM 5087 C CA . LYS A 1 629 ? -66.723 -24.222 54.644 1.00 57.78 629 LYS A CA 1
ATOM 5088 C C . LYS A 1 629 ? -67.283 -22.992 55.356 1.00 57.78 629 LYS A C 1
ATOM 5090 O O . LYS A 1 629 ? -68.380 -23.044 55.908 1.00 57.78 629 LYS A O 1
ATOM 5095 N N . GLU A 1 630 ? -66.557 -21.883 55.290 1.00 56.88 630 GLU A N 1
ATOM 5096 C CA . GLU A 1 630 ? -67.111 -20.557 55.576 1.00 56.88 630 GLU A CA 1
ATOM 5097 C C . GLU A 1 630 ? -67.911 -20.009 54.389 1.00 56.88 630 GLU A C 1
ATOM 5099 O O . GLU A 1 630 ? -67.576 -20.220 53.221 1.00 56.88 630 GLU A O 1
ATOM 5104 N N . GLN A 1 631 ? -68.950 -19.228 54.688 1.00 45.50 631 GLN A N 1
ATOM 5105 C CA . GLN A 1 631 ? -69.369 -18.184 53.760 1.00 45.50 631 GLN A CA 1
ATOM 5106 C C . GLN A 1 631 ? -68.302 -17.097 53.840 1.00 45.50 631 GLN A C 1
ATOM 5108 O O . GLN A 1 631 ? -68.219 -16.449 54.881 1.00 45.50 631 GLN A O 1
ATOM 5113 N N . LEU A 1 632 ? -67.498 -16.917 52.782 1.00 42.22 632 LEU A N 1
ATOM 5114 C CA . LEU A 1 632 ? -66.492 -15.851 52.743 1.00 42.22 632 LEU A CA 1
ATOM 5115 C C . LEU A 1 632 ? -67.142 -14.533 53.192 1.00 42.22 632 LEU A C 1
ATOM 5117 O O . LEU A 1 632 ? -68.069 -14.070 52.512 1.00 42.22 632 LEU A O 1
ATOM 5121 N N . PRO A 1 633 ? -66.694 -13.918 54.301 1.00 37.69 633 PRO A N 1
ATOM 5122 C CA . PRO A 1 633 ? -67.121 -12.570 54.608 1.00 37.69 633 PRO A CA 1
ATOM 5123 C C . PRO A 1 633 ? -66.695 -11.669 53.443 1.00 37.69 633 PRO A C 1
ATOM 5125 O O . PRO A 1 633 ? -65.596 -11.811 52.903 1.00 37.69 633 PRO A O 1
ATOM 5128 N N . GLN A 1 634 ? -67.566 -10.741 53.037 1.00 39.88 634 GLN A N 1
ATOM 5129 C CA . GLN A 1 634 ? -67.207 -9.677 52.093 1.00 39.88 634 GLN A CA 1
ATOM 5130 C C . GLN A 1 634 ? -66.296 -8.665 52.801 1.00 39.88 634 GLN A C 1
ATOM 5132 O O . GLN A 1 634 ? -66.684 -7.523 53.039 1.00 39.88 634 GLN A O 1
ATOM 5137 N N . ILE A 1 635 ? -65.097 -9.104 53.182 1.00 37.84 635 ILE A N 1
ATOM 5138 C CA . ILE A 1 635 ? -64.054 -8.214 53.667 1.00 37.84 635 ILE A CA 1
ATOM 5139 C C . ILE A 1 635 ? -63.490 -7.532 52.429 1.00 37.84 635 ILE A C 1
ATOM 5141 O O . ILE A 1 635 ? -62.734 -8.121 51.658 1.00 37.84 635 ILE A O 1
ATOM 5145 N N . ASP A 1 636 ? -63.884 -6.276 52.250 1.00 37.03 636 ASP A N 1
ATOM 5146 C CA . ASP A 1 636 ? -63.326 -5.340 51.275 1.00 37.03 636 ASP A CA 1
ATOM 5147 C C . ASP A 1 636 ? -61.916 -4.906 51.727 1.00 37.03 636 ASP A C 1
ATOM 5149 O O . ASP A 1 636 ? -61.614 -3.722 51.868 1.00 37.03 636 ASP A O 1
ATOM 5153 N N . MET A 1 637 ? -61.048 -5.886 52.018 1.00 40.84 637 MET A N 1
ATOM 5154 C CA . MET A 1 637 ? -59.628 -5.681 52.289 1.00 40.84 637 MET A CA 1
ATOM 5155 C C . MET A 1 637 ? -58.945 -5.423 50.952 1.00 40.84 637 MET A C 1
ATOM 5157 O O . MET A 1 637 ? -58.212 -6.249 50.414 1.00 40.84 637 MET A O 1
ATOM 5161 N N . GLN A 1 638 ? -59.222 -4.246 50.399 1.00 41.53 638 GLN A N 1
ATOM 5162 C CA . GLN A 1 638 ? -58.456 -3.698 49.300 1.00 41.53 638 GLN A CA 1
ATOM 5163 C C . GLN A 1 638 ? -57.015 -3.577 49.786 1.00 41.53 638 GLN A C 1
ATOM 5165 O O . GLN A 1 638 ? -56.671 -2.693 50.573 1.00 41.53 638 GLN A O 1
ATOM 5170 N N . CYS A 1 639 ? -56.172 -4.493 49.313 1.00 39.34 639 CYS A N 1
ATOM 5171 C CA . CYS A 1 639 ? -54.734 -4.313 49.322 1.00 39.34 639 CYS A CA 1
ATOM 5172 C C . CYS A 1 639 ? -54.470 -2.989 48.592 1.00 39.34 639 CYS A C 1
ATOM 5174 O O . CYS A 1 639 ? -54.553 -2.935 47.367 1.00 39.34 639 CYS A O 1
ATOM 5176 N N . ALA A 1 640 ? -54.222 -1.900 49.326 1.00 42.66 640 ALA A N 1
ATOM 5177 C CA . ALA A 1 640 ? -54.168 -0.542 48.762 1.00 42.66 640 ALA A CA 1
ATOM 5178 C C . ALA A 1 640 ? -52.889 -0.261 47.941 1.00 42.66 640 ALA A C 1
ATOM 5180 O O . ALA A 1 640 ? -52.480 0.884 47.770 1.00 42.66 640 ALA A O 1
ATOM 5181 N N . THR A 1 641 ? -52.258 -1.337 47.478 1.00 43.06 641 THR A N 1
ATOM 5182 C CA . THR A 1 641 ? -51.041 -1.436 46.673 1.00 43.06 641 THR A CA 1
ATOM 5183 C C . THR A 1 641 ? -51.246 -2.367 45.465 1.00 43.06 641 THR A C 1
ATOM 5185 O O . THR A 1 641 ? -50.287 -2.731 44.792 1.00 43.06 641 THR A O 1
ATOM 5188 N N . LEU A 1 642 ? -52.482 -2.799 45.174 1.00 41.56 642 LEU A N 1
ATOM 5189 C CA . LEU A 1 642 ? -52.796 -3.601 43.990 1.00 41.56 642 LEU A CA 1
ATOM 5190 C C . LEU A 1 642 ? -53.948 -2.993 43.191 1.00 41.56 642 LEU A C 1
ATOM 5192 O O . LEU A 1 642 ? -54.998 -2.643 43.731 1.00 41.56 642 LEU A O 1
ATOM 5196 N N . SER A 1 643 ? -53.777 -2.961 41.868 1.00 47.00 643 SER A N 1
ATOM 5197 C CA . SER A 1 643 ? -54.891 -2.710 40.959 1.00 47.00 643 SER A CA 1
ATOM 5198 C C . SER A 1 643 ? -55.958 -3.796 41.140 1.00 47.00 643 SER A C 1
ATOM 5200 O O . SER A 1 643 ? -55.640 -4.980 41.308 1.00 47.00 643 SER A O 1
ATOM 5202 N N . THR A 1 644 ? -57.235 -3.405 41.092 1.00 50.44 644 THR A N 1
ATOM 5203 C CA . THR A 1 644 ? -58.368 -4.277 41.454 1.00 50.44 644 THR A CA 1
ATOM 5204 C C . THR A 1 644 ? -58.337 -5.620 40.712 1.00 50.44 644 THR A C 1
ATOM 5206 O O . THR A 1 644 ? -58.616 -6.650 41.311 1.00 50.44 644 THR A O 1
ATOM 5209 N N . GLN A 1 645 ? -57.889 -5.635 39.449 1.00 50.41 645 GLN A N 1
ATOM 5210 C CA . GLN A 1 645 ? -57.841 -6.833 38.602 1.00 50.41 645 GLN A CA 1
ATOM 5211 C C . GLN A 1 645 ? -56.775 -7.869 38.989 1.00 50.41 645 GLN A C 1
ATOM 5213 O O . GLN A 1 645 ? -56.980 -9.061 38.766 1.00 50.41 645 GLN A O 1
ATOM 5218 N N . GLU A 1 646 ? -55.616 -7.461 39.507 1.00 52.78 646 GLU A N 1
ATOM 5219 C CA . GLU A 1 646 ? -54.545 -8.414 39.844 1.00 52.78 646 GLU A CA 1
ATOM 5220 C C . GLU A 1 646 ? -54.781 -9.045 41.214 1.00 52.78 646 GLU A C 1
ATOM 5222 O O . GLU A 1 646 ? -54.584 -10.251 41.380 1.00 52.78 646 GLU A O 1
ATOM 5227 N N . TYR A 1 647 ? -55.318 -8.261 42.152 1.00 53.69 647 TYR A N 1
ATOM 5228 C CA . TYR A 1 647 ? -55.833 -8.772 43.417 1.00 53.69 647 TYR A CA 1
ATOM 5229 C C . TYR A 1 647 ? -57.038 -9.702 43.198 1.00 53.69 647 TYR A C 1
ATOM 5231 O O . TYR A 1 647 ? -57.056 -10.812 43.729 1.00 53.69 647 TYR A O 1
ATOM 5239 N N . GLU A 1 648 ? -57.986 -9.325 42.327 1.00 56.69 648 GLU A N 1
ATOM 5240 C CA . GLU A 1 648 ? -59.097 -10.198 41.920 1.00 56.69 648 GLU A CA 1
ATOM 5241 C C . GLU A 1 648 ? -58.605 -11.535 41.359 1.00 56.69 648 GLU A C 1
ATOM 5243 O O . GLU A 1 648 ? -59.137 -12.560 41.765 1.00 56.69 648 GLU A O 1
ATOM 5248 N N . ARG A 1 649 ? -57.565 -11.567 40.510 1.00 60.53 649 ARG A N 1
ATOM 5249 C CA . ARG A 1 649 ? -56.983 -12.823 39.987 1.00 60.53 649 ARG A CA 1
ATOM 5250 C C . ARG A 1 649 ? -56.333 -13.695 41.062 1.00 60.53 649 ARG A C 1
ATOM 5252 O O . ARG A 1 649 ? -56.417 -14.917 40.966 1.00 60.53 649 ARG A O 1
ATOM 5259 N N . LEU A 1 650 ? -55.668 -13.103 42.056 1.00 58.34 650 LEU A N 1
ATOM 5260 C CA . LEU A 1 650 ? -55.101 -13.859 43.180 1.00 58.34 650 LEU A CA 1
ATOM 5261 C C . LEU A 1 650 ? -56.217 -14.477 44.036 1.00 58.34 650 LEU A C 1
ATOM 5263 O O . LEU A 1 650 ? -56.143 -15.661 44.360 1.00 58.34 650 LEU A O 1
ATOM 5267 N N . LEU A 1 651 ? -57.283 -13.717 44.305 1.00 56.59 651 LEU A N 1
ATOM 5268 C CA . LEU A 1 651 ? -58.485 -14.214 44.979 1.00 56.59 651 LEU A CA 1
ATOM 5269 C C . LEU A 1 651 ? -59.249 -15.251 44.138 1.00 56.59 651 LEU A C 1
ATOM 5271 O O . LEU A 1 651 ? -59.784 -16.203 44.695 1.00 56.59 651 LEU A O 1
ATOM 5275 N N . GLU A 1 652 ? -59.301 -15.102 42.812 1.00 62.59 652 GLU A N 1
ATOM 5276 C CA . GLU A 1 652 ? -59.887 -16.087 41.890 1.00 62.59 652 GLU A CA 1
ATOM 5277 C C . GLU A 1 652 ? -59.143 -17.418 42.005 1.00 62.59 652 GLU A C 1
ATOM 5279 O O . GLU A 1 652 ? -59.762 -18.460 42.188 1.00 62.59 652 GLU A O 1
ATOM 5284 N N . ARG A 1 653 ? -57.806 -17.369 42.001 1.00 60.28 653 ARG A N 1
ATOM 5285 C CA . ARG A 1 653 ? -56.946 -18.545 42.145 1.00 60.28 653 ARG A CA 1
ATOM 5286 C C . ARG A 1 653 ? -57.081 -19.201 43.519 1.00 60.28 653 ARG A C 1
ATOM 5288 O O . ARG A 1 653 ? -57.055 -20.424 43.603 1.00 60.28 653 ARG A O 1
ATOM 5295 N N . GLU A 1 654 ? -57.253 -18.422 44.588 1.00 57.53 654 GLU A N 1
ATOM 5296 C CA . GLU A 1 654 ? -57.562 -18.966 45.918 1.00 57.53 654 GLU A CA 1
ATOM 5297 C C . GLU A 1 654 ? -58.957 -19.621 45.941 1.00 57.53 654 GLU A C 1
ATOM 5299 O O . GLU A 1 654 ? -59.109 -20.719 46.477 1.00 57.53 654 GLU A O 1
ATOM 5304 N N . ARG A 1 655 ? -59.964 -19.016 45.290 1.00 60.69 655 ARG A N 1
ATOM 5305 C CA . ARG A 1 655 ? -61.304 -19.607 45.113 1.00 60.69 655 ARG A CA 1
ATOM 5306 C C . ARG A 1 655 ? -61.267 -20.907 44.300 1.00 60.69 655 ARG A C 1
ATOM 5308 O O . ARG A 1 655 ? -61.957 -21.852 44.671 1.00 60.69 655 ARG A O 1
ATOM 5315 N N . GLU A 1 656 ? -60.464 -20.977 43.240 1.00 61.72 656 GLU A N 1
ATOM 5316 C CA . GLU A 1 656 ? -60.231 -22.191 42.442 1.00 61.72 656 GLU A CA 1
ATOM 5317 C C . GLU A 1 656 ? -59.520 -23.275 43.273 1.00 61.72 656 GLU A C 1
ATOM 5319 O O . GLU A 1 656 ? -59.993 -24.407 43.341 1.00 61.72 656 GLU A O 1
ATOM 5324 N N . GLN A 1 657 ? -58.454 -22.927 44.005 1.00 56.69 657 GLN A N 1
ATOM 5325 C CA . GLN A 1 657 ? -57.749 -23.855 44.903 1.00 56.69 657 GLN A CA 1
ATOM 5326 C C . GLN A 1 657 ? -58.639 -24.387 46.040 1.00 56.69 657 GLN A C 1
ATOM 5328 O O . GLN A 1 657 ? -58.472 -25.533 46.460 1.00 56.69 657 GLN A O 1
ATOM 5333 N N . LEU A 1 658 ? -59.583 -23.585 46.539 1.00 55.34 658 LEU A N 1
ATOM 5334 C CA . LEU A 1 658 ? -60.590 -24.010 47.518 1.00 55.34 658 LEU A CA 1
ATOM 5335 C C . LEU A 1 658 ? -61.660 -24.939 46.914 1.00 55.34 658 LEU A C 1
ATOM 5337 O O . LEU A 1 658 ? -62.266 -25.709 47.657 1.00 55.34 658 LEU A O 1
ATOM 5341 N N . GLN A 1 659 ? -61.888 -24.894 45.596 1.00 54.06 659 GLN A N 1
ATOM 5342 C CA . GLN A 1 659 ? -62.819 -25.783 44.887 1.00 54.06 659 GLN A CA 1
ATOM 5343 C C . GLN A 1 659 ? -62.158 -27.110 44.478 1.00 54.06 659 GLN A C 1
ATOM 5345 O O . GLN A 1 659 ? -62.727 -28.171 44.722 1.00 54.06 659 GLN A O 1
ATOM 5350 N N . ASP A 1 660 ? -60.937 -27.085 43.935 1.00 46.12 660 ASP A N 1
ATOM 5351 C CA . ASP A 1 660 ? -60.224 -28.305 43.513 1.00 46.12 660 ASP A CA 1
ATOM 5352 C C . ASP A 1 660 ? -59.828 -29.213 44.700 1.00 46.12 660 ASP A C 1
ATOM 5354 O O . ASP A 1 660 ? -59.731 -30.436 44.560 1.00 46.12 660 ASP A O 1
ATOM 5358 N N . ASN A 1 661 ? -59.662 -28.642 45.900 1.00 47.06 661 ASN A N 1
ATOM 5359 C CA . ASN A 1 661 ? -59.394 -29.395 47.132 1.00 47.06 661 ASN A CA 1
ATOM 5360 C C . ASN A 1 661 ? -60.655 -29.977 47.815 1.00 47.06 661 ASN A C 1
ATOM 5362 O O . ASN A 1 661 ? -60.548 -30.490 48.928 1.00 47.06 661 ASN A O 1
ATOM 5366 N N . GLU A 1 662 ? -61.828 -30.016 47.161 1.00 42.03 662 GLU A N 1
ATOM 5367 C CA . GLU A 1 662 ? -62.971 -30.832 47.637 1.00 42.03 662 GLU A CA 1
ATOM 5368 C C . GLU A 1 662 ? -62.698 -32.357 47.605 1.00 42.03 662 GLU A C 1
ATOM 5370 O O . GLU A 1 662 ? -63.529 -33.154 48.045 1.00 42.03 662 GLU A O 1
ATOM 5375 N N . THR A 1 663 ? -61.523 -32.789 47.132 1.00 40.62 663 THR A N 1
ATOM 5376 C CA . THR A 1 663 ? -61.072 -34.184 47.231 1.00 40.62 663 THR A CA 1
ATOM 5377 C C . THR A 1 663 ? -60.667 -34.519 48.673 1.00 40.62 663 THR A C 1
ATOM 5379 O O . THR A 1 663 ? -59.540 -34.254 49.083 1.00 40.62 663 THR A O 1
ATOM 5382 N N . GLU A 1 664 ? -61.602 -35.116 49.420 1.00 45.72 664 GLU A N 1
ATOM 5383 C CA . GLU A 1 664 ? -61.495 -35.613 50.805 1.00 45.72 664 GLU A CA 1
ATOM 5384 C C . GLU A 1 664 ? -60.062 -35.990 51.255 1.00 45.72 664 GLU A C 1
ATOM 5386 O O . GLU A 1 664 ? -59.588 -37.103 51.017 1.00 45.72 664 GLU A O 1
ATOM 5391 N N . LEU A 1 665 ? -59.384 -35.085 51.973 1.00 46.97 665 LEU A N 1
ATOM 5392 C CA . LEU A 1 665 ? -58.176 -35.404 52.743 1.00 46.97 665 LEU A CA 1
ATOM 5393 C C . LEU A 1 665 ? -58.593 -36.183 54.007 1.00 46.97 665 LEU A C 1
ATOM 5395 O O . LEU A 1 665 ? -59.264 -35.611 54.869 1.00 46.97 665 LEU A O 1
ATOM 5399 N N . PRO A 1 666 ? -58.221 -37.470 54.155 1.00 47.25 666 PRO A N 1
ATOM 5400 C CA . PRO A 1 666 ? -58.772 -38.340 55.189 1.00 47.25 666 PRO A CA 1
ATOM 5401 C C . PRO A 1 666 ? -57.982 -38.221 56.501 1.00 47.25 666 PRO A C 1
ATOM 5403 O O . PRO A 1 666 ? -57.359 -39.185 56.941 1.00 47.25 666 PRO A O 1
ATOM 5406 N N . ASN A 1 667 ? -57.999 -37.039 57.117 1.00 56.19 667 ASN A N 1
ATOM 5407 C CA . ASN A 1 667 ? -57.425 -36.809 58.442 1.00 56.19 667 ASN A CA 1
ATOM 5408 C C . ASN A 1 667 ? -58.460 -36.176 59.375 1.00 56.19 667 ASN A C 1
ATOM 5410 O O . ASN A 1 667 ? -58.895 -35.044 59.163 1.00 56.19 667 ASN A O 1
ATOM 5414 N N . ASP A 1 668 ? -58.775 -36.887 60.456 1.00 60.16 668 ASP A N 1
ATOM 5415 C CA . ASP A 1 668 ? -59.405 -36.302 61.635 1.00 60.16 668 ASP A CA 1
ATOM 5416 C C . ASP A 1 668 ? -58.437 -35.243 62.204 1.00 60.16 668 ASP A C 1
ATOM 5418 O O . ASP A 1 668 ? -57.343 -35.569 62.672 1.00 60.16 668 ASP A O 1
ATOM 5422 N N . GLY A 1 669 ? -58.806 -33.963 62.113 1.00 70.69 669 GLY A N 1
ATOM 5423 C CA . GLY A 1 669 ? -57.931 -32.832 62.441 1.00 70.69 669 GLY A CA 1
ATOM 5424 C C . GLY A 1 669 ? -57.698 -32.693 63.940 1.00 70.69 669 GLY A C 1
ATOM 5425 O O . GLY A 1 669 ? -58.410 -31.941 64.600 1.00 70.69 669 GLY A O 1
ATOM 5426 N N . PHE A 1 670 ? -56.739 -33.436 64.487 1.00 82.38 670 PHE A N 1
ATOM 5427 C CA . PHE A 1 670 ? -56.453 -33.493 65.920 1.00 82.38 670 PHE A CA 1
ATOM 5428 C C . PHE A 1 670 ? -55.389 -32.472 66.355 1.00 82.38 670 PHE A C 1
ATOM 5430 O O . PHE A 1 670 ? -54.240 -32.545 65.927 1.00 82.38 670 PHE A O 1
ATOM 5437 N N . ILE A 1 671 ? -55.764 -31.584 67.279 1.00 84.50 671 ILE A N 1
ATOM 5438 C CA . ILE A 1 671 ? -54.975 -30.447 67.776 1.00 84.50 671 ILE A CA 1
ATOM 5439 C C . ILE A 1 671 ? -54.569 -30.672 69.235 1.00 84.50 671 ILE A C 1
ATOM 5441 O O . ILE A 1 671 ? -55.391 -31.085 70.054 1.00 84.50 671 ILE A O 1
ATOM 5445 N N . SER A 1 672 ? -53.317 -30.384 69.572 1.00 87.56 672 SER A N 1
ATOM 5446 C CA . SER A 1 672 ? -52.782 -30.357 70.935 1.00 87.56 672 SER A CA 1
ATOM 5447 C C . SER A 1 672 ? -52.855 -28.955 71.554 1.00 87.56 672 SER A C 1
ATOM 5449 O O . SER A 1 672 ? -52.902 -27.951 70.843 1.00 87.56 672 SER A O 1
ATOM 5451 N N . VAL A 1 673 ? -52.806 -28.869 72.890 1.00 84.19 673 VAL A N 1
ATOM 5452 C CA . VAL A 1 673 ? -52.703 -27.575 73.597 1.00 84.19 673 VAL A CA 1
ATOM 5453 C C . VAL A 1 673 ? -51.438 -26.822 73.176 1.00 84.19 673 VAL A C 1
ATOM 5455 O O . VAL A 1 673 ? -51.471 -25.605 73.027 1.00 84.19 673 VAL A O 1
ATOM 5458 N N . ASP A 1 674 ? -50.331 -27.540 72.965 1.00 82.81 674 ASP A N 1
ATOM 5459 C CA . ASP A 1 674 ? -49.048 -26.958 72.563 1.00 82.81 674 ASP A CA 1
ATOM 5460 C C . ASP A 1 674 ? -49.109 -26.344 71.157 1.00 82.81 674 ASP A C 1
ATOM 5462 O O . ASP A 1 674 ? -48.682 -25.204 70.981 1.00 82.81 674 ASP A O 1
ATOM 5466 N N . GLY A 1 675 ? -49.693 -27.051 70.183 1.00 83.44 675 GLY A N 1
ATOM 5467 C CA . GLY A 1 675 ? -49.868 -26.549 68.818 1.00 83.44 675 GLY A CA 1
ATOM 5468 C C . GLY A 1 675 ? -50.835 -25.365 68.744 1.00 83.44 675 GLY A C 1
ATOM 5469 O O . GLY A 1 675 ? -50.540 -24.369 68.086 1.00 83.44 675 GLY A O 1
ATOM 5470 N N . LEU A 1 676 ? -51.948 -25.419 69.486 1.00 85.19 676 LEU A N 1
ATOM 5471 C CA . LEU A 1 676 ? -52.888 -24.299 69.595 1.00 85.19 676 LEU A CA 1
ATOM 5472 C C . LEU A 1 676 ? -52.224 -23.056 70.207 1.00 85.19 676 LEU A C 1
ATOM 5474 O O . LEU A 1 676 ? -52.336 -21.963 69.659 1.00 85.19 676 LEU A O 1
ATOM 5478 N N . HIS A 1 677 ? -51.487 -23.230 71.306 1.00 84.12 677 HIS A N 1
ATOM 5479 C CA . HIS A 1 677 ? -50.724 -22.161 71.948 1.00 84.12 677 HIS A CA 1
ATOM 5480 C C . HIS A 1 677 ? -49.647 -21.588 71.011 1.00 84.12 677 HIS A C 1
ATOM 5482 O O . HIS A 1 677 ? -49.461 -20.377 70.954 1.00 84.12 677 HIS A O 1
ATOM 5488 N N . GLN A 1 678 ? -48.931 -22.428 70.256 1.00 84.00 678 GLN A N 1
ATOM 5489 C CA . GLN A 1 678 ? -47.903 -21.966 69.316 1.00 84.00 678 GLN A CA 1
ATOM 5490 C C . GLN A 1 678 ? -48.487 -21.113 68.178 1.00 84.00 678 GLN A C 1
ATOM 5492 O O . GLN A 1 678 ? -47.841 -20.153 67.766 1.00 84.00 678 GLN A O 1
ATOM 5497 N N . VAL A 1 679 ? -49.695 -21.434 67.702 1.00 84.50 679 VAL A N 1
ATOM 5498 C CA . VAL A 1 679 ? -50.398 -20.648 66.674 1.00 84.50 679 VAL A CA 1
ATOM 5499 C C . VAL A 1 679 ? -50.964 -19.345 67.239 1.00 84.50 679 VAL A C 1
ATOM 5501 O O . VAL A 1 679 ? -50.772 -18.302 66.624 1.00 84.50 679 VAL A O 1
ATOM 5504 N N . LEU A 1 680 ? -51.626 -19.377 68.402 1.00 81.25 680 LEU A N 1
ATOM 5505 C CA . LEU A 1 680 ? -52.241 -18.180 68.995 1.00 81.25 680 LEU A CA 1
ATOM 5506 C C . LEU A 1 680 ? -51.202 -17.140 69.442 1.00 81.25 680 LEU A C 1
ATOM 5508 O O . LEU A 1 680 ? -51.415 -15.952 69.237 1.00 81.25 680 LEU A O 1
ATOM 5512 N N . HIS A 1 681 ? -50.056 -17.577 69.973 1.00 76.88 681 HIS A N 1
ATOM 5513 C CA . HIS A 1 681 ? -48.957 -16.685 70.367 1.00 76.88 681 HIS A CA 1
ATOM 5514 C C . HIS A 1 681 ? -47.956 -16.401 69.223 1.00 76.88 681 HIS A C 1
ATOM 5516 O O . HIS A 1 681 ? -46.845 -15.907 69.460 1.00 76.88 681 HIS A O 1
ATOM 5522 N N . HIS A 1 682 ? -48.296 -16.724 67.967 1.00 76.94 682 HIS A N 1
ATOM 5523 C CA . HIS A 1 682 ? -47.438 -16.410 66.823 1.00 76.94 682 HIS A CA 1
ATOM 5524 C C . HIS A 1 682 ? -47.406 -14.897 66.554 1.00 76.94 682 HIS A C 1
ATOM 5526 O O . HIS A 1 682 ? -48.428 -14.219 66.551 1.00 76.94 682 HIS A O 1
ATOM 5532 N N . GLY A 1 683 ? -46.209 -14.342 66.342 1.00 66.56 683 GLY A N 1
ATOM 5533 C CA . GLY A 1 683 ? -46.025 -12.903 66.119 1.00 66.56 683 GLY A CA 1
ATOM 5534 C C . GLY A 1 683 ? -46.144 -12.012 67.367 1.00 66.56 683 GLY A C 1
ATOM 5535 O O . GLY A 1 683 ? -46.003 -10.794 67.243 1.00 66.56 683 GLY A O 1
ATOM 5536 N N . GLU A 1 684 ? -46.351 -12.579 68.559 1.00 66.06 684 GLU A N 1
ATOM 5537 C CA . GLU A 1 684 ? -46.388 -11.825 69.817 1.00 66.06 684 GLU A CA 1
ATOM 5538 C C . GLU A 1 684 ? -44.998 -11.411 70.344 1.00 66.06 684 GLU A C 1
ATOM 5540 O O . GLU A 1 684 ? -43.941 -11.891 69.915 1.00 66.06 684 GLU A O 1
ATOM 5545 N N . ARG A 1 685 ? -44.988 -10.502 71.331 1.00 55.66 685 ARG A N 1
ATOM 5546 C CA . ARG A 1 685 ? -43.760 -10.031 71.990 1.00 55.66 685 ARG A CA 1
ATOM 5547 C C . ARG A 1 685 ? -43.113 -11.152 72.807 1.00 55.66 685 ARG A C 1
ATOM 5549 O O . ARG A 1 685 ? -43.579 -11.492 73.891 1.00 55.66 685 ARG A O 1
ATOM 5556 N N . LYS A 1 686 ? -41.962 -11.652 72.349 1.00 48.47 686 LYS A N 1
ATOM 5557 C CA . LYS A 1 686 ? -41.104 -12.545 73.149 1.00 48.47 686 LYS A CA 1
ATOM 5558 C C . LYS A 1 686 ? -40.691 -11.835 74.454 1.00 48.47 686 LYS A C 1
ATOM 5560 O O . LYS A 1 686 ? -40.243 -10.689 74.430 1.00 48.47 686 LYS A O 1
ATOM 5565 N N . PHE A 1 687 ? -40.859 -12.519 75.589 1.00 34.38 687 PHE A N 1
ATOM 5566 C CA . PHE A 1 687 ? -40.612 -11.984 76.937 1.00 34.38 687 PHE A CA 1
ATOM 5567 C C . PHE A 1 687 ? -39.196 -11.380 77.062 1.00 34.38 687 PHE A C 1
ATOM 5569 O O . PHE A 1 687 ? -38.208 -12.090 76.879 1.00 34.38 687 PHE A O 1
ATOM 5576 N N . GLY A 1 688 ? -39.095 -10.089 77.414 1.00 42.72 688 GLY A N 1
ATOM 5577 C CA . GLY A 1 688 ? -37.813 -9.410 77.680 1.00 42.72 688 GLY A CA 1
ATOM 5578 C C . GLY A 1 688 ? -37.515 -8.120 76.897 1.00 42.72 688 GLY A C 1
ATOM 5579 O O . GLY A 1 688 ? -36.415 -7.591 77.041 1.00 42.72 688 GLY A O 1
ATOM 5580 N N . ASP A 1 689 ? -38.444 -7.591 76.095 1.00 39.50 689 ASP A N 1
ATOM 5581 C CA . ASP A 1 689 ? -38.221 -6.373 75.292 1.00 39.50 689 ASP A CA 1
ATOM 5582 C C . ASP A 1 689 ? -38.253 -5.075 76.139 1.00 39.50 689 ASP A C 1
ATOM 5584 O O . ASP A 1 689 ? -39.304 -4.481 76.391 1.00 39.50 689 ASP A O 1
ATOM 5588 N N . THR A 1 690 ? -37.086 -4.625 76.616 1.00 38.94 690 THR A N 1
ATOM 5589 C CA . THR A 1 690 ? -36.944 -3.443 77.490 1.00 38.94 690 THR A CA 1
ATOM 5590 C C . THR A 1 690 ? -36.719 -2.130 76.727 1.00 38.94 690 THR A C 1
ATOM 5592 O O . THR A 1 690 ? -35.737 -1.424 76.973 1.00 38.94 690 THR A O 1
ATOM 5595 N N . HIS A 1 691 ? -37.625 -1.757 75.821 1.00 41.78 691 HIS A N 1
ATOM 5596 C CA . HIS A 1 691 ? -37.637 -0.412 75.229 1.00 41.78 691 HIS A CA 1
ATOM 5597 C C . HIS A 1 691 ? -38.491 0.588 76.030 1.00 41.78 691 HIS A C 1
ATOM 5599 O O . HIS A 1 691 ? -39.411 0.231 76.756 1.00 41.78 691 HIS A O 1
ATOM 5605 N N . ARG A 1 692 ? -38.200 1.892 75.899 1.00 42.56 692 ARG A N 1
ATOM 5606 C CA . ARG A 1 692 ? -38.805 2.980 76.708 1.00 42.56 692 ARG A CA 1
ATOM 5607 C C . ARG A 1 692 ? -40.332 3.144 76.550 1.00 42.56 692 ARG A C 1
ATOM 5609 O O . ARG A 1 692 ? -40.942 3.859 77.341 1.00 42.56 692 ARG A O 1
ATOM 5616 N N . PHE A 1 693 ? -40.926 2.497 75.549 1.00 41.16 693 PHE A N 1
ATOM 5617 C CA . PHE A 1 693 ? -42.372 2.442 75.301 1.00 41.16 693 PHE A CA 1
ATOM 5618 C C . PHE A 1 693 ? -42.994 1.078 75.653 1.00 41.16 693 PHE A C 1
ATOM 5620 O O . PHE A 1 693 ? -44.145 0.830 75.309 1.00 41.16 693 PHE A O 1
ATOM 5627 N N . ALA A 1 694 ? -42.256 0.200 76.343 1.00 39.06 694 ALA A N 1
ATOM 5628 C CA . ALA A 1 694 ? -42.784 -1.031 76.917 1.00 39.06 694 ALA A CA 1
ATOM 5629 C C . ALA A 1 694 ? -43.694 -0.696 78.110 1.00 39.06 694 ALA A C 1
ATOM 5631 O O . ALA A 1 694 ? -43.295 -0.760 79.275 1.00 39.06 694 ALA A O 1
ATOM 5632 N N . THR A 1 695 ? -44.925 -0.287 77.807 1.00 34.66 695 THR A N 1
ATOM 5633 C CA . THR A 1 695 ? -46.003 -0.259 78.790 1.00 34.66 695 THR A CA 1
ATOM 5634 C C . THR A 1 695 ? -46.252 -1.698 79.236 1.00 34.66 695 THR A C 1
ATOM 5636 O O . THR A 1 695 ? -46.439 -2.584 78.407 1.00 34.66 695 THR A O 1
ATOM 5639 N N . THR A 1 696 ? -46.169 -1.882 80.550 1.00 35.72 696 THR A N 1
ATOM 5640 C CA . THR A 1 696 ? -46.453 -3.077 81.357 1.00 35.72 696 THR A CA 1
ATOM 5641 C C . THR A 1 696 ? -47.405 -4.107 80.750 1.00 35.72 696 THR A C 1
ATOM 5643 O O . THR A 1 696 ? -48.461 -3.727 80.255 1.00 35.72 696 THR A O 1
ATOM 5646 N N . GLU A 1 697 ? -47.031 -5.381 80.925 1.00 39.75 697 GLU A N 1
ATOM 5647 C CA . GLU A 1 697 ? -47.852 -6.607 80.889 1.00 39.75 697 GLU A CA 1
ATOM 5648 C C . GLU A 1 697 ? -49.370 -6.360 80.873 1.00 39.75 697 GLU A C 1
ATOM 5650 O O . GLU A 1 697 ? -49.913 -5.772 81.814 1.00 39.75 697 GLU A O 1
ATOM 5655 N N . ASP A 1 698 ? -50.049 -6.847 79.829 1.00 41.25 698 ASP A N 1
ATOM 5656 C CA . ASP A 1 698 ? -51.510 -6.871 79.798 1.00 41.25 698 ASP A CA 1
ATOM 5657 C C . ASP A 1 698 ? -52.004 -7.885 80.854 1.00 41.25 698 ASP A C 1
ATOM 5659 O O . ASP A 1 698 ? -51.603 -9.052 80.791 1.00 41.25 698 ASP A O 1
ATOM 5663 N N . PRO A 1 699 ? -52.798 -7.491 81.873 1.00 42.62 699 PRO A N 1
ATOM 5664 C CA . PRO A 1 699 ? -53.101 -8.368 83.009 1.00 42.62 699 PRO A CA 1
ATOM 5665 C C . PRO A 1 699 ? -53.980 -9.584 82.685 1.00 42.62 699 PRO A C 1
ATOM 5667 O O . PRO A 1 699 ? -54.189 -10.427 83.559 1.00 42.62 699 PRO A O 1
ATOM 5670 N N . GLU A 1 700 ? -54.515 -9.670 81.466 1.00 52.91 700 GLU A N 1
ATOM 5671 C CA . GLU A 1 700 ? -55.336 -10.782 80.994 1.00 52.91 700 GLU A CA 1
ATOM 5672 C C . GLU A 1 700 ? -54.872 -11.279 79.620 1.00 52.91 700 GLU A C 1
ATOM 5674 O O . GLU A 1 700 ? -55.498 -11.010 78.602 1.00 52.91 700 GLU A O 1
ATOM 5679 N N . ASP A 1 701 ? -53.806 -12.080 79.594 1.00 64.69 701 ASP A N 1
ATOM 5680 C CA . ASP A 1 701 ? -53.508 -12.931 78.440 1.00 64.69 701 ASP A CA 1
ATOM 5681 C C . ASP A 1 701 ? -54.649 -13.951 78.251 1.00 64.69 701 ASP A C 1
ATOM 5683 O O . ASP A 1 701 ? -54.757 -14.955 78.972 1.00 64.69 701 ASP A O 1
ATOM 5687 N N . PHE A 1 702 ? -55.530 -13.661 77.290 1.00 60.47 702 PHE A N 1
ATOM 5688 C CA . PHE A 1 702 ? -56.692 -14.482 76.966 1.00 60.47 702 PHE A CA 1
ATOM 5689 C C . PHE A 1 702 ? -56.304 -15.850 76.389 1.00 60.47 702 PHE A C 1
ATOM 5691 O O . PHE A 1 702 ? -57.009 -16.818 76.676 1.00 60.47 702 PHE A O 1
ATOM 5698 N N . ALA A 1 703 ? -55.193 -15.945 75.651 1.00 65.38 703 ALA A N 1
ATOM 5699 C CA . ALA A 1 703 ? -54.714 -17.168 75.003 1.00 65.38 703 ALA A CA 1
ATOM 5700 C C . ALA A 1 703 ? -53.743 -17.993 75.873 1.00 65.38 703 ALA A C 1
ATOM 5702 O O . ALA A 1 703 ? -53.386 -19.108 75.493 1.00 65.38 703 ALA A O 1
ATOM 5703 N N . SER A 1 704 ? -53.367 -17.484 77.052 1.00 75.12 704 SER A N 1
ATOM 5704 C CA . SER A 1 704 ? -52.437 -18.127 77.988 1.00 75.12 704 SER A CA 1
ATOM 5705 C C . SER A 1 704 ? -52.658 -19.632 78.150 1.00 75.12 704 SER A C 1
ATOM 5707 O O . SER A 1 704 ? -53.780 -20.129 78.298 1.00 75.12 704 SER A O 1
ATOM 5709 N N . LYS A 1 705 ? -51.554 -20.382 78.241 1.00 76.00 705 LYS A N 1
ATOM 5710 C CA . LYS A 1 705 ? -51.572 -21.848 78.382 1.00 76.00 705 LYS A CA 1
ATOM 5711 C C . LYS A 1 705 ? -52.462 -22.361 79.519 1.00 76.00 705 LYS A C 1
ATOM 5713 O O . LYS A 1 705 ? -53.038 -23.439 79.408 1.00 76.00 705 LYS A O 1
ATOM 5718 N N . GLU A 1 706 ? -52.593 -21.599 80.604 1.00 76.31 706 GLU A N 1
ATOM 5719 C CA . GLU A 1 706 ? -53.483 -21.928 81.723 1.00 76.31 706 GLU A CA 1
ATOM 5720 C C . GLU A 1 706 ? -54.972 -21.821 81.348 1.00 76.31 706 GLU A C 1
ATOM 5722 O O . GLU A 1 706 ? -55.748 -22.701 81.726 1.00 76.31 706 GLU A O 1
ATOM 5727 N N . ARG A 1 707 ? -55.368 -20.814 80.553 1.00 77.06 707 ARG A N 1
ATOM 5728 C CA . ARG A 1 707 ? -56.731 -20.684 80.008 1.00 77.06 707 ARG A CA 1
ATOM 5729 C C . ARG A 1 707 ? -57.017 -21.748 78.946 1.00 77.06 707 ARG A C 1
ATOM 5731 O O . ARG A 1 707 ? -58.087 -22.348 78.980 1.00 77.06 707 ARG A O 1
ATOM 5738 N N . LEU A 1 708 ? -56.056 -22.076 78.078 1.00 81.44 708 LEU A N 1
ATOM 5739 C CA . LEU A 1 708 ? -56.215 -23.183 77.120 1.00 81.44 708 LEU A CA 1
ATOM 5740 C C . LEU A 1 708 ? -56.370 -24.541 77.825 1.00 81.44 708 LEU A C 1
ATOM 5742 O O . LEU A 1 708 ? -57.224 -25.338 77.442 1.00 81.44 708 LEU A O 1
ATOM 5746 N N . TYR A 1 709 ? -55.630 -24.795 78.911 1.00 82.06 709 TYR A N 1
ATOM 5747 C CA . TYR A 1 709 ? -55.877 -25.981 79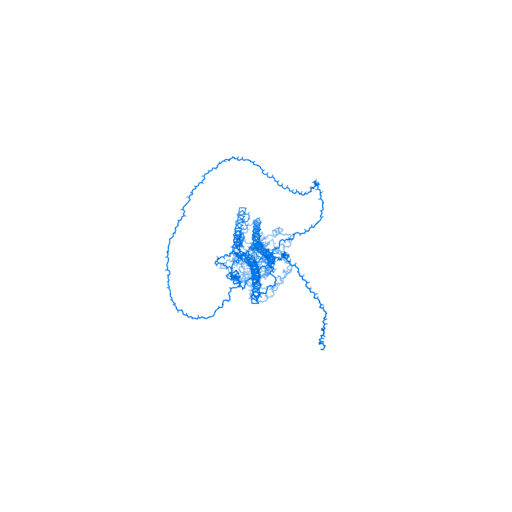.739 1.00 82.06 709 TYR A CA 1
ATOM 5748 C C . TYR A 1 709 ? -57.256 -25.965 80.414 1.00 82.06 709 TYR A C 1
ATOM 5750 O O . TYR A 1 709 ? -57.849 -27.031 80.559 1.00 82.06 709 TYR A O 1
ATOM 5758 N N . ALA A 1 710 ? -57.793 -24.798 80.787 1.00 80.31 710 ALA A N 1
ATOM 5759 C CA . ALA A 1 710 ? -59.160 -24.702 81.300 1.00 80.31 710 ALA A CA 1
ATOM 5760 C C . ALA A 1 710 ? -60.205 -25.085 80.232 1.00 80.31 710 ALA A C 1
ATOM 5762 O O . ALA A 1 710 ? -61.150 -25.798 80.555 1.00 80.31 710 ALA A O 1
ATOM 5763 N N . VAL A 1 711 ? -60.000 -24.723 78.957 1.00 81.50 711 VAL A N 1
ATOM 5764 C CA . VAL A 1 711 ? -60.852 -25.182 77.838 1.00 81.50 711 VAL A CA 1
ATOM 5765 C C . VAL A 1 711 ? -60.812 -26.713 77.692 1.00 81.50 711 VAL A C 1
ATOM 5767 O O . VAL A 1 711 ? -61.858 -27.342 77.528 1.00 81.50 711 VAL A O 1
ATOM 5770 N N . TRP A 1 712 ? -59.635 -27.340 77.812 1.00 85.19 712 TRP A N 1
ATOM 5771 C CA . TRP A 1 712 ? -59.501 -28.809 77.804 1.00 85.19 712 TRP A CA 1
ATOM 5772 C C . TRP A 1 712 ? -60.215 -29.469 78.997 1.00 85.19 712 TRP A C 1
ATOM 5774 O O . TRP A 1 712 ? -60.952 -30.443 78.813 1.00 85.19 712 TRP A O 1
ATOM 5784 N N . ASP A 1 713 ? -60.047 -28.915 80.202 1.00 82.62 713 ASP A N 1
ATOM 5785 C CA . ASP A 1 713 ? -60.714 -29.393 81.417 1.00 82.62 713 ASP A CA 1
ATOM 5786 C C . ASP A 1 713 ? -62.252 -29.260 81.309 1.00 82.62 713 ASP A C 1
ATOM 5788 O O . ASP A 1 713 ? -62.980 -30.182 81.684 1.00 82.62 713 ASP A O 1
ATOM 5792 N N . GLU A 1 714 ? -62.761 -28.149 80.757 1.00 83.19 714 GLU A N 1
ATOM 5793 C CA . GLU A 1 714 ? -64.193 -27.915 80.500 1.00 83.19 714 GLU A CA 1
ATOM 5794 C C . GLU A 1 714 ? -64.778 -28.906 79.484 1.00 83.19 714 GLU A C 1
ATOM 5796 O O . GLU A 1 714 ? -65.900 -29.389 79.663 1.00 83.19 714 GLU A O 1
ATOM 5801 N N . MET A 1 715 ? -64.008 -29.267 78.451 1.00 80.81 715 MET A N 1
ATOM 5802 C CA . MET A 1 715 ? -64.375 -30.316 77.492 1.00 80.81 715 MET A CA 1
ATOM 5803 C C . MET A 1 715 ? -64.255 -31.743 78.048 1.00 80.81 715 MET A C 1
ATOM 5805 O O . MET A 1 715 ? -64.658 -32.687 77.369 1.00 80.81 715 MET A O 1
ATOM 5809 N N . GLN A 1 716 ? -63.751 -31.918 79.276 1.00 79.44 716 GLN A N 1
ATOM 5810 C CA . GLN A 1 716 ? -63.476 -33.217 79.907 1.00 79.44 716 GLN A CA 1
ATOM 5811 C C . GLN A 1 716 ? -62.433 -34.058 79.149 1.00 79.44 716 GLN A C 1
ATOM 5813 O O . GLN A 1 716 ? -62.499 -35.291 79.145 1.00 79.44 716 GLN A O 1
ATOM 5818 N N . ILE A 1 717 ? -61.464 -33.400 78.508 1.00 80.19 717 ILE A N 1
ATOM 5819 C CA . ILE A 1 717 ? -60.401 -34.046 77.733 1.00 80.19 717 ILE A CA 1
ATOM 5820 C C . ILE A 1 717 ? -59.087 -33.933 78.505 1.00 80.19 717 ILE A C 1
ATOM 5822 O O . ILE A 1 717 ? -58.758 -32.885 79.056 1.00 80.19 717 ILE A O 1
ATOM 5826 N N . ASP A 1 718 ? -58.328 -35.030 78.573 1.00 80.81 718 ASP A N 1
ATOM 5827 C CA . ASP A 1 718 ? -57.036 -35.018 79.256 1.00 80.81 718 ASP A CA 1
ATOM 5828 C C . ASP A 1 718 ? -56.072 -34.022 78.594 1.00 80.81 718 ASP A C 1
ATOM 5830 O O . ASP A 1 718 ? -55.990 -33.935 77.369 1.00 80.81 718 ASP A O 1
ATOM 5834 N N . ARG A 1 719 ? -55.298 -33.304 79.409 1.00 77.44 719 ARG A N 1
ATOM 5835 C CA . ARG A 1 719 ? -54.423 -32.211 78.962 1.00 77.44 719 ARG A CA 1
ATOM 5836 C C . ARG A 1 719 ? -53.286 -32.653 78.029 1.00 77.44 719 ARG A C 1
ATOM 5838 O O . ARG A 1 719 ? -52.683 -31.800 77.388 1.00 77.44 719 ARG A O 1
ATOM 5845 N N . SER A 1 720 ? -52.989 -33.956 77.945 1.00 73.31 720 SER A N 1
ATOM 5846 C CA . SER A 1 720 ? -52.044 -34.528 76.970 1.00 73.31 720 SER A CA 1
ATOM 5847 C C . SER A 1 720 ? -52.712 -35.086 75.703 1.00 73.31 720 SER A C 1
ATOM 5849 O O . SER A 1 720 ? -52.027 -35.497 74.766 1.00 73.31 720 SER A O 1
ATOM 5851 N N . SER A 1 721 ? -54.047 -35.109 75.657 1.00 80.75 721 SER A N 1
ATOM 5852 C CA . SER A 1 721 ? -54.834 -35.623 74.534 1.00 80.75 721 SER A CA 1
ATOM 5853 C C . SER A 1 721 ? -55.179 -34.529 73.524 1.00 80.75 721 SER A C 1
ATOM 5855 O O . SER A 1 721 ? -55.385 -33.364 73.872 1.00 80.75 721 SER A O 1
ATOM 5857 N N . LYS A 1 722 ? -55.273 -34.921 72.249 1.00 84.25 722 LYS A N 1
ATOM 5858 C CA . LYS A 1 722 ? -55.645 -34.019 71.156 1.00 84.25 722 LYS A CA 1
ATOM 5859 C C . LYS A 1 722 ? -57.166 -33.923 70.977 1.00 84.25 722 LYS A C 1
ATOM 5861 O O . LYS A 1 722 ? -57.870 -34.916 71.151 1.00 84.25 722 LYS A O 1
ATOM 5866 N N . ILE A 1 723 ? -57.657 -32.753 70.570 1.00 83.88 723 ILE A N 1
ATOM 5867 C CA . ILE A 1 723 ? -59.077 -32.457 70.303 1.00 83.88 723 ILE A CA 1
ATOM 5868 C C . ILE A 1 723 ? -59.302 -32.324 68.795 1.00 83.88 723 ILE A C 1
ATOM 5870 O O . ILE A 1 723 ? -58.455 -31.784 68.092 1.00 83.88 723 ILE A O 1
ATOM 5874 N N . HIS A 1 724 ? -60.441 -32.793 68.283 1.00 83.75 724 HIS A N 1
ATOM 5875 C CA . HIS A 1 724 ? -60.804 -32.585 66.880 1.00 83.75 724 HIS A CA 1
ATOM 5876 C C . HIS A 1 724 ? -61.161 -31.110 66.601 1.00 83.75 724 HIS A C 1
ATOM 5878 O O . HIS A 1 724 ? -61.971 -30.535 67.329 1.00 83.75 724 HIS A O 1
ATOM 5884 N N . LEU A 1 725 ? -60.635 -30.520 65.522 1.00 81.06 725 LEU A N 1
ATOM 5885 C CA . LEU A 1 725 ? -60.813 -29.111 65.129 1.00 81.06 725 LEU A CA 1
ATOM 5886 C C . LEU A 1 725 ? -62.275 -28.643 65.193 1.00 81.06 725 LEU A C 1
ATOM 5888 O O . LEU A 1 725 ? -62.572 -27.598 65.766 1.00 81.06 725 LEU A O 1
ATOM 5892 N N . SER A 1 726 ? -63.213 -29.442 64.674 1.00 78.00 726 SER A N 1
ATOM 5893 C CA . SER A 1 726 ? -64.638 -29.085 64.693 1.00 78.00 726 SER A CA 1
ATOM 5894 C C . SER A 1 726 ? -65.265 -29.097 66.092 1.00 78.00 726 SER A C 1
ATOM 5896 O O . SER A 1 726 ? -66.292 -28.463 66.296 1.00 78.00 726 SER A O 1
ATOM 5898 N N . ALA A 1 727 ? -64.705 -29.832 67.056 1.00 79.50 727 ALA A N 1
ATOM 5899 C CA . ALA A 1 727 ? -65.146 -29.787 68.449 1.00 79.50 727 ALA A CA 1
ATOM 5900 C C . ALA A 1 727 ? -64.535 -28.577 69.172 1.00 79.50 727 ALA A C 1
ATOM 5902 O O . ALA A 1 727 ? -65.235 -27.909 69.928 1.00 79.50 727 ALA A O 1
ATOM 5903 N N . LEU A 1 728 ? -63.270 -28.262 68.872 1.00 82.69 728 LEU A N 1
ATOM 5904 C CA . LEU A 1 728 ? -62.553 -27.115 69.424 1.00 82.69 728 LEU A CA 1
ATOM 5905 C C . LEU A 1 728 ? -63.214 -25.778 69.036 1.00 82.69 728 LEU A C 1
ATOM 5907 O O . LEU A 1 728 ? -63.508 -24.967 69.908 1.00 82.69 728 LEU A O 1
ATOM 5911 N N . LEU A 1 729 ? -63.532 -25.586 67.751 1.00 79.75 729 LEU A N 1
ATOM 5912 C CA . LEU A 1 729 ? -64.167 -24.362 67.232 1.00 79.75 729 LEU A CA 1
ATOM 5913 C C . LEU A 1 729 ? -65.622 -24.153 67.686 1.00 79.75 729 LEU A C 1
ATOM 5915 O O . LEU A 1 729 ? -66.151 -23.057 67.556 1.00 79.75 729 LEU A O 1
ATOM 5919 N N . ASN A 1 730 ? -66.283 -25.185 68.220 1.00 79.81 730 ASN A N 1
ATOM 5920 C CA . ASN A 1 730 ? -67.608 -25.036 68.832 1.00 79.81 730 ASN A CA 1
ATOM 5921 C C . ASN A 1 730 ? -67.539 -24.461 70.263 1.00 79.81 730 ASN A C 1
ATOM 5923 O O . ASN A 1 730 ? -68.584 -24.228 70.874 1.00 79.81 730 ASN A O 1
ATOM 5927 N N . HIS A 1 731 ? -66.341 -24.257 70.825 1.00 82.31 731 HIS A N 1
ATOM 5928 C CA . HIS A 1 731 ? -66.173 -23.604 72.123 1.00 82.31 731 HIS A CA 1
ATOM 5929 C C . HIS A 1 731 ? -66.229 -22.083 71.965 1.00 82.31 731 HIS A C 1
ATOM 5931 O O . HIS A 1 731 ? -65.508 -21.555 71.120 1.00 82.31 731 HIS A O 1
ATOM 5937 N N . PRO A 1 732 ? -67.027 -21.361 72.775 1.00 76.44 732 PRO A N 1
ATOM 5938 C CA . PRO A 1 732 ? -67.188 -19.917 72.619 1.00 76.44 732 PRO A CA 1
ATOM 5939 C C . PRO A 1 732 ? -65.863 -19.157 72.749 1.00 76.44 732 PRO A C 1
ATOM 5941 O O . PRO A 1 732 ? -65.625 -18.241 71.977 1.00 76.44 732 PRO A O 1
ATOM 5944 N N . VAL A 1 733 ? -64.966 -19.577 73.651 1.00 78.06 733 VAL A N 1
ATOM 5945 C CA . VAL A 1 733 ? -63.677 -18.893 73.859 1.00 78.06 733 VAL A CA 1
ATOM 5946 C C . VAL A 1 733 ? -62.760 -19.043 72.644 1.00 78.06 733 VAL A C 1
ATOM 5948 O O . VAL A 1 733 ? -62.075 -18.094 72.292 1.00 78.06 733 VAL A O 1
ATOM 5951 N N . ILE A 1 734 ? -62.760 -20.204 71.979 1.00 78.81 734 ILE A N 1
ATOM 5952 C CA . ILE A 1 734 ? -61.931 -20.412 70.781 1.00 78.81 734 ILE A CA 1
ATOM 5953 C C . ILE A 1 734 ? -62.576 -19.779 69.543 1.00 78.81 734 ILE A C 1
ATOM 5955 O O . ILE A 1 734 ? -61.864 -19.232 68.707 1.00 78.81 734 ILE A O 1
ATOM 5959 N N . ALA A 1 735 ? -63.907 -19.804 69.432 1.00 74.31 735 ALA A N 1
ATOM 5960 C CA . ALA A 1 735 ? -64.620 -19.103 68.366 1.00 74.31 735 ALA A CA 1
ATOM 5961 C C . ALA A 1 735 ? -64.349 -17.587 68.410 1.00 74.31 735 ALA A C 1
ATOM 5963 O O . ALA A 1 735 ? -63.995 -17.012 67.386 1.00 74.31 735 ALA A O 1
ATOM 5964 N N . ASP A 1 736 ? -64.416 -16.973 69.597 1.00 72.88 736 ASP A N 1
ATOM 5965 C CA . ASP A 1 736 ? -64.135 -15.544 69.807 1.00 72.88 736 ASP A CA 1
ATOM 5966 C C . ASP A 1 736 ? -62.643 -15.172 69.618 1.00 72.88 736 ASP A C 1
ATOM 5968 O O . ASP A 1 736 ? -62.330 -13.995 69.473 1.00 72.88 736 ASP A O 1
ATOM 5972 N N . MET A 1 737 ? -61.715 -16.143 69.621 1.00 71.31 737 MET A N 1
ATOM 5973 C CA . MET A 1 737 ? -60.278 -15.932 69.347 1.00 71.31 737 MET A CA 1
ATOM 5974 C C . MET A 1 737 ? -59.895 -16.073 67.867 1.00 71.31 737 MET A C 1
ATOM 5976 O O . MET A 1 737 ? -58.800 -15.668 67.482 1.00 71.31 737 MET A O 1
ATOM 5980 N N . VAL A 1 738 ? -60.744 -16.715 67.059 1.00 67.69 738 VAL A N 1
ATOM 5981 C CA . VAL A 1 738 ? -60.476 -17.032 65.642 1.00 67.69 738 VAL A CA 1
ATOM 5982 C C . VAL A 1 738 ? -61.305 -16.149 64.692 1.00 67.69 738 VAL A C 1
ATOM 5984 O O . VAL A 1 738 ? -60.978 -16.065 63.506 1.00 67.69 738 VAL A O 1
ATOM 5987 N N . ALA A 1 739 ? -62.355 -15.500 65.209 1.00 57.22 739 ALA A N 1
ATOM 5988 C CA . ALA A 1 739 ? -63.215 -14.539 64.512 1.00 57.22 739 ALA A CA 1
ATOM 5989 C C . ALA A 1 739 ? -62.616 -13.120 64.454 1.00 57.22 739 ALA A C 1
ATOM 5991 O O . ALA A 1 739 ? -62.807 -12.476 63.396 1.00 57.22 739 ALA A O 1
#

Mean predicted aligned error: 21.43 Å

Solvent-accessible surface area (backbone atoms only — not comparable to full-atom values): 46769 Å² total; per-residue (Å²): 139,80,87,84,83,91,84,84,85,86,90,82,94,79,88,78,91,82,86,84,82,88,79,86,80,78,78,76,82,73,69,81,72,81,62,50,96,90,41,97,80,47,76,97,73,86,76,85,65,55,68,67,59,53,50,51,54,48,55,50,49,53,48,48,52,48,53,41,52,52,51,50,53,50,43,59,48,50,60,49,52,52,54,48,55,54,52,53,49,60,48,49,53,57,51,52,53,50,57,59,73,69,52,88,80,68,60,42,61,58,48,52,51,50,53,51,56,63,50,70,52,61,72,81,56,53,74,38,72,68,57,50,50,51,53,54,49,54,50,50,54,49,50,51,54,47,50,48,54,55,49,52,56,47,54,54,51,51,49,54,53,48,48,73,71,66,68,47,60,71,58,44,53,48,35,50,55,50,36,44,43,50,52,54,45,42,44,48,48,49,51,48,54,51,58,48,46,54,51,51,49,56,62,40,48,72,76,43,96,68,81,79,80,87,77,82,85,70,91,76,78,86,73,66,85,61,88,88,65,99,75,70,53,67,69,59,52,58,58,40,72,80,51,52,78,90,65,57,84,78,72,63,91,80,83,87,80,86,84,81,90,84,88,86,83,85,86,86,86,83,86,85,88,83,90,89,81,84,87,81,91,89,86,87,86,91,90,88,87,92,89,87,85,84,90,83,89,88,79,90,81,84,89,79,85,90,77,92,82,87,87,89,85,89,84,90,89,84,90,89,87,83,87,85,90,85,90,83,86,83,75,76,83,80,68,77,50,71,59,59,52,49,50,56,50,53,50,52,52,44,51,52,49,44,51,50,48,48,60,51,39,53,51,52,50,52,53,50,52,52,53,49,53,54,48,59,48,48,54,49,51,53,51,53,53,44,54,47,37,29,52,53,26,52,53,53,52,50,52,51,53,51,46,32,62,74,70,53,52,70,63,46,50,38,74,40,53,64,83,47,42,60,52,71,40,88,88,42,72,66,44,81,77,78,80,74,76,78,55,45,76,56,64,82,80,82,48,88,62,39,62,47,68,69,54,51,54,51,53,47,54,56,44,48,76,74,29,70,73,36,56,36,45,49,65,58,48,49,59,60,47,58,79,73,48,94,70,86,54,70,67,54,53,54,60,66,24,74,83,49,68,49,27,54,51,54,60,47,53,57,60,55,60,48,94,71,82,80,67,50,64,67,54,53,49,51,50,52,48,54,51,54,70,71,19,84,80,74,73,58,46,43,43,55,67,58,58,70,70,53,79,69,101,68,80,76,91,74,74,79,68,63,87,54,59,81,49,43,50,68,55,60,59,64,61,54,48,53,54,47,54,50,66,71,50,28,80,42,99,84,53,59,42,30,42,54,64,66,47,48,46,62,58,29,62,52,97,49,54,61,62,15,50,40,35,28,43,17,58,59,62,73,43,74,49,65,89,75,89,72,80,78,74,90,71,84,74,70,58,93,42,51,60,72,69,62,53,49,50,54,52,48,52,50,54,48,54,64,55,71,59,70,64,80,74,95,43,86,30,60,44,40,66,66,31,53,41,55,52,73,58,55,87,53,80,69,90,80,72,87,53,99,79,60,74,74,80,74,96,71,67,78,72,36,70,70,53,51,48,47,54,32,55,74,71,71,43,59,82,90,51,61,44,45,52,78,64,52,54,71,33,68,73,50,35,71,72,51,109

Radius of gyration: 71.63 Å; Cα contacts (8 Å, |Δi|>4): 532; chains: 1; bounding box: 140×98×217 Å

Sequence (739 aa):
MFNVMIIFPFIHDSEDEPTPTIGTVPPEPQGPPPPKPGSEEWIYIQEVIDLEIAAILSNYYDAVESNYIDACKLVFRNIRLERSYLIDHFYNVKVNFKIFLDQPDIKQEHVDLFVKEFNALPDDARDDDEFKQELHQRVEDLSDILHNIASERKEQSEKEREMVMTDGWVSDHLGLLTNHYVTLMQSEIDRYQDALRMLRDYYKSMQQPIPDEMKQDYARLPLFELMEGAERPASVAESLVDYDATKTPALSVGNADFDSASQIGTPKKGKRASSASKSSKRTPSPPKSPKGGRKAAGKKEKETQQSLDNTSQSPGHDPSLKNLKPKLPLVPRRPLSAFDTTDNKKLRICQARLMLIRDVGSRAITSLKNKADDTYTRMFEWLGEKYKQETESIEIMAKIIRYAIESKEKIEQQLVLDRYSFYIAEDVIVAPPPIPPPRPLPLEEAIPDLFTIDQLRELYKQFSLTAPSGLLSTKTFIDLYTDLTTVTIESLAAMLSNGSEFINWRLWLLFSSQPWPHPTQQELLNLLFIYAENDSDHSGFISRTTFNEIPLWFIMERPATPDDQSLPRPYNREYHLKQFWFDLFALDDNSSLLPYEDMLYYMAAVPSPLHGFCRALAIAERTAMPTLKEQLPQIDMQCATLSTQEYERLLEREREQLQDNETELPNDGFISVDGLHQVLHHGERKFGDTHRFATTEDPEDFASKERLYAVWDEMQIDRSSKIHLSALLNHPVIADMVA

Nearest PDB structures (foldseek):
  7n6g-assembly1_6B  TM=5.075E-01  e=9.329E-17  Chlamydomonas reinhardtii
  7sqc-assembly1_C2  TM=5.108E-01  e=2.244E-14  Chlamydomonas reinhardtii
  7sqc-assembly1_C0  TM=4.846E-01  e=3.256E-13  Chlamydomonas reinhardtii

InterPro domains:
  IPR011992 EF-hand domain pair [SSF47473] (436-614)
  IPR052634 Sperm flagellar development and bone growth associated protein [PTHR14919] (20-630)
  IPR056199 SPEF2, C-terminal domain [PF24082] (451-626)

pLDDT: mean 70.81, std 23.74, range [21.28, 97.31]

Organism: NCBI:txid392030

Foldseek 3Di:
DDDDDDDDDDDDDDDDDDDDDDDDDPDDPDDDPQDDQPDQPDDPDDDDFDPVLVVVLVVLLVLLVVLLVVLVVLLVVLVVLLVVCLVVVLVCLLVVLVVLLQDDDCLQVLQLVLLLVQLPDDLVLLPDPVSLVVNLVVLVVSLVVLLVRLVVSLVVSVVVLVCVVVVCPLVLSLLVLQQSLLSNLLSLQSSLVSVLVSVVQVSVSSRDVDDDDDDPPGDHDDRDDGDDDPDDPVSSVVSCVSVPVVPPPPPPVDDPDDDDDDDDDDDDDDDDDDDDDDDDDDDDDDDDDDDDDDDDDDDDDDDDDDDDDDDDDDDDDDDDDDDDDDDDDDDDDDGVDPSVVVSVVSVVVSVVVSVVSVVVSVVVSVVSVVSVVVSSVVSVVVSVVQSVLSSVQSVVSSVVSSVCSVVSHRPQWRWDDSRRDTDTHPPHGPHDPPDPPFFDAADDDDDFLADDLVRLVVVLVVCCVVPVLQKDFLVRVCVVVVVPDDDDCPVVSCLQCVPPRIHRVLLVSLLSNDDDAQDDLVQLLVLLVQVCVQPPVSPLKDFLVSLLPDDDPDDDDWDDADPDRNHHGTDRSVNSSSVSLQCSAPPDNPDRIGNSLLSSLSSLDDPQLVSSLQSLLCSLVSHHADDDDDPPPPPPPPPSSDDPVSVVVSVVVVVVVSVVPPPDPPDQSWGALRSQLCNLCRSHRDPDDDDPPPDDDDPDPLSDSVNSVVLCVVVVHDNGGTDGPVVQCVDPSVVVSSD

Secondary structure (DSSP, 8-state):
-----------------------PPPPP-PPPPPPPTTSTT----S----HHHHHHHHHHHHHHHHHHHHHHHHHHHHHHHHHHHHHHHHHHHHHHHHHHHT---SHHHHHHHHHHHHHTS-GGGGG-HHHHHHHHHHHHHHHHHHHHHHHHHHHHHHHHHHHHHHSSHHHHHHHHHHHHHHHHHHHHHHHHHHHHHHHHHHHHHTT-SSPPP-------PPPP-----TT--HHHHHHHHT--GGGS----S------------------------------------------------------------------------------PPPPSHHHHHHHHHHHHHHHHHHHHHHHHHHHHHHHHHHHHHHHHHHHHHHHHHHHHHHHHHHHHHHHHHHHHHHHT----EEEEEETTEEEEEEEEE-SPPPPPPPPPPP-----TTPPPHHHHHHHHHHHHHH-TTSEEEHHHHHHHHHTT--S--HHHHHHHHTT-SEEEHHHHHHHTT---PPPPHHHHHHHHHHHHHH-TT--SEEEHHHHHHSPPS-----PPPPS-TTSPPPP-HHHHHHHHHHHHHSSSTT--EEEHHHHHHHHH--SSHHHHHHHHHHHHTTSPPP-------------TTS-HHHHHHHHHHHHHHHHHTTS------EE-HHHHHHHHTTT---TT---TT-----S--TT-HHHHHHHHHHTT--TTS-EEHHHHTTSHHHHHHH-